Protein AF-0000000085036090 (afdb_homodimer)

Solvent-accessible surface area (backbone atoms only — not comparable to full-atom values): 19137 Å² total; per-residue (Å²): 114,69,67,58,53,54,49,51,52,50,51,50,52,47,52,27,26,51,50,18,30,46,55,10,50,41,32,26,48,48,29,14,41,51,51,11,50,49,30,36,43,50,30,52,22,63,70,66,69,37,71,62,48,53,53,52,48,57,61,48,45,58,61,48,55,53,49,46,51,52,52,47,60,49,39,41,54,90,60,89,68,89,74,62,88,62,45,69,57,47,56,49,50,22,46,49,52,37,50,50,51,43,56,71,68,58,52,44,82,78,33,79,40,41,63,49,41,36,49,14,52,16,26,42,40,35,21,67,68,46,48,46,56,34,39,75,70,62,49,28,75,52,62,36,42,46,52,32,12,53,53,35,51,68,48,38,69,65,40,71,77,43,56,85,64,40,16,37,38,32,43,51,9,51,48,14,35,37,24,32,50,20,14,48,50,13,21,30,46,26,24,46,59,75,74,102,114,70,68,59,51,55,50,51,53,48,50,49,51,48,51,27,26,50,49,18,30,46,56,11,49,40,30,26,47,48,31,14,42,51,50,10,51,49,30,36,43,52,28,53,23,63,70,66,69,38,69,62,46,54,53,52,48,58,60,47,46,58,64,47,54,54,49,47,54,53,52,48,59,49,39,40,54,89,61,89,69,89,75,62,87,62,46,70,57,47,56,49,50,22,47,48,52,37,49,51,51,43,56,69,67,56,54,41,81,78,33,79,39,42,63,49,43,36,48,14,52,18,26,42,40,35,22,67,66,47,48,46,57,36,38,76,70,62,49,28,75,52,62,36,42,47,52,32,13,53,53,35,53,69,48,38,69,65,40,70,76,42,56,84,66,42,17,36,38,32,43,51,10,50,47,15,36,36,24,33,50,20,13,48,50,12,21,30,46,28,23,45,60,75,76,101

pLDDT: mean 89.72, std 9.16, range [53.25, 98.69]

Secondary structure (DSSP, 8-state):
-HHHHHHHHHHHHHHHHHHHHHHHHHHHHHHHHHHHHHHHHHHHHHHHT-HHHHHHHHHHHHHHHHHHHHHHHHHS----PPPPTTHHHHHHHHHHHHHHHHHHH-TTTT-TTHHHHHHHHHHHHHIIIIIHHHHHTTS-S--HHHHHHHHHHHHHHHHTTSPTTHHHHHHHHHHHHHHHHHHHHHHHHHHGGGT-/-HHHHHHHHHHHHHHHHHHHHHHHHHHHHHHHHHHHHHHHHHHHHHHHT-HHHHHHHHHHHHHHHHHHHHHHHHHS----PPPPTTHHHHHHHHHHHHHHHHHHH-TTTT-TTHHHHHHHHHHHHHIIIIIHHHHHTTS-S--HHHHHHHHHHHHHHHHTTSPTTHHHHHHHHHHHHHHHHHHHHHHHHHHGGGT-

Organism: Korarchaeum cryptofilum (strain OPF8) (NCBI:txid374847)

Radius of gyration: 21.62 Å; Cα contacts (8 Å, |Δi|>4): 515; chains: 2; bounding box: 48×67×46 Å

Structure (mmCIF, N/CA/C/O backbone):
data_AF-0000000085036090-model_v1
#
loop_
_entity.id
_entity.type
_entity.pdbx_description
1 polymer 'Uncharacterized protein'
#
loop_
_atom_site.group_PDB
_atom_site.id
_atom_site.type_symbol
_atom_site.label_atom_id
_atom_site.label_alt_id
_atom_site.label_comp_id
_atom_site.label_asym_id
_atom_site.label_entity_id
_atom_site.label_seq_id
_atom_site.pdbx_PDB_ins_code
_atom_site.Cartn_x
_atom_site.Cartn_y
_atom_site.Cartn_z
_atom_site.occupancy
_atom_site.B_iso_or_equiv
_atom_site.auth_seq_id
_atom_site.auth_comp_id
_atom_site.auth_asym_id
_atom_site.auth_atom_id
_atom_site.pdbx_PDB_model_num
ATOM 1 N N . MET A 1 1 ? 3.727 38.594 18.5 1 60 1 MET A N 1
ATOM 2 C CA . MET A 1 1 ? 4.965 38.062 17.922 1 60 1 MET A CA 1
ATOM 3 C C . MET A 1 1 ? 5.145 36.594 18.234 1 60 1 MET A C 1
ATOM 5 O O . MET A 1 1 ? 5.465 35.812 17.359 1 60 1 MET A O 1
ATOM 9 N N . GLU A 1 2 ? 4.812 36 19.406 1 64.5 2 GLU A N 1
ATOM 10 C CA . GLU A 1 2 ? 4.918 34.625 19.859 1 64.5 2 GLU A CA 1
ATOM 11 C C . GLU A 1 2 ? 3.945 33.719 19.094 1 64.5 2 GLU A C 1
ATOM 13 O O . GLU A 1 2 ? 4.305 32.594 18.703 1 64.5 2 GLU A O 1
ATOM 18 N N . ASP A 1 3 ? 2.814 34.156 18.734 1 71.12 3 ASP A N 1
ATOM 19 C CA . ASP A 1 3 ? 1.789 33.406 18.031 1 71.12 3 ASP A CA 1
ATOM 20 C C . ASP A 1 3 ? 2.191 33.156 16.578 1 71.12 3 ASP A C 1
ATOM 22 O O . ASP A 1 3 ? 1.986 32.062 16.047 1 71.12 3 ASP A O 1
ATOM 26 N N . ALA A 1 4 ? 2.889 34.219 15.977 1 75 4 ALA A N 1
ATOM 27 C CA . ALA A 1 4 ? 3.332 34.062 14.594 1 75 4 ALA A CA 1
ATOM 28 C C . ALA A 1 4 ? 4.469 33.062 14.477 1 75 4 ALA A C 1
ATOM 30 O O . ALA A 1 4 ? 4.52 32.281 13.523 1 75 4 ALA A O 1
ATOM 31 N N . ALA A 1 5 ? 5.352 33.031 15.422 1 77.75 5 ALA A N 1
ATOM 32 C CA . ALA A 1 5 ? 6.465 32.094 15.438 1 77.75 5 ALA A CA 1
ATOM 33 C C . ALA A 1 5 ? 5.969 30.656 15.609 1 77.75 5 ALA A C 1
ATOM 35 O O . ALA A 1 5 ? 6.469 29.734 14.961 1 77.75 5 ALA A O 1
ATOM 36 N N . THR A 1 6 ? 5.07 30.438 16.469 1 81.06 6 THR A N 1
ATOM 37 C CA . THR A 1 6 ? 4.5 29.109 16.703 1 81.06 6 THR A CA 1
ATOM 38 C C . THR A 1 6 ? 3.76 28.625 15.461 1 81.06 6 THR A C 1
ATOM 40 O O . THR A 1 6 ? 3.857 27.438 15.102 1 81.06 6 THR A O 1
ATOM 43 N N . LEU A 1 7 ? 3.158 29.547 14.711 1 80.25 7 LEU A N 1
ATOM 44 C CA . LEU A 1 7 ? 2.455 29.172 13.484 1 80.25 7 LEU A CA 1
ATOM 45 C C . LEU A 1 7 ? 3.441 28.812 12.383 1 80.25 7 LEU A C 1
ATOM 47 O O . LEU A 1 7 ? 3.184 27.906 11.586 1 80.25 7 LEU A O 1
ATOM 51 N N . GLY A 1 8 ? 4.512 29.609 12.352 1 79.88 8 GLY A N 1
ATOM 52 C CA . GLY A 1 8 ? 5.547 29.297 11.383 1 79.88 8 GLY A CA 1
ATOM 53 C C . GLY A 1 8 ? 6.188 27.938 11.602 1 79.88 8 GLY A C 1
ATOM 54 O O . GLY A 1 8 ? 6.418 27.203 10.648 1 79.88 8 GLY A O 1
ATOM 55 N N . GLU A 1 9 ? 6.457 27.656 12.844 1 84.44 9 GLU A N 1
ATOM 56 C CA . GLU A 1 9 ? 7.035 26.359 13.18 1 84.44 9 GLU A CA 1
ATOM 57 C C . GLU A 1 9 ? 6.062 25.234 12.859 1 84.44 9 GLU A C 1
ATOM 59 O O . GLU A 1 9 ? 6.469 24.188 12.352 1 84.44 9 GLU A O 1
ATOM 64 N N . PHE A 1 10 ? 4.848 25.453 13.109 1 84.38 10 PHE A N 1
ATOM 65 C CA . PHE A 1 10 ? 3.83 24.453 12.812 1 84.38 10 PHE A CA 1
ATOM 66 C C . PHE A 1 10 ? 3.713 24.25 11.305 1 84.38 10 PHE A C 1
ATOM 68 O O . PHE A 1 10 ? 3.596 23.109 10.844 1 84.38 10 PHE A O 1
ATOM 75 N N . ALA A 1 11 ? 3.799 25.328 10.555 1 84.19 11 ALA A N 1
ATOM 76 C CA . ALA A 1 11 ? 3.746 25.234 9.102 1 84.19 11 ALA A CA 1
ATOM 77 C C . ALA A 1 11 ? 4.941 24.453 8.562 1 84.19 11 ALA A C 1
ATOM 79 O O . ALA A 1 11 ? 4.797 23.641 7.633 1 84.19 11 ALA A O 1
ATOM 80 N N . ARG A 1 12 ? 6.016 24.703 9.148 1 85.69 12 ARG A N 1
ATOM 81 C CA . ARG A 1 12 ? 7.215 23.984 8.734 1 85.69 12 ARG A CA 1
ATOM 82 C C . ARG A 1 12 ? 7.094 22.484 9.055 1 85.69 12 ARG A C 1
ATOM 84 O O . ARG A 1 12 ? 7.434 21.641 8.219 1 85.69 12 ARG A O 1
ATOM 91 N N . LYS A 1 13 ? 6.625 22.203 10.234 1 86.94 13 LYS A N 1
ATOM 92 C CA . LYS A 1 13 ? 6.434 20.797 10.633 1 86.94 13 LYS A CA 1
ATOM 93 C C . LYS A 1 13 ? 5.438 20.109 9.711 1 86.94 13 LYS A C 1
ATOM 95 O O . LYS A 1 13 ? 5.617 18.938 9.367 1 86.94 13 LYS A O 1
ATOM 100 N N . LEU A 1 14 ? 4.488 20.859 9.305 1 86.81 14 LEU A N 1
ATOM 101 C CA . LEU A 1 14 ? 3.479 20.281 8.422 1 86.81 14 LEU A CA 1
ATOM 102 C C . LEU A 1 14 ? 4.059 20 7.043 1 86.81 14 LEU A C 1
ATOM 104 O O . LEU A 1 14 ? 3.752 18.969 6.434 1 86.81 14 LEU A O 1
ATOM 108 N N . ARG A 1 15 ? 4.898 20.891 6.605 1 88 15 ARG A N 1
ATOM 109 C CA . ARG A 1 15 ? 5.539 20.688 5.309 1 88 15 ARG A CA 1
ATOM 110 C C . ARG A 1 15 ? 6.457 19.469 5.336 1 88 15 ARG A C 1
ATOM 112 O O . ARG A 1 15 ? 6.449 18.656 4.41 1 88 15 ARG A O 1
ATOM 119 N N . VAL A 1 16 ? 7.145 19.359 6.395 1 90.56 16 VAL A N 1
ATOM 120 C CA . VAL A 1 16 ? 8.055 18.234 6.543 1 90.56 16 VAL A CA 1
ATOM 121 C C . VAL A 1 16 ? 7.246 16.953 6.715 1 90.56 16 VAL A C 1
ATOM 123 O O . VAL A 1 16 ? 7.617 15.898 6.18 1 90.56 16 VAL A O 1
ATOM 126 N N . TYR A 1 17 ? 6.148 17.062 7.387 1 90.81 17 TYR A N 1
ATOM 127 C CA . TYR A 1 17 ? 5.266 15.914 7.547 1 90.81 17 TYR A CA 1
ATOM 128 C C . TYR A 1 17 ? 4.766 15.414 6.195 1 90.81 17 TYR A C 1
ATOM 130 O O . TYR A 1 17 ? 4.887 14.234 5.883 1 90.81 17 TYR A O 1
ATOM 138 N N . PHE A 1 18 ? 4.27 16.297 5.426 1 90.5 18 PHE A N 1
ATOM 139 C CA . PHE A 1 18 ? 3.66 15.906 4.164 1 90.5 18 PHE A CA 1
ATOM 140 C C . PHE A 1 18 ? 4.707 15.344 3.209 1 90.5 18 PHE A C 1
ATOM 142 O O . PHE A 1 18 ? 4.449 14.367 2.498 1 90.5 18 PHE A O 1
ATOM 149 N N . ARG A 1 19 ? 5.832 15.938 3.258 1 90.56 19 ARG A N 1
ATOM 150 C CA . ARG A 1 19 ? 6.875 15.445 2.365 1 90.56 19 ARG A CA 1
ATOM 151 C C . ARG A 1 19 ? 7.383 14.078 2.812 1 90.56 19 ARG A C 1
ATOM 153 O O . ARG A 1 19 ? 7.594 13.188 1.987 1 90.56 19 ARG A O 1
ATOM 160 N N . THR A 1 20 ? 7.531 13.898 4.047 1 93.75 20 THR A N 1
ATOM 161 C CA . THR A 1 20 ? 7.969 12.609 4.574 1 93.75 20 THR A CA 1
ATOM 162 C C . THR A 1 20 ? 6.887 11.547 4.383 1 93.75 20 THR A C 1
ATOM 164 O O . THR A 1 20 ? 7.176 10.43 3.953 1 93.75 20 THR A O 1
ATOM 167 N N . ALA A 1 21 ? 5.691 11.953 4.688 1 93.31 21 ALA A N 1
ATOM 168 C CA . ALA A 1 21 ? 4.566 11.039 4.535 1 93.31 21 ALA A CA 1
ATOM 169 C C . ALA A 1 21 ? 4.383 10.633 3.074 1 93.31 21 ALA A C 1
ATOM 171 O O . ALA A 1 21 ? 4.027 9.484 2.781 1 93.31 21 ALA A O 1
ATOM 172 N N . SER A 1 22 ? 4.621 11.562 2.191 1 92.88 22 SER A N 1
ATOM 173 C CA . SER A 1 22 ? 4.469 11.266 0.771 1 92.88 22 SER A CA 1
ATOM 174 C C . SER A 1 22 ? 5.441 10.18 0.325 1 92.88 22 SER A C 1
ATOM 176 O O . SER A 1 22 ? 5.102 9.344 -0.512 1 92.88 22 SER A O 1
ATOM 178 N N . MET A 1 23 ? 6.609 10.148 0.875 1 93.62 23 MET A N 1
ATOM 179 C CA . MET A 1 23 ? 7.578 9.109 0.544 1 93.62 23 MET A CA 1
ATOM 180 C C . MET A 1 23 ? 7.098 7.746 1.028 1 93.62 23 MET A C 1
ATOM 182 O O . MET A 1 23 ? 7.23 6.746 0.318 1 93.62 23 MET A O 1
ATOM 186 N N . GLY A 1 24 ? 6.547 7.762 2.195 1 95.88 24 GLY A N 1
ATOM 187 C CA . GLY A 1 24 ? 5.992 6.516 2.703 1 95.88 24 GLY A CA 1
ATOM 188 C C . GLY A 1 24 ? 4.805 6.02 1.902 1 95.88 24 GLY A C 1
ATOM 189 O O . GLY A 1 24 ? 4.727 4.836 1.566 1 95.88 24 GLY A O 1
ATOM 190 N N . ILE A 1 25 ? 3.955 6.898 1.569 1 95.5 25 ILE A N 1
ATOM 191 C CA . ILE A 1 25 ? 2.764 6.566 0.797 1 95.5 25 ILE A CA 1
ATOM 192 C C . ILE A 1 25 ? 3.168 6.051 -0.582 1 95.5 25 ILE A C 1
ATOM 194 O O . ILE A 1 25 ? 2.533 5.141 -1.122 1 95.5 25 ILE A O 1
ATOM 198 N N . SER A 1 26 ? 4.211 6.594 -1.114 1 96.62 26 SER A N 1
ATOM 199 C CA . SER A 1 26 ? 4.703 6.152 -2.416 1 96.62 26 SER A CA 1
ATOM 200 C C . SER A 1 26 ? 5.078 4.676 -2.393 1 96.62 26 SER A C 1
ATOM 202 O O . SER A 1 26 ? 4.703 3.918 -3.287 1 96.62 26 SER A O 1
ATOM 204 N N . PHE A 1 27 ? 5.742 4.234 -1.377 1 98 27 PHE A N 1
ATOM 205 C CA . PHE A 1 27 ? 6.137 2.834 -1.268 1 98 27 PHE A CA 1
ATOM 206 C C . PHE A 1 27 ? 4.91 1.93 -1.208 1 98 27 PHE A C 1
ATOM 208 O O . PHE A 1 27 ? 4.883 0.87 -1.838 1 98 27 PHE A O 1
ATOM 215 N N . LEU A 1 28 ? 3.949 2.41 -0.504 1 97.62 28 LEU A N 1
ATOM 216 C CA . LEU A 1 28 ? 2.758 1.592 -0.313 1 97.62 28 LEU A CA 1
ATOM 217 C C . LEU A 1 28 ? 1.932 1.525 -1.594 1 97.62 28 LEU A C 1
ATOM 219 O O . LEU A 1 28 ? 1.456 0.454 -1.977 1 97.62 28 LEU A O 1
ATOM 223 N N . ILE A 1 29 ? 1.819 2.621 -2.271 1 97.25 29 ILE A N 1
ATOM 224 C CA . ILE A 1 29 ? 1.033 2.668 -3.5 1 97.25 29 ILE A CA 1
ATOM 225 C C . ILE A 1 29 ? 1.738 1.873 -4.594 1 97.25 29 ILE A C 1
ATOM 227 O O . ILE A 1 29 ? 1.126 1.02 -5.242 1 97.25 29 ILE A O 1
ATOM 231 N N . TYR A 1 30 ? 2.994 2.09 -4.77 1 97.44 30 TYR A N 1
ATOM 232 C CA . TYR A 1 30 ? 3.742 1.344 -5.773 1 97.44 30 TYR A CA 1
ATOM 233 C C . TYR A 1 30 ? 3.721 -0.15 -5.473 1 97.44 30 TYR A C 1
ATOM 235 O O . TYR A 1 30 ? 3.498 -0.968 -6.367 1 97.44 30 TYR A O 1
ATOM 243 N N . GLY A 1 31 ? 3.906 -0.429 -4.238 1 96.62 31 GLY A N 1
ATOM 244 C CA . GLY A 1 31 ? 3.893 -1.834 -3.863 1 96.62 31 GLY A CA 1
ATOM 245 C C . GLY A 1 31 ? 2.566 -2.514 -4.152 1 96.62 31 GLY A C 1
ATOM 246 O O . GLY A 1 31 ? 2.531 -3.574 -4.781 1 96.62 31 GLY A O 1
ATOM 247 N N . ALA A 1 32 ? 1.559 -1.907 -3.764 1 96.69 32 ALA A N 1
ATOM 248 C CA . ALA A 1 32 ? 0.234 -2.506 -3.906 1 96.69 32 ALA A CA 1
ATOM 249 C C . ALA A 1 32 ? -0.168 -2.604 -5.375 1 96.69 32 ALA A C 1
ATOM 251 O O . ALA A 1 32 ? -0.657 -3.641 -5.824 1 96.69 32 ALA A O 1
ATOM 252 N N . ILE A 1 33 ? 0.074 -1.597 -6.105 1 96.81 33 ILE A N 1
ATOM 253 C CA . ILE A 1 33 ? -0.347 -1.569 -7.5 1 96.81 33 ILE A CA 1
ATOM 254 C C . ILE A 1 33 ? 0.507 -2.537 -8.32 1 96.81 33 ILE A C 1
ATOM 256 O O . ILE A 1 33 ? -0.02 -3.334 -9.094 1 96.81 33 ILE A O 1
ATOM 260 N N . PHE A 1 34 ? 1.765 -2.531 -8.086 1 96.12 34 PHE A N 1
ATOM 261 C CA . PHE A 1 34 ? 2.631 -3.441 -8.828 1 96.12 34 PHE A CA 1
ATOM 262 C C . PHE A 1 34 ? 2.412 -4.883 -8.383 1 96.12 34 PHE A C 1
ATOM 264 O O . PHE A 1 34 ? 2.445 -5.801 -9.203 1 96.12 34 PHE A O 1
ATOM 271 N N . GLY A 1 35 ? 2.254 -4.992 -7.07 1 95.06 35 GLY A N 1
ATOM 272 C CA . GLY A 1 35 ? 1.928 -6.328 -6.594 1 95.06 35 GLY A CA 1
ATOM 273 C C . GLY A 1 35 ? 0.667 -6.895 -7.219 1 95.06 35 GLY A C 1
ATOM 274 O O . GLY A 1 35 ? 0.665 -8.023 -7.711 1 95.06 35 GLY A O 1
ATOM 275 N N . GLY A 1 36 ? -0.354 -6.098 -7.207 1 96.06 36 GLY A N 1
ATOM 276 C CA . GLY A 1 36 ? -1.596 -6.535 -7.828 1 96.06 36 GLY A CA 1
ATOM 277 C C . GLY A 1 36 ? -1.468 -6.762 -9.32 1 96.06 36 GLY A C 1
ATOM 278 O O . GLY A 1 36 ? -1.981 -7.75 -9.852 1 96.06 36 GLY A O 1
ATOM 279 N N . TYR A 1 37 ? -0.787 -5.922 -9.984 1 96.38 37 TYR A N 1
ATOM 280 C CA . TYR A 1 37 ? -0.592 -5.988 -11.43 1 96.38 37 TYR A CA 1
ATOM 281 C C . TYR A 1 37 ? 0.105 -7.285 -11.82 1 96.38 37 TYR A C 1
ATOM 283 O O . TYR A 1 37 ? -0.384 -8.023 -12.68 1 96.38 37 TYR A O 1
ATOM 291 N N . TRP A 1 38 ? 1.141 -7.586 -11.172 1 93.56 38 TRP A N 1
ATOM 292 C CA . TRP A 1 38 ? 1.923 -8.758 -11.562 1 93.56 38 TRP A CA 1
ATOM 293 C C . TRP A 1 38 ? 1.208 -10.047 -11.164 1 93.56 38 TRP A C 1
ATOM 295 O O . TRP A 1 38 ? 1.309 -11.055 -11.867 1 93.56 38 TRP A O 1
ATOM 305 N N . LEU A 1 39 ? 0.524 -10 -10.094 1 93.19 39 LEU A N 1
ATOM 306 C CA . LEU A 1 39 ? -0.246 -11.18 -9.719 1 93.19 39 LEU A CA 1
ATOM 307 C C . LEU A 1 39 ? -1.316 -11.492 -10.758 1 93.19 39 LEU A C 1
ATOM 309 O O . LEU A 1 39 ? -1.545 -12.656 -11.094 1 93.19 39 LEU A O 1
ATOM 313 N N . LEU A 1 40 ? -1.888 -10.5 -11.281 1 93.62 40 LEU A N 1
ATOM 314 C CA . LEU A 1 40 ? -2.889 -10.711 -12.32 1 93.62 40 LEU A CA 1
ATOM 315 C C . LEU A 1 40 ? -2.238 -11.203 -13.609 1 93.62 40 LEU A C 1
ATOM 317 O O . LEU A 1 40 ? -2.754 -12.109 -14.266 1 93.62 40 LEU A O 1
ATOM 321 N N . ILE A 1 41 ? -1.128 -10.625 -13.938 1 91.38 41 ILE A N 1
ATOM 322 C CA . ILE A 1 41 ? -0.406 -11.047 -15.141 1 91.38 41 ILE A CA 1
ATOM 323 C C . ILE A 1 41 ? 0.024 -12.5 -15 1 91.38 41 ILE A C 1
ATOM 325 O O . ILE A 1 41 ? -0.104 -13.289 -15.945 1 91.38 41 ILE A O 1
ATOM 329 N N . PHE A 1 42 ? 0.495 -12.859 -13.805 1 86.62 42 PHE A N 1
ATOM 330 C CA . PHE A 1 42 ? 0.912 -14.242 -13.57 1 86.62 42 PHE A CA 1
ATOM 331 C C . PHE A 1 42 ? -0.275 -15.188 -13.672 1 86.62 42 PHE A C 1
ATOM 333 O O . PHE A 1 42 ? -0.166 -16.266 -14.258 1 86.62 42 PHE A O 1
ATOM 340 N N . SER A 1 43 ? -1.356 -14.797 -13.133 1 87.06 43 SER A N 1
ATOM 341 C CA . SER A 1 43 ? -2.545 -15.641 -13.164 1 87.06 43 SER A CA 1
ATOM 342 C C . SER A 1 43 ? -3.057 -15.828 -14.594 1 87.06 43 SER A C 1
ATOM 344 O O . SER A 1 43 ? -3.264 -16.953 -15.039 1 87.06 43 SER A O 1
ATOM 346 N N . ILE A 1 44 ? -3.148 -14.781 -15.336 1 88 44 ILE A N 1
ATOM 347 C CA . ILE A 1 44 ? -3.672 -14.828 -16.703 1 88 44 ILE A CA 1
ATOM 348 C C . ILE A 1 44 ? -2.645 -15.469 -17.625 1 88 44 ILE A C 1
ATOM 350 O O . ILE A 1 44 ? -3.004 -16.234 -18.516 1 88 44 ILE A O 1
ATOM 354 N N . GLY A 1 45 ? -1.403 -15.117 -17.422 1 85.81 45 GLY A N 1
ATOM 355 C CA . GLY A 1 45 ? -0.35 -15.727 -18.219 1 85.81 45 GLY A CA 1
ATOM 356 C C . GLY A 1 45 ? -0.266 -17.234 -18.047 1 85.81 45 GLY A C 1
ATOM 357 O O . GLY A 1 45 ? -0.05 -17.953 -19.031 1 85.81 45 GLY A O 1
ATOM 358 N N . SER A 1 46 ? -0.399 -17.672 -16.812 1 83.5 46 SER A N 1
ATOM 359 C CA . SER A 1 46 ? -0.37 -19.109 -16.547 1 83.5 46 SER A CA 1
ATOM 360 C C . SER A 1 46 ? -1.609 -19.797 -17.109 1 83.5 46 SER A C 1
ATOM 362 O O . SER A 1 46 ? -1.549 -20.953 -17.531 1 83.5 46 SER A O 1
ATOM 364 N N . LEU A 1 47 ? -2.666 -19.062 -17.125 1 85.62 47 LEU A N 1
ATOM 365 C CA . LEU A 1 47 ? -3.916 -19.609 -17.641 1 85.62 47 LEU A CA 1
ATOM 366 C C . LEU A 1 47 ? -3.814 -19.875 -19.141 1 85.62 47 LEU A C 1
ATOM 368 O O . LEU A 1 47 ? -4.215 -20.938 -19.609 1 85.62 47 LEU A O 1
ATOM 372 N N . TYR A 1 48 ? -3.201 -19.016 -19.828 1 89 48 TYR A N 1
ATOM 373 C CA . TYR A 1 48 ? -3.166 -19.125 -21.297 1 89 48 TYR A CA 1
ATOM 374 C C . TYR A 1 48 ? -1.823 -19.672 -21.766 1 89 48 TYR A C 1
ATOM 376 O O . TYR A 1 48 ? -1.657 -19.984 -22.938 1 89 48 TYR A O 1
ATOM 384 N N . ASN A 1 49 ? -0.958 -19.797 -20.891 1 85.38 49 ASN A N 1
ATOM 385 C CA . ASN A 1 49 ? 0.371 -20.312 -21.203 1 85.38 49 ASN A CA 1
ATOM 386 C C . ASN A 1 49 ? 1.007 -19.578 -22.375 1 85.38 49 ASN A C 1
ATOM 388 O O . ASN A 1 49 ? 1.513 -20.188 -23.312 1 85.38 49 ASN A O 1
ATOM 392 N N . SER A 1 50 ? 0.83 -18.328 -22.375 1 87.25 50 SER A N 1
ATOM 393 C CA . SER A 1 50 ? 1.335 -17.5 -23.469 1 87.25 50 SER A CA 1
ATOM 394 C C . SER A 1 50 ? 2.439 -16.562 -23 1 87.25 50 SER A C 1
ATOM 396 O O . SER A 1 50 ? 2.227 -15.758 -22.094 1 87.25 50 SER A O 1
ATOM 398 N N . PRO A 1 51 ? 3.57 -16.672 -23.672 1 84.31 51 PRO A N 1
ATOM 399 C CA . PRO A 1 51 ? 4.645 -15.75 -23.297 1 84.31 51 PRO A CA 1
ATOM 400 C C . PRO A 1 51 ? 4.324 -14.305 -23.656 1 84.31 51 PRO A C 1
ATOM 402 O O . PRO A 1 51 ? 4.898 -13.383 -23.062 1 84.31 51 PRO A O 1
ATOM 405 N N . TRP A 1 52 ? 3.381 -14.141 -24.5 1 87.94 52 TRP A N 1
ATOM 406 C CA . TRP A 1 52 ? 3.018 -12.797 -24.938 1 87.94 52 TRP A CA 1
ATOM 407 C C . TRP A 1 52 ? 2.373 -12.008 -23.812 1 87.94 52 TRP A C 1
ATOM 409 O O . TRP A 1 52 ? 2.502 -10.781 -23.75 1 87.94 52 TRP A O 1
ATOM 419 N N . ILE A 1 53 ? 1.766 -12.648 -22.938 1 87.94 53 ILE A N 1
ATOM 420 C CA . ILE A 1 53 ? 1.137 -11.984 -21.812 1 87.94 53 ILE A CA 1
ATOM 421 C C . ILE A 1 53 ? 2.211 -11.438 -20.875 1 87.94 53 ILE A C 1
ATOM 423 O O . ILE A 1 53 ? 2.092 -10.312 -20.375 1 87.94 53 ILE A O 1
ATOM 427 N N . PHE A 1 54 ? 3.281 -12.125 -20.781 1 83.81 54 PHE A N 1
ATOM 428 C CA . PHE A 1 54 ? 4.367 -11.695 -19.906 1 83.81 54 PHE A CA 1
ATOM 429 C C . PHE A 1 54 ? 5.141 -10.539 -20.531 1 83.81 54 PHE A C 1
ATOM 431 O O . PHE A 1 54 ? 5.543 -9.602 -19.844 1 83.81 54 PHE A O 1
ATOM 438 N N . ILE A 1 55 ? 5.254 -10.641 -21.844 1 86.75 55 ILE A N 1
ATOM 439 C CA . ILE A 1 55 ? 5.918 -9.555 -22.562 1 86.75 55 ILE A CA 1
ATOM 440 C C . ILE A 1 55 ? 5.07 -8.289 -22.484 1 86.75 55 ILE A C 1
ATOM 442 O O . ILE A 1 55 ? 5.578 -7.211 -22.172 1 86.75 55 ILE A O 1
ATOM 446 N N . GLY A 1 56 ? 3.816 -8.492 -22.75 1 88.62 56 GLY A N 1
ATOM 447 C CA . GLY A 1 56 ? 2.91 -7.363 -22.609 1 88.62 56 GLY A CA 1
ATOM 448 C C . GLY A 1 56 ? 2.879 -6.801 -21.203 1 88.62 56 GLY A C 1
ATOM 449 O O . GLY A 1 56 ? 2.83 -5.582 -21.016 1 88.62 56 GLY A O 1
ATOM 450 N N . GLY A 1 57 ? 2.926 -7.695 -20.234 1 89.88 57 GLY A N 1
ATOM 451 C CA . GLY A 1 57 ? 2.975 -7.27 -18.844 1 89.88 57 GLY A CA 1
ATOM 452 C C . GLY A 1 57 ? 4.219 -6.469 -18.516 1 89.88 57 GLY A C 1
ATOM 453 O O . GLY A 1 57 ? 4.148 -5.492 -17.766 1 89.88 57 GLY A O 1
ATOM 454 N N . THR A 1 58 ? 5.305 -6.848 -19.062 1 86.56 58 THR A N 1
ATOM 455 C CA . THR A 1 58 ? 6.559 -6.137 -18.828 1 86.56 58 THR A CA 1
ATOM 456 C C . THR A 1 58 ? 6.516 -4.742 -19.438 1 86.56 58 THR A C 1
ATOM 458 O O . THR A 1 58 ? 6.934 -3.768 -18.812 1 86.56 58 THR A O 1
ATOM 461 N N . LEU A 1 59 ? 5.953 -4.613 -20.578 1 90.56 59 LEU A N 1
ATOM 462 C CA . LEU A 1 59 ? 5.828 -3.318 -21.234 1 90.56 59 LEU A CA 1
ATOM 463 C C . LEU A 1 59 ? 4.836 -2.424 -20.484 1 90.56 59 LEU A C 1
ATOM 465 O O . LEU A 1 59 ? 4.992 -1.201 -20.469 1 90.56 59 LEU A O 1
ATOM 469 N N . GLY A 1 60 ? 3.883 -3.053 -19.906 1 92.5 60 GLY A N 1
ATOM 470 C CA . GLY A 1 60 ? 2.867 -2.312 -19.172 1 92.5 60 GLY A CA 1
ATOM 471 C C . GLY A 1 60 ? 3.393 -1.676 -17.906 1 92.5 60 GLY A C 1
ATOM 472 O O . GLY A 1 60 ? 2.764 -0.771 -17.344 1 92.5 60 GLY A O 1
ATOM 473 N N . VAL A 1 61 ? 4.539 -2.049 -17.516 1 91.75 61 VAL A N 1
ATOM 474 C CA . VAL A 1 61 ? 5.145 -1.521 -16.297 1 91.75 61 VAL A CA 1
ATOM 475 C C . VAL A 1 61 ? 5.473 -0.041 -16.469 1 91.75 61 VAL A C 1
ATOM 477 O O . VAL A 1 61 ? 5.312 0.755 -15.547 1 91.75 61 VAL A O 1
ATOM 480 N N . ILE A 1 62 ? 5.824 0.361 -17.656 1 90.94 62 ILE A N 1
ATOM 481 C CA . ILE A 1 62 ? 6.262 1.727 -17.922 1 90.94 62 ILE A CA 1
ATOM 482 C C . ILE A 1 62 ? 5.113 2.697 -17.672 1 90.94 62 ILE A C 1
ATOM 484 O O . ILE A 1 62 ? 5.215 3.578 -16.812 1 90.94 62 ILE A O 1
ATOM 488 N N . PRO A 1 63 ? 4.008 2.576 -18.312 1 94.31 63 PRO A N 1
ATOM 489 C CA . PRO A 1 63 ? 2.914 3.498 -18 1 94.31 63 PRO A CA 1
ATOM 490 C C . PRO A 1 63 ? 2.422 3.367 -16.562 1 94.31 63 PRO A C 1
ATOM 492 O O . PRO A 1 63 ? 1.967 4.348 -15.969 1 94.31 63 PRO A O 1
ATOM 495 N N . LEU A 1 64 ? 2.561 2.217 -16.031 1 95.75 64 LEU A N 1
ATOM 496 C CA . LEU A 1 64 ? 2.1 1.995 -14.672 1 95.75 64 LEU A CA 1
ATOM 497 C C . LEU A 1 64 ? 2.926 2.809 -13.68 1 95.75 64 LEU A C 1
ATOM 499 O O . LEU A 1 64 ? 2.391 3.328 -12.695 1 95.75 64 LEU A O 1
ATOM 503 N N . VAL A 1 65 ? 4.219 2.918 -13.914 1 93.25 65 VAL A N 1
ATOM 504 C CA . VAL A 1 65 ? 5.094 3.715 -13.062 1 93.25 65 VAL A CA 1
ATOM 505 C C . VAL A 1 65 ? 4.637 5.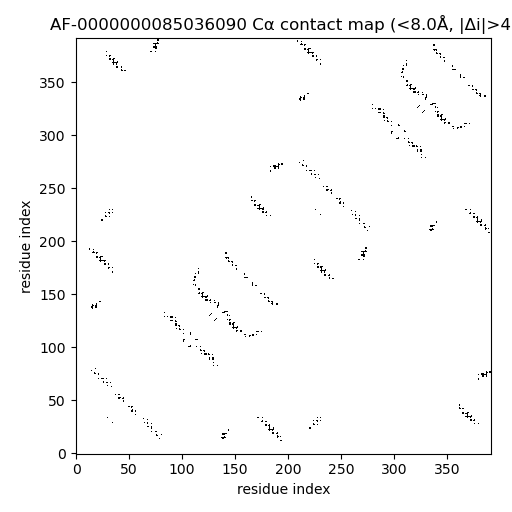172 -13.07 1 93.25 65 VAL A C 1
ATOM 507 O O . VAL A 1 65 ? 4.531 5.805 -12.016 1 93.25 65 VAL A O 1
ATOM 510 N N . PHE A 1 66 ? 4.273 5.652 -14.203 1 93.5 66 PHE A N 1
ATOM 511 C CA . PHE A 1 66 ? 3.826 7.035 -14.328 1 93.5 66 PHE A CA 1
ATOM 512 C C . PHE A 1 66 ? 2.469 7.23 -13.672 1 93.5 66 PHE A C 1
ATOM 514 O O . PHE A 1 66 ? 2.232 8.242 -13.008 1 93.5 66 PHE A O 1
ATOM 521 N N . LEU A 1 67 ? 1.662 6.297 -13.836 1 95.38 67 LEU A N 1
ATOM 522 C CA . LEU A 1 67 ? 0.352 6.367 -13.203 1 95.38 67 LEU A CA 1
ATOM 523 C C . LEU A 1 67 ? 0.488 6.426 -11.688 1 95.38 67 LEU A C 1
ATOM 525 O O . LEU A 1 67 ? -0.172 7.234 -11.023 1 95.38 67 LEU A O 1
ATOM 529 N N . CYS A 1 68 ? 1.343 5.613 -11.148 1 96 68 CYS A N 1
ATOM 530 C CA . CYS A 1 68 ? 1.565 5.602 -9.711 1 96 68 CYS A CA 1
ATOM 531 C C . CYS A 1 68 ? 2.119 6.941 -9.234 1 96 68 CYS A C 1
ATOM 533 O O . CYS A 1 68 ? 1.702 7.457 -8.195 1 96 68 CYS A O 1
ATOM 535 N N . ALA A 1 69 ? 3.033 7.484 -10.016 1 91.88 69 ALA A N 1
ATOM 536 C CA . ALA A 1 69 ? 3.594 8.789 -9.656 1 91.88 69 ALA A CA 1
ATOM 537 C C . ALA A 1 69 ? 2.508 9.859 -9.617 1 91.88 69 ALA A C 1
ATOM 539 O O . ALA A 1 69 ? 2.48 10.688 -8.703 1 91.88 69 ALA A O 1
ATOM 540 N N . LEU A 1 70 ? 1.641 9.789 -10.547 1 93.12 70 LEU A N 1
ATOM 541 C CA . LEU A 1 70 ? 0.54 10.742 -10.609 1 93.12 70 LEU A CA 1
ATOM 542 C C . LEU A 1 70 ? -0.403 10.562 -9.43 1 93.12 70 LEU A C 1
ATOM 544 O O . LEU A 1 70 ? -0.852 11.547 -8.828 1 93.12 70 LEU A O 1
ATOM 548 N N . LEU A 1 71 ? -0.699 9.352 -9.102 1 94.38 71 LEU A N 1
ATOM 549 C CA . LEU A 1 71 ? -1.573 9.07 -7.965 1 94.38 71 LEU A CA 1
ATOM 550 C C . LEU A 1 71 ? -0.956 9.57 -6.664 1 94.38 71 LEU A C 1
ATOM 552 O O . LEU A 1 71 ? -1.634 10.203 -5.855 1 94.38 71 LEU A O 1
ATOM 556 N N . VAL A 1 72 ? 0.322 9.336 -6.531 1 92.75 72 VAL A N 1
ATOM 557 C CA . VAL A 1 72 ? 1.011 9.789 -5.324 1 92.75 72 VAL A CA 1
ATOM 558 C C . VAL A 1 72 ? 0.949 11.312 -5.234 1 92.75 72 VAL A C 1
ATOM 560 O O . VAL A 1 72 ? 0.682 11.867 -4.164 1 92.75 72 VAL A O 1
ATOM 563 N N . ALA A 1 73 ? 1.158 11.984 -6.316 1 89.62 73 ALA A N 1
ATOM 564 C CA . ALA A 1 73 ? 1.146 13.445 -6.348 1 89.62 73 ALA A CA 1
ATOM 565 C C . ALA A 1 73 ? -0.213 13.992 -5.918 1 89.62 73 ALA A C 1
ATOM 567 O O . ALA A 1 73 ? -0.292 15.055 -5.301 1 89.62 73 ALA A O 1
ATOM 568 N N . LYS A 1 74 ? -1.222 13.258 -6.148 1 91.25 74 LYS A N 1
ATOM 569 C CA . LYS A 1 74 ? -2.574 13.719 -5.848 1 91.25 74 LYS A CA 1
ATOM 570 C C . LYS A 1 74 ? -2.918 13.484 -4.379 1 91.25 74 LYS A C 1
ATOM 572 O O . LYS A 1 74 ? -3.889 14.055 -3.867 1 91.25 74 LYS A O 1
ATOM 577 N N . THR A 1 75 ? -2.164 12.609 -3.715 1 91.25 75 THR A N 1
ATOM 578 C CA . THR A 1 75 ? -2.459 12.289 -2.324 1 91.25 75 THR A CA 1
ATOM 579 C C . THR A 1 75 ? -1.832 13.32 -1.387 1 91.25 75 THR A C 1
ATOM 581 O O . THR A 1 75 ? -2.096 13.312 -0.182 1 91.25 75 THR A O 1
ATOM 584 N N . VAL A 1 76 ? -1.01 14.172 -1.88 1 84.38 76 VAL A N 1
ATOM 585 C CA . VAL A 1 76 ? -0.317 15.156 -1.058 1 84.38 76 VAL A CA 1
ATOM 586 C C . VAL A 1 76 ? -0.962 16.531 -1.242 1 84.38 76 VAL A C 1
ATOM 588 O O . VAL A 1 76 ? -1.215 16.953 -2.371 1 84.38 76 VAL A O 1
ATOM 591 N N . PRO A 1 77 ? -1.21 17.047 -0.08 1 81.44 77 PRO A N 1
ATOM 592 C CA . PRO A 1 77 ? -1.755 18.406 -0.2 1 81.44 77 PRO A CA 1
ATOM 593 C C . PRO A 1 77 ? -0.829 19.344 -0.966 1 81.44 77 PRO A C 1
ATOM 595 O O . PRO A 1 77 ? 0.393 19.172 -0.928 1 81.44 77 PRO A O 1
ATOM 598 N N . GLY A 1 78 ? -1.37 20.047 -1.87 1 67.81 78 GLY A N 1
ATOM 599 C CA . GLY A 1 78 ? -0.698 20.938 -2.799 1 67.81 78 GLY A CA 1
ATOM 600 C C . GLY A 1 78 ? 0.272 21.891 -2.117 1 67.81 78 GLY A C 1
ATOM 601 O O . GLY A 1 78 ? 0.106 23.109 -2.184 1 67.81 78 GLY A O 1
ATOM 602 N N . ILE A 1 79 ? 1.037 21.422 -1.349 1 61.66 79 ILE A N 1
ATOM 603 C CA . ILE A 1 79 ? 2.012 22.328 -0.754 1 61.66 79 ILE A CA 1
ATOM 604 C C . ILE A 1 79 ? 3.26 22.391 -1.631 1 61.66 79 ILE A C 1
ATOM 606 O O . ILE A 1 79 ? 3.738 21.375 -2.117 1 61.66 79 ILE A O 1
ATOM 610 N N . ARG A 1 80 ? 3.545 23.688 -2.041 1 64.88 80 ARG A N 1
ATOM 611 C CA . ARG A 1 80 ? 4.746 23.922 -2.834 1 64.88 80 ARG A CA 1
ATOM 612 C C . ARG A 1 80 ? 5.957 23.234 -2.211 1 64.88 80 ARG A C 1
ATOM 614 O O . ARG A 1 80 ? 6.289 23.469 -1.05 1 64.88 80 ARG A O 1
ATOM 621 N N . ARG A 1 81 ? 6.469 22.234 -2.916 1 66.81 81 ARG A N 1
ATOM 622 C CA . ARG A 1 81 ? 7.605 21.484 -2.395 1 66.81 81 ARG A CA 1
ATOM 623 C C . ARG A 1 81 ? 8.922 22.062 -2.885 1 66.81 81 ARG A C 1
ATOM 625 O O . ARG A 1 81 ? 9.023 22.516 -4.031 1 66.81 81 ARG A O 1
ATOM 632 N N . GLU A 1 82 ? 9.711 22.266 -1.935 1 75.06 82 GLU A N 1
ATOM 633 C CA . GLU A 1 82 ? 11.07 22.609 -2.328 1 75.06 82 GLU A CA 1
ATOM 634 C C . GLU A 1 82 ? 11.742 21.453 -3.059 1 75.06 82 GLU A C 1
ATOM 636 O O . GLU A 1 82 ? 11.656 20.312 -2.627 1 75.06 82 GLU A O 1
ATOM 641 N N . ARG A 1 83 ? 12.211 21.844 -4.348 1 77.25 83 ARG A N 1
ATOM 642 C CA . ARG A 1 83 ? 12.828 20.812 -5.16 1 77.25 83 ARG A CA 1
ATOM 643 C C . ARG A 1 83 ? 14.344 20.938 -5.148 1 77.25 83 ARG A C 1
ATOM 645 O O . ARG A 1 83 ? 14.883 22.031 -5.016 1 77.25 83 ARG A O 1
ATOM 652 N N . LEU A 1 84 ? 14.992 19.719 -5.188 1 83.75 84 LEU A N 1
ATOM 653 C CA . LEU A 1 84 ? 16.438 19.688 -5.375 1 83.75 84 LEU A CA 1
ATOM 654 C C . LEU A 1 84 ? 16.812 20.094 -6.797 1 83.75 84 LEU A C 1
ATOM 656 O O . LEU A 1 84 ? 16.016 19.906 -7.727 1 83.75 84 LEU A O 1
ATOM 660 N N . PRO A 1 85 ? 18.016 20.75 -6.84 1 85.25 85 PRO A N 1
ATOM 661 C CA . PRO A 1 85 ? 18.484 20.984 -8.211 1 85.25 85 PRO A CA 1
ATOM 662 C C . PRO A 1 85 ? 18.562 19.688 -9.023 1 85.25 85 PRO A C 1
ATOM 664 O O . PRO A 1 85 ? 19.078 18.688 -8.531 1 85.25 85 PRO A O 1
ATOM 667 N N . TYR A 1 86 ? 18.016 19.672 -10.219 1 88.69 86 TYR A N 1
ATOM 668 C CA . TYR A 1 86 ? 18.062 18.547 -11.164 1 88.69 86 TYR A CA 1
ATOM 669 C C . TYR A 1 86 ? 17.406 17.312 -10.562 1 88.69 86 TYR A C 1
ATOM 671 O O . TYR A 1 86 ? 17.891 16.188 -10.75 1 88.69 86 TYR A O 1
ATOM 679 N N . GLU A 1 87 ? 16.406 17.422 -9.844 1 87.75 87 GLU A N 1
ATOM 680 C CA . GLU A 1 87 ? 15.766 16.312 -9.148 1 87.75 87 GLU A CA 1
ATOM 681 C C . GLU A 1 87 ? 15.273 15.258 -10.125 1 87.75 87 GLU A C 1
ATOM 683 O O . GLU A 1 87 ? 15.438 14.062 -9.891 1 87.75 87 GLU A O 1
ATOM 688 N N . GLY A 1 88 ? 14.703 15.727 -11.234 1 88.44 88 GLY A N 1
ATOM 689 C CA . GLY A 1 88 ? 14.234 14.789 -12.242 1 88.44 88 GLY A CA 1
ATOM 690 C C . GLY A 1 88 ? 15.344 13.922 -12.812 1 88.44 88 GLY A C 1
ATOM 691 O O . GLY A 1 88 ? 15.18 12.711 -12.953 1 88.44 88 GLY A O 1
ATOM 692 N N . ALA A 1 89 ? 16.406 14.547 -13.102 1 91.75 89 ALA A N 1
ATOM 693 C CA . ALA A 1 89 ? 17.562 13.82 -13.625 1 91.75 89 ALA A CA 1
ATOM 694 C C . ALA A 1 89 ? 18.109 12.828 -12.602 1 91.75 89 ALA A C 1
ATOM 696 O O . ALA A 1 89 ? 18.5 11.719 -12.953 1 91.75 89 ALA A O 1
ATOM 697 N N . ARG A 1 90 ? 18.172 13.242 -11.398 1 93.69 90 ARG A N 1
ATOM 698 C CA . ARG A 1 90 ? 18.656 12.367 -10.336 1 93.69 90 ARG A CA 1
ATOM 699 C C . ARG A 1 90 ? 17.797 11.117 -10.211 1 93.69 90 ARG A C 1
ATOM 701 O O . ARG A 1 90 ? 18.312 10.008 -10.039 1 93.69 90 ARG A O 1
ATOM 708 N N . TRP A 1 91 ? 16.484 11.289 -10.32 1 92.81 91 TRP A N 1
ATOM 709 C CA . TRP A 1 91 ? 15.57 10.156 -10.305 1 92.81 91 TRP A CA 1
ATOM 710 C C . TRP A 1 91 ? 15.836 9.227 -11.484 1 92.81 91 TRP A C 1
ATOM 712 O O . TRP A 1 91 ? 15.938 8.008 -11.312 1 92.81 91 TRP A O 1
ATOM 722 N N . MET A 1 92 ? 16.016 9.773 -12.625 1 92.69 92 MET A N 1
ATOM 723 C CA . MET A 1 92 ? 16.188 8.984 -13.844 1 92.69 92 MET A CA 1
ATOM 724 C C . MET A 1 92 ? 17.484 8.188 -13.789 1 92.69 92 MET A C 1
ATOM 726 O O . MET A 1 92 ? 17.5 6.984 -14.055 1 92.69 92 MET A O 1
ATOM 730 N N . VAL A 1 93 ? 18.484 8.828 -13.406 1 94.94 93 VAL A N 1
ATOM 731 C CA . VAL A 1 93 ? 19.797 8.188 -13.383 1 94.94 93 VAL A CA 1
ATOM 732 C C . VAL A 1 93 ? 19.812 7.059 -12.359 1 94.94 93 VAL A C 1
ATOM 734 O O . VAL A 1 93 ? 20.453 6.031 -12.562 1 94.94 93 VAL A O 1
ATOM 737 N N . SER A 1 94 ? 19.078 7.219 -11.258 1 95.81 94 SER A N 1
ATOM 738 C CA . SER A 1 94 ? 19.062 6.23 -10.188 1 95.81 94 SER A CA 1
ATOM 739 C C . SER A 1 94 ? 18.453 4.91 -10.664 1 95.81 94 SER A C 1
ATOM 741 O O . SER A 1 94 ? 18.781 3.848 -10.133 1 95.81 94 SER A O 1
ATOM 743 N N . PHE A 1 95 ? 17.641 4.926 -11.672 1 93.5 95 PHE A N 1
ATOM 744 C CA . PHE A 1 95 ? 17.016 3.701 -12.156 1 93.5 95 PHE A CA 1
ATOM 745 C C . PHE A 1 95 ? 17.672 3.232 -13.453 1 93.5 95 PHE A C 1
ATOM 747 O O . PHE A 1 95 ? 17.812 2.031 -13.688 1 93.5 95 PHE A O 1
ATOM 754 N N . ILE A 1 96 ? 18.141 4.148 -14.242 1 93 96 ILE A N 1
ATOM 755 C CA . ILE A 1 96 ? 18.703 3.809 -15.547 1 93 96 ILE A CA 1
ATOM 756 C C . ILE A 1 96 ? 20.031 3.076 -15.359 1 93 96 ILE A C 1
ATOM 758 O O . ILE A 1 96 ? 20.297 2.076 -16.031 1 93 96 ILE A O 1
ATOM 762 N N . ILE A 1 97 ? 20.828 3.459 -14.453 1 93.5 97 ILE A N 1
ATOM 763 C CA . ILE A 1 97 ? 22.156 2.908 -14.281 1 93.5 97 ILE A CA 1
ATOM 764 C C . ILE A 1 97 ? 22.062 1.448 -13.844 1 93.5 97 ILE A C 1
ATOM 766 O O . ILE A 1 97 ? 22.656 0.566 -14.477 1 93.5 97 ILE A O 1
ATOM 770 N N . PRO A 1 98 ? 21.328 1.121 -12.844 1 92.56 98 PRO A N 1
ATOM 771 C CA . PRO A 1 98 ? 21.25 -0.286 -12.445 1 92.56 98 PRO A CA 1
ATOM 772 C C . PRO A 1 98 ? 20.578 -1.162 -13.508 1 92.56 98 PRO A C 1
ATOM 774 O O . PRO A 1 98 ? 20.984 -2.311 -13.703 1 92.56 98 PRO A O 1
ATOM 777 N N . ILE A 1 99 ? 19.625 -0.647 -14.172 1 87.69 99 ILE A N 1
ATOM 778 C CA . ILE A 1 99 ? 18.953 -1.417 -15.211 1 87.69 99 ILE A CA 1
ATOM 779 C C . ILE A 1 99 ? 19.906 -1.693 -16.359 1 87.69 99 ILE A C 1
ATOM 781 O O . ILE A 1 99 ? 19.969 -2.814 -16.875 1 87.69 99 ILE A O 1
ATOM 785 N N . ALA A 1 100 ? 20.594 -0.704 -16.766 1 89.56 100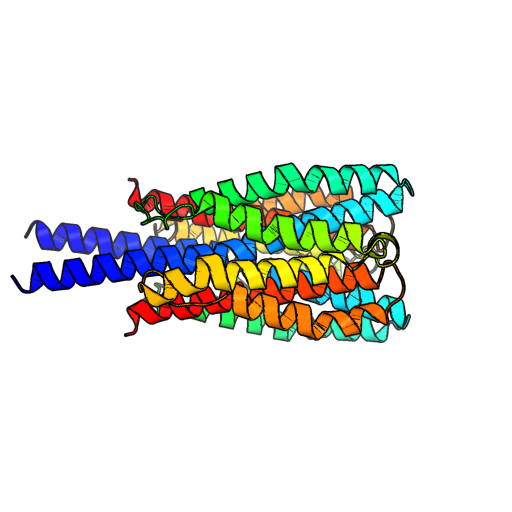 ALA A N 1
ATOM 786 C CA . ALA A 1 100 ? 21.594 -0.875 -17.812 1 89.56 100 ALA A CA 1
ATOM 787 C C . ALA A 1 100 ? 22.672 -1.876 -17.391 1 89.56 100 ALA A C 1
ATOM 789 O O . ALA A 1 100 ? 23.062 -2.736 -18.188 1 89.56 100 ALA A O 1
ATOM 790 N N . ALA A 1 101 ? 23.094 -1.777 -16.203 1 88.25 101 ALA A N 1
ATOM 791 C CA . ALA A 1 101 ? 24.094 -2.709 -15.688 1 88.25 101 ALA A CA 1
ATOM 792 C C . ALA A 1 101 ? 23.578 -4.145 -15.719 1 88.25 101 ALA A C 1
ATOM 794 O O . ALA A 1 101 ? 24.297 -5.066 -16.078 1 88.25 101 ALA A O 1
ATOM 795 N N . ALA A 1 102 ? 22.328 -4.328 -15.312 1 85.38 102 ALA A N 1
ATOM 796 C CA . ALA A 1 102 ? 21.734 -5.66 -15.305 1 85.38 102 ALA A CA 1
ATOM 797 C C . ALA A 1 102 ? 21.641 -6.223 -16.719 1 85.38 102 ALA A C 1
ATOM 799 O O . ALA A 1 102 ? 21.859 -7.418 -16.938 1 85.38 102 ALA A O 1
ATOM 800 N N . ILE A 1 103 ? 21.344 -5.41 -17.703 1 81.5 103 ILE A N 1
ATOM 801 C CA . ILE A 1 103 ? 21.219 -5.832 -19.094 1 81.5 103 ILE A CA 1
ATOM 802 C C . ILE A 1 103 ? 22.594 -6.23 -19.625 1 81.5 103 ILE A C 1
ATOM 804 O O . ILE A 1 103 ? 22.734 -7.242 -20.312 1 81.5 103 ILE A O 1
ATOM 808 N N . ILE A 1 104 ? 23.578 -5.492 -19.344 1 81.12 104 ILE A N 1
ATOM 809 C CA . ILE A 1 104 ? 24.938 -5.734 -19.812 1 81.12 104 ILE A CA 1
ATOM 810 C C . ILE A 1 104 ? 25.453 -7.043 -19.219 1 81.12 104 ILE A C 1
ATOM 812 O O . ILE A 1 104 ? 26.109 -7.828 -19.922 1 81.12 104 ILE A O 1
ATOM 816 N N . ILE A 1 105 ? 25.172 -7.238 -18.016 1 73.94 105 ILE A N 1
ATOM 817 C CA . ILE A 1 105 ? 25.656 -8.453 -17.375 1 73.94 105 ILE A CA 1
ATOM 818 C C . ILE A 1 105 ? 24.906 -9.664 -17.938 1 73.94 105 ILE A C 1
ATOM 820 O O . ILE A 1 105 ? 25.438 -10.773 -17.953 1 73.94 105 ILE A O 1
ATOM 824 N N . GLY A 1 106 ? 23.969 -9.531 -18.812 1 63.81 106 GLY A N 1
ATOM 825 C CA . GLY A 1 106 ? 23.297 -10.516 -19.641 1 63.81 106 GLY A CA 1
ATOM 826 C C . GLY A 1 106 ? 22.469 -11.508 -18.859 1 63.81 106 GLY A C 1
ATOM 827 O O . GLY A 1 106 ? 21.734 -12.312 -19.438 1 63.81 106 GLY A O 1
ATOM 828 N N . SER A 1 107 ? 22.625 -11.633 -17.531 1 59.03 107 SER A N 1
ATOM 829 C CA . SER A 1 107 ? 22.078 -12.734 -16.75 1 59.03 107 SER A CA 1
ATOM 830 C C . SER A 1 107 ? 20.656 -12.422 -16.281 1 59.03 107 SER A C 1
ATOM 832 O O . SER A 1 107 ? 20.062 -13.203 -15.539 1 59.03 107 SER A O 1
ATOM 834 N N . LEU A 1 108 ? 20.109 -11.359 -16.734 1 54.16 108 LEU A N 1
ATOM 835 C CA . LEU A 1 108 ? 18.797 -11 -16.234 1 54.16 108 LEU A CA 1
ATOM 836 C C . LEU A 1 108 ? 17.75 -12.031 -16.641 1 54.16 108 LEU A C 1
ATOM 838 O O . LEU A 1 108 ? 16.844 -12.336 -15.883 1 54.16 108 LEU A O 1
ATOM 842 N N . TYR A 1 109 ? 18.094 -12.531 -17.844 1 57.84 109 TYR A N 1
ATOM 843 C CA . TYR A 1 109 ? 17.078 -13.406 -18.406 1 57.84 109 TYR A CA 1
ATOM 844 C C . TYR A 1 109 ? 17.172 -14.805 -17.812 1 57.84 109 TYR A C 1
ATOM 846 O O . TYR A 1 109 ? 16.219 -15.578 -17.875 1 57.84 109 TYR A O 1
ATOM 854 N N . SER A 1 110 ? 18.297 -14.969 -17.219 1 70.19 110 SER A N 1
ATOM 855 C CA . SER A 1 110 ? 18.453 -16.312 -16.672 1 70.19 110 SER A CA 1
ATOM 856 C C . SER A 1 110 ? 17.984 -16.391 -15.227 1 70.19 110 SER A C 1
ATOM 858 O O . SER A 1 110 ? 17.719 -17.484 -14.719 1 70.19 110 SER A O 1
ATOM 860 N N . ILE A 1 111 ? 17.859 -15.18 -14.719 1 79.12 111 ILE A N 1
ATOM 861 C CA . ILE A 1 111 ? 17.406 -15.133 -13.336 1 79.12 111 ILE A CA 1
ATOM 862 C C . ILE A 1 111 ? 16.125 -14.297 -13.242 1 79.12 111 ILE A C 1
ATOM 864 O O . ILE A 1 111 ? 16.188 -13.07 -13.172 1 79.12 111 ILE A O 1
ATOM 868 N N . PRO A 1 112 ? 15 -14.836 -13.164 1 80.31 112 PRO A N 1
ATOM 869 C CA . PRO A 1 112 ? 13.734 -14.109 -13.203 1 80.31 112 PRO A CA 1
ATOM 870 C C . PRO A 1 112 ? 13.609 -13.086 -12.07 1 80.31 112 PRO A C 1
ATOM 872 O O . PRO A 1 112 ? 12.93 -12.07 -12.234 1 80.31 112 PRO A O 1
ATOM 875 N N . SER A 1 113 ? 14.328 -13.375 -11.023 1 88.19 113 SER A N 1
ATOM 876 C CA . SER A 1 113 ? 14.195 -12.484 -9.875 1 88.19 113 SER A CA 1
ATOM 877 C C . SER A 1 113 ? 15.25 -11.391 -9.898 1 88.19 113 SER A C 1
ATOM 879 O O . SER A 1 113 ? 15.359 -10.594 -8.961 1 88.19 113 SER A O 1
ATOM 881 N N . LEU A 1 114 ? 15.961 -11.203 -10.977 1 89.12 114 LEU A N 1
ATOM 882 C CA . LEU A 1 114 ? 17.031 -10.211 -11.07 1 89.12 114 LEU A CA 1
ATOM 883 C C . LEU A 1 114 ? 16.484 -8.797 -10.891 1 89.12 114 LEU A C 1
ATOM 885 O O . LEU A 1 114 ? 17.172 -7.918 -10.383 1 89.12 114 LEU A O 1
ATOM 889 N N . TRP A 1 115 ? 15.234 -8.594 -11.305 1 89.56 115 TRP A N 1
ATOM 890 C CA . TRP A 1 115 ? 14.617 -7.277 -11.172 1 89.56 115 TRP A CA 1
ATOM 891 C C . TRP A 1 115 ? 14.609 -6.828 -9.711 1 89.56 115 TRP A C 1
ATOM 893 O O . TRP A 1 115 ? 14.703 -5.633 -9.422 1 89.56 115 TRP A O 1
ATOM 903 N N . TYR A 1 116 ? 14.531 -7.746 -8.859 1 93.38 116 TYR A N 1
ATOM 904 C CA . TYR A 1 116 ? 14.5 -7.504 -7.422 1 93.38 116 TYR A CA 1
ATOM 905 C C . TYR A 1 116 ? 15.812 -6.898 -6.938 1 93.38 116 TYR A C 1
ATOM 907 O O . TYR A 1 116 ? 15.812 -5.883 -6.242 1 93.38 116 TYR A O 1
ATOM 915 N N . GLY A 1 117 ? 16.906 -7.5 -7.328 1 93 117 GLY A N 1
ATOM 916 C CA . GLY A 1 117 ? 18.203 -6.953 -7 1 93 117 GLY A CA 1
ATOM 917 C C . GLY A 1 117 ? 18.484 -5.613 -7.66 1 93 117 GLY A C 1
ATOM 918 O O . GLY A 1 117 ? 19.047 -4.711 -7.039 1 93 117 GLY A O 1
ATOM 919 N N . THR A 1 118 ? 18.078 -5.484 -8.844 1 93.88 118 THR A N 1
ATOM 920 C CA . THR A 1 118 ? 18.234 -4.242 -9.594 1 93.88 118 THR A CA 1
ATOM 921 C C . THR A 1 118 ? 17.453 -3.107 -8.938 1 93.88 118 THR A C 1
ATOM 923 O O . THR A 1 118 ? 17.953 -1.983 -8.836 1 93.88 118 THR A O 1
ATOM 926 N N . LEU A 1 119 ? 16.297 -3.445 -8.508 1 95.5 119 LEU A N 1
ATOM 927 C CA . LEU A 1 119 ? 15.484 -2.455 -7.812 1 95.5 119 LEU A CA 1
ATOM 928 C C . LEU A 1 119 ? 16.141 -2.025 -6.504 1 95.5 119 LEU A C 1
ATOM 930 O O . LEU A 1 119 ? 16.141 -0.84 -6.168 1 95.5 119 LEU A O 1
ATOM 934 N N . GLY A 1 120 ? 16.672 -2.973 -5.828 1 97.5 120 GLY A N 1
ATOM 935 C CA . GLY A 1 120 ? 17.422 -2.645 -4.621 1 97.5 120 GLY A CA 1
ATOM 936 C C . GLY A 1 120 ? 18.578 -1.703 -4.875 1 97.5 120 GLY A C 1
ATOM 937 O O . GLY A 1 120 ? 18.797 -0.746 -4.125 1 97.5 120 GLY A O 1
ATOM 938 N N . ALA A 1 121 ? 19.297 -2.002 -5.898 1 97.25 121 ALA A N 1
ATOM 939 C CA . ALA A 1 121 ? 20.422 -1.145 -6.277 1 97.25 121 ALA A CA 1
ATOM 940 C C . ALA A 1 121 ? 19.938 0.251 -6.66 1 97.25 121 ALA A C 1
ATOM 942 O O . ALA A 1 121 ? 20.578 1.25 -6.332 1 97.25 121 ALA A O 1
ATOM 943 N N . SER A 1 122 ? 18.844 0.299 -7.348 1 97.75 122 SER A N 1
ATOM 944 C CA . SER A 1 122 ? 18.266 1.585 -7.723 1 97.75 122 SER A CA 1
ATOM 945 C C . SER A 1 122 ? 17.891 2.404 -6.492 1 97.75 122 SER A C 1
ATOM 947 O O . SER A 1 122 ? 18.156 3.607 -6.438 1 97.75 122 SER A O 1
ATOM 949 N N . PHE A 1 123 ? 17.328 1.781 -5.516 1 98.38 123 PHE A N 1
ATOM 950 C CA . PHE A 1 123 ? 16.922 2.479 -4.301 1 98.38 123 PHE A CA 1
ATOM 951 C C . PHE A 1 123 ? 18.141 2.98 -3.535 1 98.38 123 PHE A C 1
ATOM 953 O O . PHE A 1 123 ? 18.094 4.035 -2.898 1 98.38 123 PHE A O 1
ATOM 960 N N . LEU A 1 124 ? 19.172 2.242 -3.639 1 98.25 124 LEU A N 1
ATOM 961 C CA . LEU A 1 124 ? 20.406 2.703 -3.016 1 98.25 124 LEU A CA 1
ATOM 962 C C . LEU A 1 124 ? 20.891 3.99 -3.672 1 98.25 124 LEU A C 1
ATOM 964 O O . LEU A 1 124 ? 21.297 4.93 -2.982 1 98.25 124 LEU A O 1
ATOM 968 N N . LEU A 1 125 ? 20.828 4.023 -4.922 1 98 125 LEU A N 1
ATOM 969 C CA . LEU A 1 125 ? 21.219 5.234 -5.637 1 98 125 LEU A CA 1
ATOM 970 C C . LEU A 1 125 ? 20.281 6.387 -5.324 1 98 125 LEU A C 1
ATOM 972 O O . LEU A 1 125 ? 20.719 7.531 -5.168 1 98 125 LEU A O 1
ATOM 976 N N . VAL A 1 126 ? 18.984 6.129 -5.254 1 97.44 126 VAL A N 1
ATOM 977 C CA . VAL A 1 126 ? 18.016 7.148 -4.875 1 97.44 126 VAL A CA 1
ATOM 978 C C . VAL A 1 126 ? 18.375 7.711 -3.498 1 97.44 126 VAL A C 1
ATOM 980 O O . VAL A 1 126 ? 18.25 8.914 -3.266 1 97.44 126 VAL A 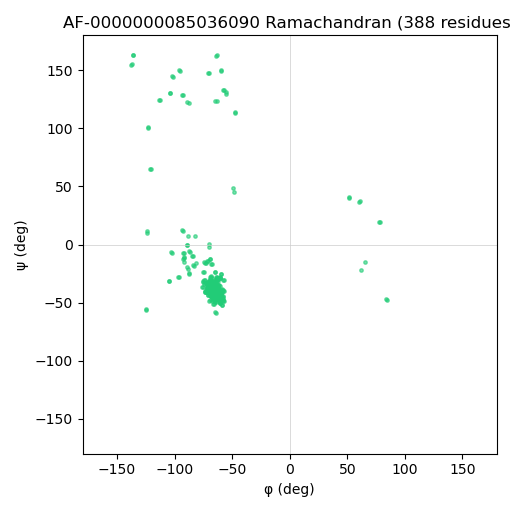O 1
ATOM 983 N N . HIS A 1 127 ? 18.797 6.805 -2.604 1 97.94 127 HIS A N 1
ATOM 984 C CA . HIS A 1 127 ? 19.172 7.254 -1.271 1 97.94 127 HIS A CA 1
ATOM 985 C C . HIS A 1 127 ? 20.328 8.258 -1.338 1 97.94 127 HIS A C 1
ATOM 987 O O . HIS A 1 127 ? 20.25 9.328 -0.737 1 97.94 127 HIS A O 1
ATOM 993 N N . PHE A 1 128 ? 21.328 7.996 -2.074 1 97.62 128 PHE A N 1
ATOM 994 C CA . PHE A 1 128 ? 22.5 8.844 -2.107 1 97.62 128 PHE A CA 1
ATOM 995 C C . PHE A 1 128 ? 22.234 10.117 -2.895 1 97.62 128 PHE A C 1
ATOM 997 O O . PHE A 1 128 ? 22.703 11.195 -2.523 1 97.62 128 PHE A O 1
ATOM 1004 N N . LEU A 1 129 ? 21.391 10.07 -3.887 1 96.5 129 LEU A N 1
ATOM 1005 C CA . LEU A 1 129 ? 21.266 11.195 -4.809 1 96.5 129 LEU A CA 1
ATOM 1006 C C . LEU A 1 129 ? 20.094 12.094 -4.414 1 96.5 129 LEU A C 1
ATOM 1008 O O . LEU A 1 129 ? 20.094 13.281 -4.734 1 96.5 129 LEU A O 1
ATOM 1012 N N . ILE A 1 130 ? 19.125 11.555 -3.789 1 96 130 ILE A N 1
ATOM 1013 C CA . ILE A 1 130 ? 17.922 12.336 -3.535 1 96 130 ILE A CA 1
ATOM 1014 C C . ILE A 1 130 ? 17.609 12.336 -2.041 1 96 130 ILE A C 1
ATOM 1016 O O . ILE A 1 130 ? 17.578 13.398 -1.408 1 96 130 ILE A O 1
ATOM 1020 N N . GLU A 1 131 ? 17.484 11.172 -1.473 1 96.75 131 GLU A N 1
ATOM 1021 C CA . GLU A 1 131 ? 17.016 11.039 -0.096 1 96.75 131 GLU A CA 1
ATOM 1022 C C . GLU A 1 131 ? 18 11.664 0.886 1 96.75 131 GLU A C 1
ATOM 1024 O O . GLU A 1 131 ? 17.609 12.445 1.753 1 96.75 131 GLU A O 1
ATOM 1029 N N . ARG A 1 132 ? 19.25 11.352 0.774 1 96.81 132 ARG A N 1
ATOM 1030 C CA . ARG A 1 132 ? 20.266 11.844 1.702 1 96.81 132 ARG A CA 1
ATOM 1031 C C . ARG A 1 132 ? 20.328 13.367 1.679 1 96.81 132 ARG A C 1
ATOM 1033 O O . ARG A 1 132 ? 20.25 14.016 2.727 1 96.81 132 ARG A O 1
ATOM 1040 N N . PRO A 1 133 ? 20.422 14.016 0.568 1 95.31 133 PRO A N 1
ATOM 1041 C CA . PRO A 1 133 ? 20.391 15.484 0.544 1 95.31 133 PRO A CA 1
ATOM 1042 C C . PRO A 1 133 ? 19.125 16.062 1.156 1 95.31 133 PRO A C 1
ATOM 1044 O O . PRO A 1 133 ? 19.172 17.109 1.816 1 95.31 133 PRO A O 1
ATOM 1047 N N . LEU A 1 134 ? 18 15.469 0.927 1 94.38 134 LEU A N 1
ATOM 1048 C CA . LEU A 1 134 ? 16.75 15.953 1.492 1 94.38 134 LEU A CA 1
ATOM 1049 C C . LEU A 1 134 ? 16.766 15.859 3.014 1 94.38 134 LEU A C 1
ATOM 1051 O O . LEU A 1 134 ? 16.266 16.75 3.701 1 94.38 134 LEU A O 1
ATOM 1055 N N . VAL A 1 135 ? 17.328 14.781 3.506 1 95.19 135 VAL A N 1
ATOM 1056 C CA . VAL A 1 135 ? 17.422 14.586 4.949 1 95.19 135 VAL A CA 1
ATOM 1057 C C . VAL A 1 135 ? 18.391 15.602 5.547 1 95.19 135 VAL A C 1
ATOM 1059 O O . VAL A 1 135 ? 18.094 16.219 6.574 1 95.19 135 VAL A O 1
ATOM 1062 N N . LEU A 1 136 ? 19.484 15.789 4.926 1 95.06 136 LEU A N 1
ATOM 1063 C CA . LEU A 1 136 ? 20.516 16.703 5.402 1 95.06 136 LEU A CA 1
ATOM 1064 C C . LEU A 1 136 ? 20 18.141 5.426 1 95.06 136 LEU A C 1
ATOM 1066 O O . LEU A 1 136 ? 20.359 18.922 6.301 1 95.06 136 LEU A O 1
ATOM 1070 N N . ASN A 1 137 ? 19.078 18.5 4.527 1 92.31 137 ASN A N 1
ATOM 1071 C CA . ASN A 1 137 ? 18.516 19.844 4.461 1 92.31 137 ASN A CA 1
ATOM 1072 C C . ASN A 1 137 ? 17.281 19.969 5.348 1 92.31 137 ASN A C 1
ATOM 1074 O O . ASN A 1 137 ? 16.609 21 5.34 1 92.31 137 ASN A O 1
ATOM 1078 N N . GLY A 1 138 ? 16.906 18.891 6.008 1 90.56 138 GLY A N 1
ATOM 1079 C CA . GLY A 1 138 ? 15.805 18.922 6.957 1 90.56 138 GLY A CA 1
ATOM 1080 C C . GLY A 1 138 ? 14.445 18.891 6.289 1 90.56 138 GLY A C 1
ATOM 1081 O O . GLY A 1 138 ? 13.438 19.25 6.906 1 90.56 138 GLY A O 1
ATOM 1082 N N . LEU A 1 139 ? 14.414 18.453 5.031 1 90.69 139 LEU A N 1
ATOM 1083 C CA . LEU A 1 139 ? 13.164 18.5 4.277 1 90.69 139 LEU A CA 1
ATOM 1084 C C . LEU A 1 139 ? 12.344 17.234 4.5 1 90.69 139 LEU A C 1
ATOM 1086 O O . LEU A 1 139 ? 11.133 17.234 4.289 1 90.69 139 LEU A O 1
ATOM 1090 N N . ILE A 1 140 ? 13.047 16.156 4.855 1 93.56 140 ILE A N 1
ATOM 1091 C CA . ILE A 1 140 ? 12.375 14.93 5.242 1 93.56 140 ILE A CA 1
ATOM 1092 C C . ILE A 1 140 ? 13.039 14.344 6.484 1 93.56 140 ILE A C 1
ATOM 1094 O O . ILE A 1 140 ? 14.188 14.672 6.793 1 93.56 140 ILE A O 1
ATOM 1098 N N . LYS A 1 141 ? 12.344 13.422 7.156 1 94.5 141 LYS A N 1
ATOM 1099 C CA . LYS A 1 141 ? 12.852 12.922 8.43 1 94.5 141 LYS A CA 1
ATOM 1100 C C . LYS A 1 141 ? 13 11.406 8.406 1 94.5 141 LYS A C 1
ATOM 1102 O O . LYS A 1 141 ? 13.234 10.781 9.445 1 94.5 141 LYS A O 1
ATOM 1107 N N . ALA A 1 142 ? 12.867 10.852 7.336 1 96.56 142 ALA A N 1
ATOM 1108 C CA . ALA A 1 142 ? 12.969 9.398 7.223 1 96.56 142 ALA A CA 1
ATOM 1109 C C . ALA A 1 142 ? 13.789 9.008 6 1 96.56 142 ALA A C 1
ATOM 1111 O O . ALA A 1 142 ? 13.969 9.805 5.078 1 96.56 142 ALA A O 1
ATOM 1112 N N . LYS A 1 143 ? 14.352 7.82 6.09 1 98.06 143 LYS A N 1
ATOM 1113 C CA . LYS A 1 143 ? 15.156 7.285 4.992 1 98.06 143 LYS A CA 1
ATOM 1114 C C . LYS A 1 143 ? 14.578 5.961 4.492 1 98.06 143 LYS A C 1
ATOM 1116 O O . LYS A 1 143 ? 15.25 4.926 4.551 1 98.06 143 LYS A O 1
ATOM 1121 N N . PRO A 1 144 ? 13.352 5.98 3.92 1 98.06 144 PRO A N 1
ATOM 1122 C CA . PRO A 1 144 ? 12.711 4.738 3.486 1 98.06 144 PRO A CA 1
ATOM 1123 C C . PRO A 1 144 ? 13.438 4.074 2.316 1 98.06 144 PRO A C 1
ATOM 1125 O O . PRO A 1 144 ? 13.461 2.846 2.221 1 98.06 144 PRO A O 1
ATOM 1128 N N . PHE A 1 145 ? 14.07 4.777 1.425 1 98.56 145 PHE A N 1
ATOM 1129 C CA . PHE A 1 145 ? 14.789 4.195 0.297 1 98.56 145 PHE A CA 1
ATOM 1130 C C . PHE A 1 145 ? 16.016 3.428 0.773 1 98.56 145 PHE A C 1
ATOM 1132 O O . PHE A 1 145 ? 16.312 2.352 0.255 1 98.56 145 PHE A O 1
ATOM 1139 N N . LEU A 1 146 ? 16.672 3.988 1.746 1 98.69 146 LEU A N 1
ATOM 1140 C CA . LEU A 1 146 ? 17.812 3.281 2.309 1 98.69 146 LEU A CA 1
ATOM 1141 C C . LEU A 1 146 ? 17.375 1.967 2.947 1 98.69 146 LEU A C 1
ATOM 1143 O O . LEU A 1 146 ? 18 0.925 2.717 1 98.69 146 LEU A O 1
ATOM 1147 N N . LEU A 1 147 ? 16.375 2.012 3.709 1 98.56 147 LEU A N 1
ATOM 1148 C CA . LEU A 1 147 ? 15.867 0.826 4.395 1 98.56 147 LEU A CA 1
ATOM 1149 C C . LEU A 1 147 ? 15.469 -0.253 3.393 1 98.56 147 LEU A C 1
ATOM 1151 O O . LEU A 1 147 ? 15.891 -1.405 3.514 1 98.56 147 LEU A O 1
ATOM 1155 N N . ALA A 1 148 ? 14.664 0.09 2.438 1 98.5 148 ALA A N 1
ATOM 1156 C CA . ALA A 1 148 ? 14.211 -0.866 1.432 1 98.5 148 ALA A CA 1
ATOM 1157 C C . ALA A 1 148 ? 15.383 -1.437 0.646 1 98.5 148 ALA A C 1
ATOM 1159 O O . ALA A 1 148 ? 15.43 -2.637 0.362 1 98.5 148 ALA A O 1
ATOM 1160 N N . SER A 1 149 ? 16.312 -0.539 0.334 1 98.44 149 SER A N 1
ATOM 1161 C CA . SER A 1 149 ? 17.469 -0.966 -0.453 1 98.44 149 SER A CA 1
ATOM 1162 C C . SER A 1 149 ? 18.297 -2.002 0.3 1 98.44 149 SER A C 1
ATOM 1164 O O . SER A 1 149 ? 18.641 -3.055 -0.249 1 98.44 149 SER A O 1
ATOM 1166 N N . ILE A 1 150 ? 18.578 -1.8 1.518 1 98.5 150 ILE A N 1
ATOM 1167 C CA . ILE A 1 150 ? 19.406 -2.703 2.318 1 98.5 150 ILE A CA 1
ATOM 1168 C C . ILE A 1 150 ? 18.688 -4.051 2.461 1 98.5 150 ILE A C 1
ATOM 1170 O O . ILE A 1 150 ? 19.312 -5.102 2.268 1 98.5 150 ILE A O 1
ATOM 1174 N N . LEU A 1 151 ? 17.438 -4.066 2.688 1 98.5 151 LEU A N 1
ATOM 1175 C CA . LEU A 1 151 ? 16.688 -5.301 2.885 1 98.5 151 LEU A CA 1
ATOM 1176 C C . LEU A 1 151 ? 16.609 -6.102 1.589 1 98.5 151 LEU A C 1
ATOM 1178 O O . LEU A 1 151 ? 16.766 -7.324 1.6 1 98.5 151 LEU A O 1
ATOM 1182 N N . MET A 1 152 ? 16.406 -5.391 0.513 1 98 152 MET A N 1
ATOM 1183 C CA . MET A 1 152 ? 16.281 -6.062 -0.777 1 98 152 MET A CA 1
ATOM 1184 C C . MET A 1 152 ? 17.625 -6.648 -1.214 1 98 152 MET A C 1
ATOM 1186 O O . MET A 1 152 ? 17.688 -7.797 -1.649 1 98 152 MET A O 1
ATOM 1190 N N . LEU A 1 153 ? 18.672 -5.914 -1.047 1 97.56 153 LEU A N 1
ATOM 1191 C CA . LEU A 1 153 ? 19.984 -6.379 -1.478 1 97.56 153 LEU A CA 1
ATOM 1192 C C . LEU A 1 153 ? 20.484 -7.504 -0.576 1 97.56 153 LEU A C 1
ATOM 1194 O O . LEU A 1 153 ? 21.094 -8.461 -1.052 1 97.56 153 LEU A O 1
ATOM 1198 N N . LEU A 1 154 ? 20.125 -7.449 0.689 1 97.81 154 LEU A N 1
ATOM 1199 C CA . LEU A 1 154 ? 20.562 -8.477 1.626 1 97.81 154 LEU A CA 1
ATOM 1200 C C . LEU A 1 154 ? 19.797 -9.781 1.403 1 97.81 154 LEU A C 1
ATOM 1202 O O . LEU A 1 154 ? 20.328 -10.867 1.626 1 97.81 154 LEU A O 1
ATOM 1206 N N . SER A 1 155 ? 18.578 -9.672 0.953 1 97 155 SER A N 1
ATOM 1207 C CA . SER A 1 155 ? 17.75 -10.859 0.798 1 97 155 SER A CA 1
ATOM 1208 C C . SER A 1 155 ? 17.859 -11.438 -0.609 1 97 155 SER A C 1
ATOM 1210 O O . SER A 1 155 ? 17.406 -12.547 -0.871 1 97 155 SER A O 1
ATOM 1212 N N . PHE A 1 156 ? 18.516 -10.758 -1.455 1 95 156 PHE A N 1
ATOM 1213 C CA . PHE A 1 156 ? 18.547 -11.141 -2.861 1 95 156 PHE A CA 1
ATOM 1214 C C . PHE A 1 156 ? 19.219 -12.492 -3.043 1 95 156 PHE A C 1
ATOM 1216 O O . PHE A 1 156 ? 18.719 -13.352 -3.771 1 95 156 PHE A O 1
ATOM 1223 N N . PRO A 1 157 ? 20.328 -12.812 -2.365 1 93.56 157 PRO A N 1
ATOM 1224 C CA . PRO A 1 157 ? 20.984 -14.109 -2.549 1 93.56 157 PRO A CA 1
ATOM 1225 C C . PRO A 1 157 ? 20.094 -15.281 -2.184 1 93.56 157 PRO A C 1
ATOM 1227 O O . PRO A 1 157 ? 20.188 -16.359 -2.785 1 93.56 157 PRO A O 1
ATOM 1230 N N . ALA A 1 158 ? 19.172 -15.117 -1.291 1 93.12 158 ALA A N 1
ATOM 1231 C CA . ALA A 1 158 ? 18.266 -16.188 -0.886 1 93.12 158 ALA A CA 1
ATOM 1232 C C . ALA A 1 158 ? 17.312 -16.562 -2.021 1 93.12 158 ALA A C 1
ATOM 1234 O O . ALA A 1 158 ? 16.891 -17.719 -2.127 1 93.12 158 ALA A O 1
ATOM 1235 N N . LEU A 1 159 ? 17.047 -15.609 -2.879 1 92.75 159 LEU A N 1
ATOM 1236 C CA . LEU A 1 159 ? 16.125 -15.844 -3.98 1 92.75 159 LEU A CA 1
ATOM 1237 C C . LEU A 1 159 ? 16.781 -16.688 -5.07 1 92.75 159 LEU A C 1
ATOM 1239 O O . LEU A 1 159 ? 16.094 -17.406 -5.797 1 92.75 159 LEU A O 1
ATOM 1243 N N . LEU A 1 160 ? 18.078 -16.688 -5.164 1 88.5 160 LEU A N 1
ATOM 1244 C CA . LEU A 1 160 ? 18.812 -17.406 -6.203 1 88.5 160 LEU A CA 1
ATOM 1245 C C . LEU A 1 160 ? 18.781 -18.906 -5.957 1 88.5 160 LEU A C 1
ATOM 1247 O O . LEU A 1 160 ? 19.047 -19.703 -6.867 1 88.5 160 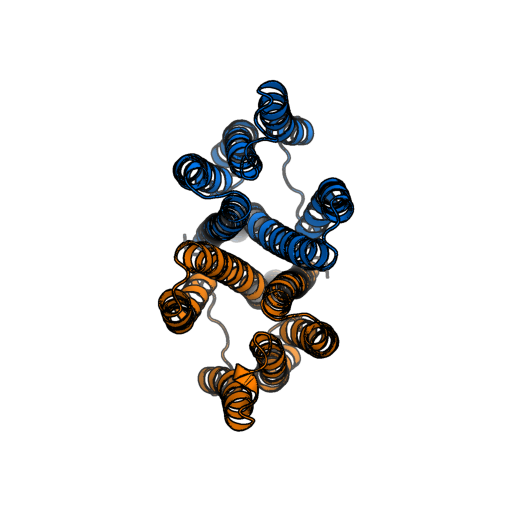LEU A O 1
ATOM 1251 N N . SER A 1 161 ? 18.422 -19.297 -4.762 1 88.56 161 SER A N 1
ATOM 1252 C CA . SER A 1 161 ? 18.359 -20.703 -4.418 1 88.56 161 SER A CA 1
ATOM 1253 C C . SER A 1 161 ? 17.016 -21.312 -4.781 1 88.56 161 SER A C 1
ATOM 1255 O O . SER A 1 161 ? 16.844 -22.531 -4.727 1 88.56 161 SER A O 1
ATOM 1257 N N . LEU A 1 162 ? 16.094 -20.484 -5.207 1 88.88 162 LEU A N 1
ATOM 1258 C CA . LEU A 1 162 ? 14.758 -20.953 -5.527 1 88.88 162 LEU A CA 1
ATOM 1259 C C . LEU A 1 162 ? 14.625 -21.234 -7.023 1 88.88 162 LEU A C 1
ATOM 1261 O O . LEU A 1 162 ? 15.312 -20.609 -7.836 1 88.88 162 LEU A O 1
ATOM 1265 N N . PRO A 1 163 ? 13.727 -22.234 -7.289 1 88.12 163 PRO A N 1
ATOM 1266 C CA . PRO A 1 163 ? 13.461 -22.469 -8.711 1 88.12 163 PRO A CA 1
ATOM 1267 C C . PRO A 1 163 ? 12.82 -21.281 -9.406 1 88.12 163 PRO A C 1
ATOM 1269 O O . PRO A 1 163 ? 12.195 -20.438 -8.75 1 88.12 163 PRO A O 1
ATOM 1272 N N . PRO A 1 164 ? 12.938 -21.391 -10.695 1 80.5 164 PRO A N 1
ATOM 1273 C CA . PRO A 1 164 ? 12.32 -20.297 -11.453 1 80.5 164 PRO A CA 1
ATOM 1274 C C . PRO A 1 164 ? 10.82 -20.172 -11.195 1 80.5 164 PRO A C 1
ATOM 1276 O O . PRO A 1 164 ? 10.156 -21.172 -10.914 1 80.5 164 PRO A O 1
ATOM 1279 N N . TYR A 1 165 ? 10.312 -19.078 -11.273 1 77.5 165 TYR A N 1
ATOM 1280 C CA . TYR A 1 165 ? 8.914 -18.75 -11.039 1 77.5 165 TYR A CA 1
ATOM 1281 C C . TYR A 1 165 ? 8.648 -18.531 -9.547 1 77.5 165 TYR A C 1
ATOM 1283 O O . TYR A 1 165 ? 8.055 -17.531 -9.156 1 77.5 165 TYR A O 1
ATOM 1291 N N . LEU A 1 166 ? 9.219 -19.578 -8.797 1 86.25 166 LEU A N 1
ATOM 1292 C CA . LEU A 1 166 ? 9.047 -19.406 -7.355 1 86.25 166 LEU A CA 1
ATOM 1293 C C . LEU A 1 166 ? 9.914 -18.266 -6.832 1 86.25 166 LEU A C 1
ATOM 1295 O O . LEU A 1 166 ? 9.539 -17.594 -5.875 1 86.25 166 LEU A O 1
ATOM 1299 N N . ASP A 1 167 ? 11.023 -18.125 -7.484 1 89.62 167 ASP A N 1
ATOM 1300 C CA . ASP A 1 167 ? 11.898 -17.031 -7.082 1 89.62 167 ASP A CA 1
ATOM 1301 C C . ASP A 1 167 ? 11.242 -15.68 -7.355 1 89.62 167 ASP A C 1
ATOM 1303 O O . ASP A 1 167 ? 11.336 -14.766 -6.543 1 89.62 167 ASP A O 1
ATOM 1307 N N . SER A 1 168 ? 10.492 -15.547 -8.438 1 87.88 168 SER A N 1
ATOM 1308 C CA . SER A 1 168 ? 9.82 -14.297 -8.766 1 87.88 168 SER A CA 1
ATOM 1309 C C . SER A 1 168 ? 8.656 -14.031 -7.82 1 87.88 168 SER A C 1
ATOM 1311 O O . SER A 1 168 ? 8.414 -12.883 -7.434 1 87.88 168 SER A O 1
ATOM 1313 N N . MET A 1 169 ? 8.016 -15.086 -7.504 1 89.5 169 MET A N 1
ATOM 1314 C CA . MET A 1 169 ? 6.91 -14.938 -6.562 1 89.5 169 MET A CA 1
ATOM 1315 C C . MET A 1 169 ? 7.418 -14.531 -5.184 1 89.5 169 MET A C 1
ATOM 1317 O O . MET A 1 169 ? 6.863 -13.625 -4.555 1 89.5 169 MET A O 1
ATOM 1321 N N . ALA A 1 170 ? 8.469 -15.164 -4.836 1 94.06 170 ALA A N 1
ATOM 1322 C CA . ALA A 1 170 ? 9.078 -14.812 -3.557 1 94.06 170 ALA A CA 1
ATOM 1323 C C . ALA A 1 170 ? 9.625 -13.391 -3.576 1 94.06 170 ALA A C 1
ATOM 1325 O O . ALA A 1 170 ? 9.492 -12.656 -2.594 1 94.06 170 ALA A O 1
ATOM 1326 N N . ALA A 1 171 ? 10.227 -13.07 -4.648 1 95.81 171 ALA A N 1
ATOM 1327 C CA . ALA A 1 171 ? 10.758 -11.719 -4.801 1 95.81 171 ALA A CA 1
ATOM 1328 C C . ALA A 1 171 ? 9.641 -10.68 -4.688 1 95.81 171 ALA A C 1
ATOM 1330 O O . ALA A 1 171 ? 9.797 -9.664 -4.004 1 95.81 171 ALA A O 1
ATOM 1331 N N . LEU A 1 172 ? 8.57 -10.945 -5.324 1 95.12 172 LEU A N 1
ATOM 1332 C CA . LEU A 1 172 ? 7.43 -10.039 -5.254 1 95.12 172 LEU A CA 1
ATOM 1333 C C . LEU A 1 172 ? 6.902 -9.938 -3.824 1 95.12 172 LEU A C 1
ATOM 1335 O O . LEU A 1 172 ? 6.57 -8.852 -3.354 1 95.12 172 LEU A O 1
ATOM 1339 N N . GLY A 1 173 ? 6.832 -11.055 -3.211 1 96.69 173 GLY A N 1
ATOM 1340 C CA . GLY A 1 173 ? 6.406 -11.062 -1.82 1 96.69 173 GLY A CA 1
ATOM 1341 C C . GLY A 1 173 ? 7.316 -10.266 -0.911 1 96.69 173 GLY A C 1
ATOM 1342 O O . GLY A 1 173 ? 6.848 -9.445 -0.117 1 96.69 173 GLY A O 1
ATOM 1343 N N . LEU A 1 174 ? 8.562 -10.438 -1.048 1 97.56 174 LEU A N 1
ATOM 1344 C CA . LEU A 1 174 ? 9.523 -9.695 -0.246 1 97.56 174 LEU A CA 1
ATOM 1345 C C . LEU A 1 174 ? 9.469 -8.203 -0.571 1 97.56 174 LEU A C 1
ATOM 1347 O O . LEU A 1 174 ? 9.555 -7.363 0.328 1 97.56 174 LEU A O 1
ATOM 1351 N N . CYS A 1 175 ? 9.32 -7.945 -1.794 1 97.62 175 CYS A N 1
ATOM 1352 C CA . CYS A 1 175 ? 9.227 -6.551 -2.213 1 97.62 175 CYS A CA 1
ATOM 1353 C C . CYS A 1 175 ? 8.055 -5.855 -1.53 1 97.62 175 CYS A C 1
ATOM 1355 O O . CYS A 1 175 ? 8.211 -4.766 -0.98 1 97.62 175 CYS A O 1
ATOM 1357 N N . LEU A 1 176 ? 6.957 -6.512 -1.514 1 97.81 176 LEU A N 1
ATOM 1358 C CA . LEU A 1 176 ? 5.77 -5.938 -0.886 1 97.81 176 LEU A CA 1
ATOM 1359 C C . LEU A 1 176 ? 5.996 -5.727 0.607 1 97.81 176 LEU A C 1
ATOM 1361 O O . LEU A 1 176 ? 5.648 -4.672 1.147 1 97.81 176 LEU A O 1
ATOM 1365 N N . LEU A 1 177 ? 6.59 -6.629 1.179 1 98.06 177 LEU A N 1
ATOM 1366 C CA . LEU A 1 177 ? 6.832 -6.535 2.615 1 98.06 177 LEU A CA 1
ATOM 1367 C C . LEU A 1 177 ? 7.82 -5.418 2.928 1 98.06 177 LEU A C 1
ATOM 1369 O O . LEU A 1 177 ? 7.602 -4.625 3.848 1 98.06 177 LEU A O 1
ATOM 1373 N N . PHE A 1 178 ? 8.844 -5.344 2.182 1 98.5 178 PHE A N 1
ATOM 1374 C CA . PHE A 1 178 ? 9.867 -4.332 2.449 1 98.5 178 PHE A CA 1
ATOM 1375 C C . PHE A 1 178 ? 9.359 -2.943 2.076 1 98.5 178 PHE A C 1
ATOM 1377 O O . PHE A 1 178 ? 9.719 -1.956 2.723 1 98.5 178 PHE A O 1
ATOM 1384 N N . TYR A 1 179 ? 8.555 -2.883 1.025 1 98.25 179 TYR A N 1
ATOM 1385 C CA . TYR A 1 179 ? 7.883 -1.621 0.728 1 98.25 179 TYR A CA 1
ATOM 1386 C C . TYR A 1 179 ? 6.992 -1.191 1.886 1 98.25 179 TYR A C 1
ATOM 1388 O O . TYR A 1 179 ? 6.973 -0.017 2.262 1 98.25 179 TYR A O 1
ATOM 1396 N N . SER A 1 180 ? 6.312 -2.16 2.428 1 97.81 180 SER A N 1
ATOM 1397 C CA . SER A 1 180 ? 5.434 -1.863 3.555 1 97.81 180 SER A CA 1
ATOM 1398 C C . SER A 1 180 ? 6.234 -1.387 4.766 1 97.81 180 SER A C 1
ATOM 1400 O O . SER A 1 180 ? 5.863 -0.407 5.414 1 97.81 180 SER A O 1
ATOM 1402 N N . LEU A 1 181 ? 7.289 -2.043 5.004 1 97.81 181 LEU A N 1
ATOM 1403 C CA . LEU A 1 181 ? 8.133 -1.659 6.137 1 97.81 181 LEU A CA 1
ATOM 1404 C C . LEU A 1 181 ? 8.703 -0.262 5.934 1 97.81 181 LEU A C 1
ATOM 1406 O O . LEU A 1 181 ? 8.695 0.556 6.855 1 97.81 181 LEU A O 1
ATOM 1410 N N . ALA A 1 182 ? 9.164 -0.044 4.777 1 98.5 182 ALA A N 1
ATOM 1411 C CA . ALA A 1 182 ? 9.727 1.27 4.461 1 98.5 182 ALA A CA 1
ATOM 1412 C C . ALA A 1 182 ? 8.656 2.354 4.547 1 98.5 182 ALA A C 1
ATOM 1414 O O . ALA A 1 182 ? 8.898 3.434 5.09 1 98.5 182 ALA A O 1
ATOM 1415 N N . GLY A 1 183 ? 7.492 2.027 3.963 1 97.88 183 GLY A N 1
ATOM 1416 C CA . GLY A 1 183 ? 6.395 2.975 4.023 1 97.88 183 GLY A CA 1
ATOM 1417 C C . GLY A 1 183 ? 5.945 3.281 5.441 1 97.88 183 GLY A C 1
ATOM 1418 O O . GLY A 1 183 ? 5.801 4.449 5.812 1 97.88 183 GLY A O 1
ATOM 1419 N N . VAL A 1 184 ? 5.805 2.285 6.254 1 97.31 184 VAL A N 1
ATOM 1420 C CA . VAL A 1 184 ? 5.375 2.445 7.637 1 97.31 184 VAL A CA 1
ATOM 1421 C C . VAL A 1 184 ? 6.43 3.219 8.422 1 97.31 184 VAL A C 1
ATOM 1423 O O . VAL A 1 184 ? 6.102 4.113 9.203 1 97.31 184 VAL A O 1
ATOM 1426 N N . TYR A 1 185 ? 7.66 2.885 8.164 1 97.62 185 TYR A N 1
ATOM 1427 C CA . TYR A 1 185 ? 8.766 3.58 8.82 1 97.62 185 TYR A CA 1
ATOM 1428 C C . TYR A 1 185 ? 8.703 5.078 8.539 1 97.62 185 TYR A C 1
ATOM 1430 O O . TYR A 1 185 ? 8.797 5.891 9.461 1 97.62 185 TYR A O 1
ATOM 1438 N N . ALA A 1 186 ? 8.516 5.422 7.336 1 97.44 186 ALA A N 1
ATOM 1439 C CA . ALA A 1 186 ? 8.445 6.832 6.957 1 97.44 186 ALA A CA 1
ATOM 1440 C C . ALA A 1 186 ? 7.234 7.516 7.582 1 97.44 186 ALA A C 1
ATOM 1442 O O . ALA A 1 186 ? 7.332 8.648 8.055 1 97.44 186 ALA A O 1
ATOM 1443 N N . LEU A 1 187 ? 6.137 6.82 7.613 1 96.25 187 LEU A N 1
ATOM 1444 C CA . LEU A 1 187 ? 4.91 7.398 8.148 1 96.25 187 LEU A CA 1
ATOM 1445 C C . LEU A 1 187 ? 5.004 7.57 9.664 1 96.25 187 LEU A C 1
ATOM 1447 O O . LEU A 1 187 ? 4.539 8.57 10.211 1 96.25 187 LEU A O 1
ATOM 1451 N N . VAL A 1 188 ? 5.633 6.621 10.305 1 95.69 188 VAL A N 1
ATOM 1452 C CA . VAL A 1 188 ? 5.797 6.703 11.758 1 95.69 188 VAL A CA 1
ATOM 1453 C C . VAL A 1 188 ? 6.734 7.855 12.102 1 95.69 188 VAL A C 1
ATOM 1455 O O . VAL A 1 188 ? 6.469 8.625 13.031 1 95.69 188 VAL A O 1
ATOM 1458 N N . ARG A 1 189 ? 7.805 7.949 11.352 1 95.5 189 ARG A N 1
ATOM 1459 C CA . ARG A 1 189 ? 8.75 9.039 11.578 1 95.5 189 ARG A CA 1
ATOM 1460 C C . ARG A 1 189 ? 8.094 10.391 11.312 1 95.5 189 ARG A C 1
ATOM 1462 O O . ARG A 1 189 ? 8.383 11.375 12 1 95.5 189 ARG A O 1
ATOM 1469 N N . ALA A 1 190 ? 7.223 10.445 10.312 1 93.88 190 ALA A N 1
ATOM 1470 C CA . ALA A 1 190 ? 6.492 11.672 10.031 1 93.88 190 ALA A CA 1
ATOM 1471 C C . ALA A 1 190 ? 5.555 12.031 11.18 1 93.88 190 ALA A C 1
ATOM 1473 O O . ALA A 1 190 ? 5.488 13.188 11.609 1 93.88 190 ALA A O 1
ATOM 1474 N N . ALA A 1 191 ? 4.859 11.055 11.688 1 91.75 191 ALA A N 1
ATOM 1475 C CA . ALA A 1 191 ? 3.895 11.273 12.766 1 91.75 191 ALA A CA 1
ATOM 1476 C C . ALA A 1 191 ? 4.586 11.75 14.039 1 91.75 191 ALA A C 1
ATOM 1478 O O . ALA A 1 191 ? 4.004 12.508 14.82 1 91.75 191 ALA A O 1
ATOM 1479 N N . LYS A 1 192 ? 5.762 11.398 14.258 1 91.19 192 LYS A N 1
ATOM 1480 C CA . LYS A 1 192 ? 6.508 11.75 15.461 1 91.19 192 LYS A CA 1
ATOM 1481 C C . LYS A 1 192 ? 6.867 13.234 15.477 1 91.19 192 LYS A C 1
ATOM 1483 O O . LYS A 1 192 ? 7.234 13.773 16.516 1 91.19 192 LYS A O 1
ATOM 1488 N N . LEU A 1 193 ? 6.723 13.859 14.344 1 87.06 193 LEU A N 1
ATOM 1489 C CA . LEU A 1 193 ? 7.004 15.289 14.258 1 87.06 193 LEU A CA 1
ATOM 1490 C C . LEU A 1 193 ? 6.043 16.078 15.133 1 87.06 193 LEU A C 1
ATOM 1492 O O . LEU A 1 193 ? 6.371 17.188 15.57 1 87.06 193 LEU A O 1
ATOM 1496 N N . PHE A 1 194 ? 4.867 15.539 15.328 1 81.12 194 PHE A N 1
ATOM 1497 C CA . PHE A 1 194 ?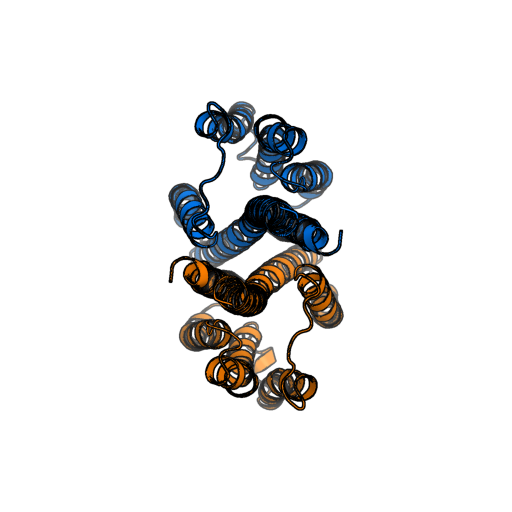 3.873 16.25 16.109 1 81.12 194 PHE A CA 1
ATOM 1498 C C . PHE A 1 194 ? 3.955 15.852 17.578 1 81.12 194 PHE A C 1
ATOM 1500 O O . PHE A 1 194 ? 3.281 16.438 18.438 1 81.12 194 PHE A O 1
ATOM 1507 N N . SER A 1 195 ? 4.645 14.875 17.906 1 74.81 195 SER A N 1
ATOM 1508 C CA . SER A 1 195 ? 4.859 14.484 19.297 1 74.81 195 SER A CA 1
ATOM 1509 C C . SER A 1 195 ? 6.066 15.211 19.891 1 74.81 195 SER A C 1
ATOM 1511 O O . SER A 1 195 ? 6.215 15.281 21.109 1 74.81 195 SER A O 1
ATOM 1513 N N . GLU A 1 196 ? 6.977 15.719 19.109 1 61.09 196 GLU A N 1
ATOM 1514 C CA . GLU A 1 196 ? 8.148 16.469 19.547 1 61.09 196 GLU A CA 1
ATOM 1515 C C . GLU A 1 196 ? 7.832 17.953 19.656 1 61.09 196 GLU A C 1
ATOM 1517 O O . GLU A 1 196 ? 6.996 18.484 18.922 1 61.09 196 GLU A O 1
ATOM 1522 N N . MET B 1 1 ? -9.914 37.719 17.812 1 60.94 1 MET B N 1
ATOM 1523 C CA . MET B 1 1 ? -11.031 36.75 17.734 1 60.94 1 MET B CA 1
ATOM 1524 C C . MET B 1 1 ? -11.031 36.031 16.391 1 60.94 1 MET B C 1
ATOM 1526 O O . MET B 1 1 ? -11.172 34.812 16.344 1 60.94 1 MET B O 1
ATOM 1530 N N . GLU B 1 2 ? -10.734 36.562 15.195 1 65 2 GLU B N 1
ATOM 1531 C CA . GLU B 1 2 ? -10.68 36 13.852 1 65 2 GLU B CA 1
ATOM 1532 C C . GLU B 1 2 ? -9.539 35 13.711 1 65 2 GLU B C 1
ATOM 1534 O O . GLU B 1 2 ? -9.711 33.938 13.109 1 65 2 GLU B O 1
ATOM 1539 N N . ASP B 1 3 ? -8.469 35.219 14.344 1 71.06 3 ASP B N 1
ATOM 1540 C CA . ASP B 1 3 ? -7.293 34.344 14.281 1 71.06 3 ASP B CA 1
ATOM 1541 C C . ASP B 1 3 ? -7.551 33 15 1 71.06 3 ASP B C 1
ATOM 1543 O O . ASP B 1 3 ? -7.16 31.953 14.508 1 71.06 3 ASP B O 1
ATOM 1547 N N . ALA B 1 4 ? -8.328 33.125 16.141 1 75.62 4 ALA B N 1
ATOM 1548 C CA . ALA B 1 4 ? -8.641 31.906 16.906 1 75.62 4 ALA B CA 1
ATOM 1549 C C . ALA B 1 4 ? -9.617 31.016 16.141 1 75.62 4 ALA B C 1
ATOM 1551 O O . ALA B 1 4 ? -9.484 29.797 16.141 1 75.62 4 ALA B O 1
ATOM 1552 N N . ALA B 1 5 ? -10.555 31.578 15.453 1 78.19 5 ALA B N 1
ATOM 1553 C CA . ALA B 1 5 ? -11.523 30.828 14.656 1 78.19 5 ALA B CA 1
ATOM 1554 C C . ALA B 1 5 ? -10.844 30.125 13.484 1 78.19 5 ALA B C 1
ATOM 1556 O O . ALA B 1 5 ? -11.156 28.969 13.172 1 78.19 5 ALA B O 1
ATOM 1557 N N . THR B 1 6 ? -10 30.766 12.812 1 81 6 THR B N 1
ATOM 1558 C CA . THR B 1 6 ? -9.258 30.203 11.695 1 81 6 THR B CA 1
ATOM 1559 C C . THR B 1 6 ? -8.375 29.047 12.156 1 81 6 THR B C 1
ATOM 1561 O O . THR B 1 6 ? -8.273 28.016 11.484 1 81 6 THR B O 1
ATOM 1564 N N . LEU B 1 7 ? -7.855 29.172 13.383 1 81 7 LEU B N 1
ATOM 1565 C CA . LEU B 1 7 ? -7.016 28.109 13.938 1 81 7 LEU B CA 1
ATOM 1566 C C . LEU B 1 7 ? -7.859 26.906 14.312 1 81 7 LEU B C 1
ATOM 1568 O O . LEU B 1 7 ? -7.418 25.766 14.141 1 81 7 LEU B O 1
ATOM 1572 N N . GLY B 1 8 ? -9.039 27.219 14.867 1 80.25 8 GLY B N 1
ATOM 1573 C CA . GLY B 1 8 ? -9.945 26.125 15.203 1 80.25 8 GLY B CA 1
ATOM 1574 C C . GLY B 1 8 ? -10.406 25.344 13.992 1 80.25 8 GLY B C 1
ATOM 1575 O O . GLY B 1 8 ? -10.461 24.109 14.023 1 80.25 8 GLY B O 1
ATOM 1576 N N . GLU B 1 9 ? -10.734 26.062 12.953 1 84.69 9 GLU B N 1
ATOM 1577 C CA . GLU B 1 9 ? -11.148 25.422 11.711 1 84.69 9 GLU B CA 1
ATOM 1578 C C . GLU B 1 9 ? -10.008 24.609 11.109 1 84.69 9 GLU B C 1
ATOM 1580 O O . GLU B 1 9 ? -10.219 23.5 10.617 1 84.69 9 GLU B O 1
ATOM 1585 N N . PHE B 1 10 ? -8.844 25.109 11.195 1 84.56 10 PHE B N 1
ATOM 1586 C CA . PHE B 1 10 ? -7.68 24.391 10.688 1 84.56 10 PHE B CA 1
ATOM 1587 C C . PHE B 1 10 ? -7.422 23.125 11.5 1 84.56 10 PHE B C 1
ATOM 1589 O O . PHE B 1 10 ? -7.113 22.078 10.938 1 84.56 10 PHE B O 1
ATOM 1596 N N . ALA B 1 11 ? -7.602 23.234 12.797 1 84.19 11 ALA B N 1
ATOM 1597 C CA . ALA B 1 11 ? -7.43 22.078 13.664 1 84.19 11 ALA B CA 1
ATOM 1598 C C . ALA B 1 11 ? -8.461 20.984 13.344 1 84.19 11 ALA B C 1
ATOM 1600 O O . ALA B 1 11 ? -8.141 19.797 13.336 1 84.19 11 ALA B O 1
ATOM 1601 N N . ARG B 1 12 ? -9.594 21.469 13.102 1 85.88 12 ARG B N 1
ATOM 1602 C CA . ARG B 1 12 ? -10.648 20.516 12.742 1 85.88 12 ARG B CA 1
ATOM 1603 C C . ARG B 1 12 ? -10.344 19.844 11.414 1 85.88 12 ARG B C 1
ATOM 1605 O O . ARG B 1 12 ? -10.5 18.625 11.281 1 85.88 12 ARG B O 1
ATOM 1612 N N . LYS B 1 13 ? -9.93 20.609 10.445 1 87.06 13 LYS B N 1
ATOM 1613 C CA . LYS B 1 13 ? -9.57 20.062 9.141 1 87.06 13 LYS B CA 1
ATOM 1614 C C . LYS B 1 13 ? -8.422 19.062 9.258 1 87.06 13 LYS B C 1
ATOM 1616 O O . LYS B 1 13 ? -8.406 18.047 8.57 1 87.06 13 LYS B O 1
ATOM 1621 N N . LEU B 1 14 ? -7.566 19.375 10.148 1 86.75 14 LEU B N 1
ATOM 1622 C CA . LEU B 1 14 ? -6.422 18.5 10.336 1 86.75 14 LEU B CA 1
ATOM 1623 C C . LEU B 1 14 ? -6.852 17.172 10.969 1 86.75 14 LEU B C 1
ATOM 1625 O O . LEU B 1 14 ? -6.359 16.109 10.586 1 86.75 14 LEU B O 1
ATOM 1629 N N . ARG B 1 15 ? -7.766 17.281 11.891 1 88.06 15 ARG B N 1
ATOM 1630 C CA . ARG B 1 15 ? -8.273 16.062 12.523 1 88.06 15 ARG B CA 1
ATOM 1631 C C . ARG B 1 15 ? -9.008 15.188 11.516 1 88.06 15 ARG B C 1
ATOM 1633 O O . ARG B 1 15 ? -8.812 13.977 11.484 1 88.06 15 ARG B O 1
ATOM 1640 N N . VAL B 1 16 ? -9.766 15.828 10.711 1 90.75 16 VAL B N 1
ATOM 1641 C CA . VAL B 1 16 ? -10.516 15.102 9.695 1 90.75 16 VAL B CA 1
ATOM 1642 C C . VAL B 1 16 ? -9.547 14.539 8.656 1 90.75 16 VAL B C 1
ATOM 1644 O O . VAL B 1 16 ? -9.727 13.414 8.172 1 90.75 16 VAL B O 1
ATOM 1647 N N . TYR B 1 17 ? -8.523 15.289 8.375 1 90.94 17 TYR B N 1
ATOM 1648 C CA . TYR B 1 17 ? -7.5 14.82 7.445 1 90.94 17 TYR B CA 1
ATOM 1649 C C . TYR B 1 17 ? -6.84 13.547 7.965 1 90.94 17 TYR B C 1
ATOM 1651 O O . TYR B 1 17 ? -6.766 12.539 7.254 1 90.94 17 TYR B O 1
ATOM 1659 N N . PHE B 1 18 ? -6.418 13.586 9.172 1 90.62 18 PHE B N 1
ATOM 1660 C CA . PHE B 1 18 ? -5.668 12.461 9.719 1 90.62 18 PHE B CA 1
ATOM 1661 C C . PHE B 1 18 ? -6.551 11.227 9.836 1 90.62 18 PHE B C 1
ATOM 1663 O O . PHE B 1 18 ? -6.102 10.109 9.562 1 90.62 18 PHE B O 1
ATOM 1670 N N . ARG B 1 19 ? -7.734 11.469 10.18 1 90.62 19 ARG B N 1
ATOM 1671 C CA . ARG B 1 19 ? -8.625 10.32 10.32 1 90.62 19 ARG B CA 1
ATOM 1672 C C . ARG B 1 19 ? -8.969 9.727 8.953 1 90.62 19 ARG B C 1
ATOM 1674 O O . ARG B 1 19 ? -8.984 8.508 8.789 1 90.62 19 ARG B O 1
ATOM 1681 N N . THR B 1 20 ? -9.188 10.547 8.023 1 93.94 20 THR B N 1
ATOM 1682 C CA . THR B 1 20 ? -9.477 10.078 6.672 1 93.94 20 THR B CA 1
ATOM 1683 C C . THR B 1 20 ? -8.242 9.422 6.051 1 93.94 20 THR B C 1
ATOM 1685 O O . THR B 1 20 ? -8.336 8.352 5.449 1 93.94 20 THR B O 1
ATOM 1688 N N . ALA B 1 21 ? -7.145 10.086 6.242 1 93.38 21 ALA B N 1
ATOM 1689 C CA . ALA B 1 21 ? -5.887 9.555 5.715 1 93.38 21 ALA B CA 1
ATOM 1690 C C . ALA B 1 21 ? -5.551 8.219 6.352 1 93.38 21 ALA B C 1
ATOM 1692 O O . ALA B 1 21 ? -5.02 7.32 5.691 1 93.38 21 ALA B O 1
ATOM 1693 N N . SER B 1 22 ? -5.852 8.086 7.605 1 92.94 22 SER B N 1
ATOM 1694 C CA . SER B 1 22 ? -5.562 6.836 8.305 1 92.94 22 SER B CA 1
ATOM 1695 C C . SER B 1 22 ? -6.344 5.672 7.699 1 92.94 22 SER B C 1
ATOM 1697 O O . SER B 1 22 ? -5.832 4.555 7.613 1 92.94 22 SER B O 1
ATOM 1699 N N . MET B 1 23 ? -7.523 5.906 7.254 1 93.81 23 MET B N 1
ATOM 1700 C CA . MET B 1 23 ? -8.312 4.863 6.605 1 93.81 23 MET B CA 1
ATOM 1701 C C . MET B 1 23 ? -7.684 4.445 5.281 1 93.81 23 MET B C 1
ATOM 1703 O O . MET B 1 23 ? -7.625 3.256 4.965 1 93.81 23 MET B O 1
ATOM 1707 N N . GLY B 1 24 ? -7.234 5.43 4.582 1 95.94 24 GLY B N 1
ATOM 1708 C CA . GLY B 1 24 ? -6.555 5.117 3.338 1 95.94 24 GLY B CA 1
ATOM 1709 C C . GLY B 1 24 ? -5.254 4.363 3.543 1 95.94 24 GLY B C 1
ATOM 1710 O O . GLY B 1 24 ? -4.988 3.375 2.855 1 95.94 24 GLY B O 1
ATOM 1711 N N . ILE B 1 25 ? -4.504 4.789 4.488 1 95.62 25 ILE B N 1
ATOM 1712 C CA . ILE B 1 25 ? -3.225 4.16 4.805 1 95.62 25 ILE B CA 1
ATOM 1713 C C . ILE B 1 25 ? -3.457 2.725 5.27 1 95.62 25 ILE B C 1
ATOM 1715 O O . ILE B 1 25 ? -2.662 1.831 4.961 1 95.62 25 ILE B O 1
ATOM 1719 N N . SER B 1 26 ? -4.52 2.514 5.957 1 96.62 26 SER B N 1
ATOM 1720 C CA . SER B 1 26 ? -4.852 1.171 6.422 1 96.62 26 SER B CA 1
ATOM 1721 C C . SER B 1 26 ? -5.016 0.206 5.254 1 96.62 26 SER B C 1
ATOM 1723 O O . SER B 1 26 ? -4.477 -0.902 5.273 1 96.62 26 SER B O 1
ATOM 1725 N N . PHE B 1 27 ? -5.676 0.604 4.219 1 98.06 27 PHE B N 1
ATOM 1726 C CA . PHE B 1 27 ? -5.871 -0.249 3.053 1 98.06 27 PHE B CA 1
ATOM 1727 C C . PHE B 1 27 ? -4.535 -0.595 2.406 1 98.06 27 PHE B C 1
ATOM 1729 O O . PHE B 1 27 ? -4.316 -1.737 2 1 98.06 27 PHE B O 1
ATOM 1736 N N . LEU B 1 28 ? -3.703 0.382 2.381 1 97.62 28 LEU B N 1
ATOM 1737 C CA . LEU B 1 28 ? -2.418 0.186 1.716 1 97.62 28 LEU B CA 1
ATOM 1738 C C . LEU B 1 28 ? -1.511 -0.719 2.543 1 97.62 28 LEU B C 1
ATOM 1740 O O . LEU B 1 28 ? -0.859 -1.614 1.999 1 97.62 28 LEU B O 1
ATOM 1744 N N . ILE B 1 29 ? -1.516 -0.538 3.82 1 97.31 29 ILE B N 1
ATOM 1745 C CA . ILE B 1 29 ? -0.665 -1.335 4.699 1 97.31 29 ILE B CA 1
ATOM 1746 C C . ILE B 1 29 ? -1.173 -2.773 4.742 1 97.31 29 ILE B C 1
ATOM 1748 O O . ILE B 1 29 ? -0.403 -3.717 4.539 1 97.31 29 ILE B O 1
ATOM 1752 N N . TYR B 1 30 ? -2.432 -2.939 4.941 1 97.44 30 TYR B N 1
ATOM 1753 C CA . TYR B 1 30 ? -2.994 -4.285 4.961 1 97.44 30 TYR B CA 1
ATOM 1754 C C . TYR B 1 30 ? -2.781 -4.988 3.627 1 97.44 30 TYR B C 1
ATOM 1756 O O . TYR B 1 30 ? -2.389 -6.156 3.59 1 97.44 30 TYR B O 1
ATOM 1764 N N . GLY B 1 31 ? -3.01 -4.262 2.609 1 96.56 31 GLY B N 1
ATOM 1765 C CA . GLY B 1 31 ? -2.818 -4.855 1.296 1 96.56 31 GLY B CA 1
ATOM 1766 C C . GLY B 1 31 ? -1.394 -5.312 1.048 1 96.56 31 GLY B C 1
ATOM 1767 O O . GLY B 1 31 ? -1.162 -6.449 0.637 1 96.56 31 GLY B O 1
ATOM 1768 N N . ALA B 1 32 ? -0.502 -4.477 1.331 1 96.69 32 ALA B N 1
ATOM 1769 C CA . ALA B 1 32 ? 0.901 -4.773 1.052 1 96.69 32 ALA B CA 1
ATOM 1770 C C . ALA B 1 32 ? 1.416 -5.895 1.948 1 96.69 32 ALA B C 1
ATOM 1772 O O . ALA B 1 32 ? 2.078 -6.82 1.476 1 96.69 32 ALA B O 1
ATOM 1773 N N . ILE B 1 33 ? 1.083 -5.852 3.166 1 96.88 33 ILE B N 1
ATOM 1774 C CA . ILE B 1 33 ? 1.592 -6.84 4.109 1 96.88 33 ILE B CA 1
ATOM 1775 C C . ILE B 1 33 ? 0.945 -8.195 3.838 1 96.88 33 ILE B C 1
ATOM 1777 O O . ILE B 1 33 ? 1.634 -9.219 3.766 1 96.88 33 ILE B O 1
ATOM 1781 N N . PHE B 1 34 ? -0.311 -8.195 3.611 1 96.12 34 PHE B N 1
ATOM 1782 C CA . PHE B 1 34 ? -0.983 -9.461 3.334 1 96.12 34 PHE B CA 1
ATOM 1783 C C . PHE B 1 34 ? -0.59 -9.992 1.96 1 96.12 34 PHE B C 1
ATOM 1785 O O . PHE B 1 34 ? -0.441 -11.203 1.777 1 96.12 34 PHE B O 1
ATOM 1792 N N . GLY B 1 35 ? -0.521 -9.023 1.049 1 95 35 GLY B N 1
ATOM 1793 C CA . GLY B 1 35 ? -0.036 -9.453 -0.254 1 95 35 GLY B CA 1
ATOM 1794 C C . GLY B 1 35 ? 1.33 -10.109 -0.197 1 95 35 GLY B C 1
ATOM 1795 O O . GLY B 1 35 ? 1.526 -11.195 -0.748 1 95 35 GLY B O 1
ATOM 1796 N N . GLY B 1 36 ? 2.227 -9.477 0.461 1 96.06 36 GLY B N 1
ATOM 1797 C CA . GLY B 1 36 ? 3.555 -10.047 0.611 1 96.06 36 GLY B CA 1
ATOM 1798 C C . GLY B 1 36 ? 3.561 -11.352 1.389 1 96.06 36 GLY B C 1
ATOM 1799 O O . GLY B 1 36 ? 4.242 -12.305 1.009 1 96.06 36 GLY B O 1
ATOM 1800 N N . TYR B 1 37 ? 2.814 -11.422 2.426 1 96.44 37 TYR B N 1
ATOM 1801 C CA . TYR B 1 37 ? 2.727 -12.594 3.289 1 96.44 37 TYR B CA 1
ATOM 1802 C C . TYR B 1 37 ? 2.252 -13.812 2.506 1 96.44 37 TYR B C 1
ATOM 1804 O O . TYR B 1 37 ? 2.896 -14.859 2.527 1 96.44 37 TYR B O 1
ATOM 1812 N N . TRP B 1 38 ? 1.235 -13.648 1.771 1 93.62 38 TRP B N 1
ATOM 1813 C CA . TRP B 1 38 ? 0.658 -14.789 1.072 1 93.62 38 TRP B CA 1
ATOM 1814 C C . TRP B 1 38 ? 1.524 -15.195 -0.114 1 93.62 38 TRP B C 1
ATOM 1816 O O . TRP B 1 38 ? 1.617 -16.375 -0.444 1 93.62 38 TRP B O 1
ATOM 1826 N N . LEU B 1 39 ? 2.113 -14.273 -0.725 1 93.19 39 LEU B N 1
ATOM 1827 C CA . LEU B 1 39 ? 3.02 -14.617 -1.816 1 93.19 39 LEU B CA 1
ATOM 1828 C C . LEU B 1 39 ? 4.191 -15.453 -1.311 1 93.19 39 LEU B C 1
ATOM 1830 O O . LEU B 1 39 ? 4.605 -16.406 -1.971 1 93.19 39 LEU B O 1
ATOM 1834 N N . LEU B 1 40 ? 4.645 -15.133 -0.175 1 93.62 40 LEU B N 1
ATOM 1835 C CA . LEU B 1 40 ? 5.73 -15.914 0.405 1 93.62 40 LEU B CA 1
ATOM 1836 C C . LEU B 1 40 ? 5.246 -17.297 0.815 1 93.62 40 LEU B C 1
ATOM 1838 O O . LEU B 1 40 ? 5.934 -18.297 0.582 1 93.62 40 LEU B O 1
ATOM 1842 N N . ILE B 1 41 ? 4.082 -17.359 1.38 1 91.44 41 ILE B N 1
ATOM 1843 C CA . ILE B 1 41 ? 3.51 -18.625 1.781 1 91.44 41 ILE B CA 1
ATOM 1844 C C . ILE B 1 41 ? 3.291 -19.516 0.549 1 91.44 41 ILE B C 1
ATOM 1846 O O . ILE B 1 41 ? 3.598 -20.703 0.567 1 91.44 41 ILE B O 1
ATOM 1850 N N . PHE B 1 42 ? 2.799 -18.891 -0.543 1 86.69 42 PHE B N 1
ATOM 1851 C CA . PHE B 1 42 ? 2.58 -19.641 -1.773 1 86.69 42 PHE B CA 1
ATOM 1852 C C . PHE B 1 42 ? 3.9 -20.141 -2.346 1 86.69 42 PHE B C 1
ATOM 1854 O O . PHE B 1 42 ? 3.992 -21.281 -2.803 1 86.69 42 PHE B O 1
ATOM 1861 N N . SER B 1 43 ? 4.883 -19.328 -2.299 1 87.12 43 SER B N 1
ATOM 1862 C CA . SER B 1 43 ? 6.184 -19.703 -2.836 1 87.12 43 SER B CA 1
ATOM 1863 C C . SER B 1 43 ? 6.805 -20.844 -2.027 1 87.12 43 SER B C 1
ATOM 1865 O O . SER B 1 43 ? 7.207 -21.859 -2.588 1 87.12 43 SER B O 1
ATOM 1867 N N . ILE B 1 44 ? 6.793 -20.75 -0.739 1 88.12 44 ILE B N 1
ATOM 1868 C CA . ILE B 1 44 ? 7.406 -21.75 0.136 1 88.12 44 ILE B CA 1
ATOM 1869 C C . ILE B 1 44 ? 6.547 -23.016 0.162 1 88.12 44 ILE B C 1
ATOM 1871 O O . ILE B 1 44 ? 7.07 -24.125 0.176 1 88.12 44 ILE B O 1
ATOM 1875 N N . GLY B 1 45 ? 5.262 -22.797 0.208 1 85.88 45 GLY B N 1
ATOM 1876 C CA . GLY B 1 45 ? 4.363 -23.938 0.18 1 85.88 45 GLY B CA 1
ATOM 1877 C C . GLY B 1 45 ? 4.492 -24.766 -1.084 1 85.88 45 GLY B C 1
ATOM 1878 O O . GLY B 1 45 ? 4.449 -26 -1.031 1 85.88 45 GLY B O 1
ATOM 1879 N N . SER B 1 46 ? 4.609 -24.078 -2.207 1 83.62 46 SER B N 1
ATOM 1880 C CA . SER B 1 46 ? 4.773 -24.797 -3.471 1 83.62 46 SER B CA 1
ATOM 1881 C C . SER B 1 46 ? 6.137 -25.469 -3.553 1 83.62 46 SER B C 1
ATOM 1883 O O . SER B 1 46 ? 6.277 -26.516 -4.188 1 83.62 46 SER B O 1
ATOM 1885 N N . LEU B 1 47 ? 7.066 -24.875 -2.918 1 85.62 47 LEU B N 1
ATOM 1886 C CA . LEU B 1 47 ? 8.414 -25.438 -2.916 1 85.62 47 LEU B CA 1
ATOM 1887 C C . LEU B 1 47 ? 8.453 -26.766 -2.168 1 85.62 47 LEU B C 1
ATOM 1889 O O . LEU B 1 47 ? 9.031 -27.734 -2.652 1 85.62 47 LEU B O 1
ATOM 1893 N N . TYR B 1 48 ? 7.762 -26.859 -1.091 1 88.38 48 TYR B N 1
ATOM 1894 C CA . TYR B 1 48 ? 7.84 -28.047 -0.244 1 88.38 48 TYR B CA 1
ATOM 1895 C C . TYR B 1 48 ? 6.621 -28.938 -0.449 1 88.38 48 TYR B C 1
ATOM 1897 O O . TYR B 1 48 ? 6.578 -30.062 0.052 1 88.38 48 TYR B O 1
ATOM 1905 N N . ASN B 1 49 ? 5.73 -28.484 -1.179 1 85.19 49 ASN B N 1
ATOM 1906 C CA . ASN B 1 49 ? 4.512 -29.234 -1.465 1 85.19 49 ASN B CA 1
ATOM 1907 C C . ASN B 1 49 ? 3.854 -29.734 -0.186 1 85.19 49 ASN B C 1
ATOM 1909 O O . ASN B 1 49 ? 3.492 -30.906 -0.092 1 85.19 49 ASN B O 1
ATOM 1913 N N . SER B 1 50 ? 3.85 -28.938 0.794 1 87.06 50 SER B N 1
ATOM 1914 C CA . SER B 1 50 ? 3.303 -29.328 2.09 1 87.06 50 SER B CA 1
ATOM 1915 C C . SER B 1 50 ? 2.045 -28.531 2.42 1 87.06 50 SER B C 1
ATOM 1917 O O . SER B 1 50 ? 2.076 -27.297 2.459 1 87.06 50 SER B O 1
ATOM 1919 N N . PRO B 1 51 ? 0.988 -29.281 2.688 1 84.31 51 PRO B N 1
ATOM 1920 C CA . PRO B 1 51 ? -0.231 -28.562 3.08 1 84.31 51 PRO B CA 1
ATOM 1921 C C . PRO B 1 51 ? -0.101 -27.875 4.434 1 84.31 51 PRO B C 1
ATOM 1923 O O . PRO B 1 51 ? -0.849 -26.938 4.727 1 84.31 51 PRO B O 1
ATOM 1926 N N . TRP B 1 52 ? 0.862 -28.281 5.168 1 87.69 52 TRP B N 1
ATOM 1927 C CA . TRP B 1 52 ? 1.056 -27.719 6.504 1 87.69 52 TRP B CA 1
ATOM 1928 C C . TRP B 1 52 ? 1.499 -26.266 6.426 1 87.69 52 TRP B C 1
ATOM 1930 O O . TRP B 1 52 ? 1.189 -25.469 7.316 1 87.69 52 TRP B O 1
ATOM 1940 N N . ILE B 1 53 ? 2.137 -25.922 5.406 1 88 53 ILE B N 1
ATOM 1941 C CA . ILE B 1 53 ? 2.586 -24.547 5.227 1 88 53 ILE B CA 1
ATOM 1942 C C . ILE B 1 53 ? 1.382 -23.641 4.973 1 88 53 ILE B C 1
ATOM 1944 O O . ILE B 1 53 ? 1.304 -22.531 5.516 1 88 53 ILE B O 1
ATOM 1948 N N . PHE B 1 54 ? 0.419 -24.156 4.312 1 83.75 54 PHE B N 1
ATOM 1949 C CA . PHE B 1 54 ? -0.778 -23.375 4.016 1 83.75 54 PHE B CA 1
ATOM 1950 C C . PHE B 1 54 ? -1.656 -23.234 5.254 1 83.75 54 PHE B C 1
ATOM 1952 O O . PHE B 1 54 ? -2.227 -22.172 5.504 1 83.75 54 PHE B O 1
ATOM 1959 N N . ILE B 1 55 ? -1.663 -24.312 6.004 1 86.44 55 ILE B N 1
ATOM 1960 C CA . ILE B 1 55 ? -2.426 -24.281 7.246 1 86.44 55 ILE B CA 1
ATOM 1961 C C . ILE B 1 55 ? -1.772 -23.297 8.219 1 86.44 55 ILE B C 1
ATOM 1963 O O . ILE B 1 55 ? -2.449 -22.453 8.812 1 86.44 55 ILE B O 1
ATOM 1967 N N . GLY B 1 56 ? -0.485 -23.469 8.328 1 88.06 56 GLY B N 1
ATOM 1968 C CA . GLY B 1 56 ? 0.24 -22.516 9.164 1 88.06 56 GLY B CA 1
ATOM 1969 C C . GLY B 1 56 ? 0.093 -21.078 8.695 1 88.06 56 GLY B C 1
ATOM 1970 O O . GLY B 1 56 ? -0.04 -20.156 9.508 1 88.06 56 GLY B O 1
ATOM 1971 N N . GLY B 1 57 ? 0.105 -20.906 7.398 1 89.62 57 GLY B N 1
ATOM 1972 C CA . GLY B 1 57 ? -0.096 -19.578 6.824 1 89.62 57 GLY B CA 1
ATOM 1973 C C . GLY B 1 57 ? -1.46 -19 7.141 1 89.62 57 GLY B C 1
ATOM 1974 O O . GLY B 1 57 ? -1.58 -17.797 7.414 1 89.62 57 GLY B O 1
ATOM 1975 N N . THR B 1 58 ? -2.449 -19.812 7.133 1 86.44 58 THR B N 1
ATOM 1976 C CA . THR B 1 58 ? -3.803 -19.359 7.441 1 86.44 58 THR B CA 1
ATOM 1977 C C . THR B 1 58 ? -3.916 -18.938 8.906 1 86.44 58 THR B C 1
ATOM 1979 O O . THR B 1 58 ? -4.512 -17.906 9.219 1 86.44 58 THR B O 1
ATOM 1982 N N . LEU B 1 59 ? -3.293 -19.672 9.773 1 90.62 59 LEU B N 1
ATOM 1983 C CA . LEU B 1 59 ? -3.307 -19.328 11.188 1 90.62 59 LEU B CA 1
ATOM 1984 C C . LEU B 1 59 ? -2.506 -18.062 11.461 1 90.62 59 LEU B C 1
ATOM 1986 O O . LEU B 1 59 ? -2.834 -17.297 12.367 1 90.62 59 LEU B O 1
ATOM 1990 N N . GLY B 1 60 ? -1.51 -17.859 10.664 1 92.44 60 GLY B N 1
ATOM 1991 C CA . GLY B 1 60 ? -0.662 -16.688 10.82 1 92.44 60 GLY B CA 1
ATOM 1992 C C . GLY B 1 60 ? -1.36 -15.398 10.461 1 92.44 60 GLY B C 1
ATOM 1993 O O . GLY B 1 60 ? -0.905 -14.312 10.844 1 92.44 60 GLY B O 1
ATOM 1994 N N . VAL B 1 61 ? -2.484 -15.5 9.852 1 91.5 61 VAL B N 1
ATOM 1995 C CA . VAL B 1 61 ? -3.24 -14.328 9.43 1 91.5 61 VAL B CA 1
ATOM 1996 C C . VAL B 1 61 ? -3.756 -13.578 10.664 1 91.5 61 VAL B C 1
ATOM 1998 O O . VAL B 1 61 ? -3.773 -12.344 10.68 1 91.5 61 VAL B O 1
ATOM 2001 N N . ILE B 1 62 ? -4.07 -14.281 11.711 1 90.88 62 ILE B N 1
ATOM 2002 C CA . ILE B 1 62 ? -4.676 -13.695 12.898 1 90.88 62 ILE B CA 1
ATOM 2003 C C . ILE B 1 62 ? -3.695 -12.711 13.547 1 90.88 62 ILE B C 1
ATOM 2005 O O . ILE B 1 62 ? -3.986 -11.523 13.656 1 90.88 62 ILE B O 1
ATOM 2009 N N . PRO B 1 63 ? -2.551 -13.133 13.938 1 94.38 63 PRO B N 1
ATOM 2010 C CA . PRO B 1 63 ? -1.624 -12.156 14.516 1 94.38 63 PRO B CA 1
ATOM 2011 C C . PRO B 1 63 ? -1.219 -11.062 13.523 1 94.38 63 PRO B C 1
ATOM 2013 O O . PRO B 1 63 ? -0.948 -9.93 13.922 1 94.38 63 PRO B O 1
ATOM 2016 N N . LEU B 1 64 ? -1.22 -11.391 12.289 1 95.69 64 LEU B N 1
ATOM 2017 C CA . LEU B 1 64 ? -0.83 -10.422 11.273 1 95.69 64 LEU B CA 1
ATOM 2018 C C . LEU B 1 64 ? -1.831 -9.273 11.203 1 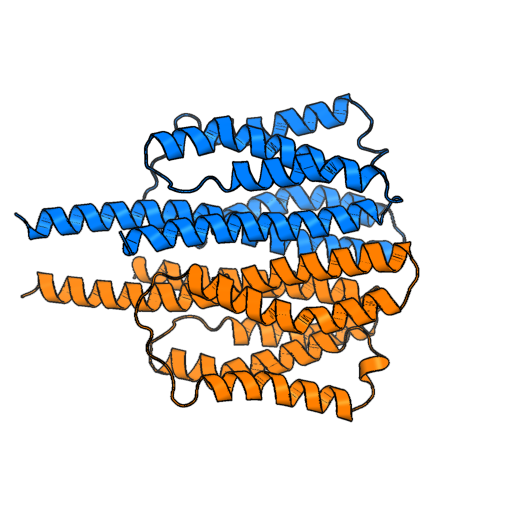95.69 64 LEU B C 1
ATOM 2020 O O . LEU B 1 64 ? -1.445 -8.117 11 1 95.69 64 LEU B O 1
ATOM 2024 N N . VAL B 1 65 ? -3.115 -9.578 11.352 1 93.31 65 VAL B N 1
ATOM 2025 C CA . VAL B 1 65 ? -4.152 -8.547 11.359 1 93.31 65 VAL B CA 1
ATOM 2026 C C . VAL B 1 65 ? -3.908 -7.574 12.508 1 93.31 65 VAL B C 1
ATOM 2028 O O . VAL B 1 65 ? -3.967 -6.359 12.32 1 93.31 65 VAL B O 1
ATOM 2031 N N . PHE B 1 66 ? -3.543 -8.086 13.633 1 93.56 66 PHE B N 1
ATOM 2032 C CA . PHE B 1 66 ? -3.289 -7.25 14.797 1 93.56 66 PHE B CA 1
ATOM 2033 C C . PHE B 1 66 ? -2.021 -6.43 14.609 1 93.56 66 PHE B C 1
ATOM 2035 O O . PHE B 1 66 ? -1.976 -5.254 14.984 1 93.56 66 PHE B O 1
ATOM 2042 N N . LEU B 1 67 ? -1.079 -7.023 14.055 1 95.38 67 LEU B N 1
ATOM 2043 C CA . LEU B 1 67 ? 0.159 -6.301 13.781 1 95.38 67 LEU B CA 1
ATOM 2044 C C . LEU B 1 67 ? -0.092 -5.125 12.844 1 95.38 67 LEU B C 1
ATOM 2046 O O . LEU B 1 67 ? 0.398 -4.02 13.086 1 95.38 67 LEU B O 1
ATOM 2050 N N . CYS B 1 68 ? -0.857 -5.359 11.828 1 96 68 CYS B N 1
ATOM 2051 C CA . CYS B 1 68 ? -1.182 -4.293 10.883 1 96 68 CYS B CA 1
ATOM 2052 C C . CYS B 1 68 ? -1.95 -3.172 11.57 1 96 68 CYS B C 1
ATOM 2054 O O . CYS B 1 68 ? -1.688 -1.994 11.328 1 96 68 CYS B O 1
ATOM 2056 N N . ALA B 1 69 ? -2.881 -3.566 12.414 1 92.06 69 ALA B N 1
ATOM 2057 C CA . ALA B 1 69 ? -3.645 -2.562 13.148 1 92.06 69 ALA B CA 1
ATOM 2058 C C . ALA B 1 69 ? -2.727 -1.7 14.016 1 92.06 69 ALA B C 1
ATOM 2060 O O . ALA B 1 69 ? -2.885 -0.479 14.07 1 92.06 69 ALA B O 1
ATOM 2061 N N . LEU B 1 70 ? -1.791 -2.334 14.609 1 93.25 70 LEU B N 1
ATOM 2062 C CA . LEU B 1 70 ? -0.835 -1.623 15.453 1 93.25 70 LEU B CA 1
ATOM 2063 C C . LEU B 1 70 ? 0.038 -0.692 14.617 1 93.25 70 LEU B C 1
ATOM 2065 O O . LEU B 1 70 ? 0.302 0.444 15.016 1 93.25 70 LEU B O 1
ATOM 2069 N N . LEU B 1 71 ? 0.481 -1.174 13.508 1 94.31 71 LEU B N 1
ATOM 2070 C CA . LEU B 1 71 ? 1.306 -0.358 12.625 1 94.31 71 LEU B CA 1
ATOM 2071 C C . LEU B 1 71 ? 0.535 0.863 12.133 1 94.31 71 LEU B C 1
ATOM 2073 O O . LEU B 1 71 ? 1.06 1.979 12.141 1 94.31 71 LEU B O 1
ATOM 2077 N N . VAL B 1 72 ? -0.707 0.645 11.789 1 92.81 72 VAL B N 1
ATOM 2078 C CA . VAL B 1 72 ? -1.533 1.752 11.32 1 92.81 72 VAL B CA 1
ATOM 2079 C C . VAL B 1 72 ? -1.694 2.785 12.43 1 92.81 72 VAL B C 1
ATOM 2081 O O . VAL B 1 72 ? -1.584 3.99 12.188 1 92.81 72 VAL B O 1
ATOM 2084 N N . ALA B 1 73 ? -1.918 2.355 13.609 1 89.81 73 ALA B N 1
ATOM 2085 C CA . ALA B 1 73 ? -2.113 3.248 14.75 1 89.81 73 ALA B CA 1
ATOM 2086 C C . ALA B 1 73 ? -0.881 4.117 14.984 1 89.81 73 ALA B C 1
ATOM 2088 O O . ALA B 1 73 ? -0.999 5.27 15.414 1 89.81 73 ALA B O 1
ATOM 2089 N N . LYS B 1 74 ? 0.232 3.635 14.633 1 91.12 74 LYS B N 1
ATOM 2090 C CA . LYS B 1 74 ? 1.48 4.348 14.883 1 91.12 74 LYS B CA 1
ATOM 2091 C C . LYS B 1 74 ? 1.753 5.375 13.789 1 91.12 74 LYS B C 1
ATOM 2093 O O . LYS B 1 74 ? 2.598 6.258 13.953 1 91.12 74 LYS B O 1
ATOM 2098 N N . THR B 1 75 ? 1.069 5.227 12.648 1 91.06 75 THR B N 1
ATOM 2099 C CA . THR B 1 75 ? 1.313 6.133 11.531 1 91.06 75 THR B CA 1
ATOM 2100 C C . THR B 1 75 ? 0.488 7.406 11.68 1 91.06 75 THR B C 1
ATOM 2102 O O . THR B 1 75 ? 0.667 8.359 10.914 1 91.06 75 THR B O 1
ATOM 2105 N N . VAL B 1 76 ? -0.408 7.453 12.594 1 84.25 76 VAL B N 1
ATOM 2106 C CA . VAL B 1 76 ? -1.284 8.609 12.781 1 84.25 76 VAL B CA 1
ATOM 2107 C C . VAL B 1 76 ? -0.827 9.414 13.992 1 84.25 76 VAL B C 1
ATOM 2109 O O . VAL B 1 76 ? -0.552 8.852 15.055 1 84.25 76 VAL B O 1
ATOM 2112 N N . PRO B 1 77 ? -0.742 10.664 13.656 1 81.5 77 PRO B N 1
ATOM 2113 C CA . PRO B 1 77 ? -0.383 11.492 14.805 1 81.5 77 PRO B CA 1
ATOM 2114 C C . PRO B 1 77 ? -1.371 11.359 15.961 1 81.5 77 PRO B C 1
ATOM 2116 O O . PRO B 1 77 ? -2.557 11.102 15.734 1 81.5 77 PRO B O 1
ATOM 2119 N N . GLY B 1 78 ? -0.883 11.188 17.125 1 67.5 78 GLY B N 1
ATOM 2120 C CA . GLY B 1 78 ? -1.597 10.945 18.359 1 67.5 78 GLY B CA 1
ATOM 2121 C C . GLY B 1 78 ? -2.744 11.906 18.594 1 67.5 78 GLY B C 1
ATOM 2122 O O . GLY B 1 78 ? -2.82 12.547 19.656 1 67.5 78 GLY B O 1
ATOM 2123 N N . ILE B 1 79 ? -3.467 12.125 17.688 1 61.94 79 ILE B N 1
ATOM 2124 C CA . ILE B 1 79 ? -4.605 13 17.938 1 61.94 79 ILE B CA 1
ATOM 2125 C C . ILE B 1 79 ? -5.785 12.172 18.453 1 61.94 79 ILE B C 1
ATOM 2127 O O . ILE B 1 79 ? -6.086 11.109 17.906 1 61.94 79 ILE B O 1
ATOM 2131 N N . ARG B 1 80 ? -6.23 12.594 19.688 1 65.25 80 ARG B N 1
ATOM 2132 C CA . ARG B 1 80 ? -7.395 11.945 20.297 1 65.25 80 ARG B CA 1
ATOM 2133 C C . ARG B 1 80 ? -8.531 11.828 19.281 1 65.25 80 ARG B C 1
ATOM 2135 O O . ARG B 1 80 ? -8.984 12.828 18.719 1 65.25 80 ARG B O 1
ATOM 2142 N N . ARG B 1 81 ? -8.844 10.594 18.938 1 67.31 81 ARG B N 1
ATOM 2143 C CA . ARG B 1 81 ? -9.898 10.367 17.953 1 67.31 81 ARG B CA 1
ATOM 2144 C C . ARG B 1 81 ? -11.242 10.156 18.625 1 67.31 81 ARG B C 1
ATOM 2146 O O . ARG B 1 81 ? -11.328 9.5 19.672 1 67.31 81 ARG B O 1
ATOM 2153 N N . GLU B 1 82 ? -12.117 10.906 18.141 1 75.81 82 GLU B N 1
ATOM 2154 C CA . GLU B 1 82 ? -13.484 10.625 18.562 1 75.81 82 GLU B CA 1
ATOM 2155 C C . GLU B 1 82 ? -13.93 9.242 18.109 1 75.81 82 GLU B C 1
ATOM 2157 O O . GLU B 1 82 ? -13.695 8.859 16.953 1 75.81 82 GLU B O 1
ATOM 2162 N N . ARG B 1 83 ? -14.352 8.43 19.203 1 77.44 83 ARG B N 1
ATOM 2163 C CA . ARG B 1 83 ? -14.766 7.066 18.891 1 77.44 83 ARG B CA 1
ATOM 2164 C C . ARG B 1 83 ? -16.281 6.938 18.875 1 77.44 83 ARG B C 1
ATOM 2166 O O . ARG B 1 83 ? -16.984 7.645 19.609 1 77.44 83 ARG B O 1
ATOM 2173 N N . LEU B 1 84 ? -16.75 6.062 17.922 1 84.5 84 LEU B N 1
ATOM 2174 C CA . LEU B 1 84 ? -18.156 5.695 17.922 1 84.5 84 LEU B CA 1
ATOM 2175 C C . LEU B 1 84 ? -18.5 4.809 19.109 1 84.5 84 LEU B C 1
ATOM 2177 O O . LEU B 1 84 ? -17.625 4.09 19.625 1 84.5 84 LEU B O 1
ATOM 2181 N N . PRO B 1 85 ? -19.781 5.004 19.562 1 85.25 85 PRO B N 1
ATOM 2182 C CA . PRO B 1 85 ? -20.188 4.031 20.578 1 85.25 85 PRO B CA 1
ATOM 2183 C C . PRO B 1 85 ? -20.031 2.586 20.109 1 85.25 85 PRO B C 1
ATOM 2185 O O . PRO B 1 85 ? -20.422 2.25 18.984 1 85.25 85 PRO B O 1
ATOM 2188 N N . TYR B 1 86 ? -19.391 1.729 20.891 1 89.12 86 TYR B N 1
ATOM 2189 C CA . TYR B 1 86 ? -19.203 0.306 20.641 1 89.12 86 TYR B CA 1
ATOM 2190 C C . TYR B 1 86 ? -18.422 0.079 19.344 1 89.12 86 TYR B C 1
ATOM 2192 O O . TYR B 1 86 ? -18.734 -0.841 18.594 1 89.12 86 TYR B O 1
ATOM 2200 N N . GLU B 1 87 ? -17.5 0.853 19.047 1 88.12 87 GLU B N 1
ATOM 2201 C CA . GLU B 1 87 ? -16.766 0.783 17.797 1 88.12 87 GLU B CA 1
ATOM 2202 C C . GLU B 1 87 ? -16.047 -0.559 17.656 1 88.12 87 GLU B C 1
ATOM 2204 O O . GLU B 1 87 ? -16.062 -1.158 16.578 1 88.12 87 GLU B O 1
ATOM 2209 N N . GLY B 1 88 ? -15.453 -1.022 18.766 1 88.88 88 GLY B N 1
ATOM 2210 C CA . GLY B 1 88 ? -14.789 -2.314 18.719 1 88.88 88 GLY B CA 1
ATOM 2211 C C . GLY B 1 88 ? -15.719 -3.455 18.344 1 88.88 88 GLY B C 1
ATOM 2212 O O . GLY B 1 88 ? -15.367 -4.297 17.516 1 88.88 88 GLY B O 1
ATOM 2213 N N . ALA B 1 89 ? -16.844 -3.422 18.938 1 92.19 89 ALA B N 1
ATOM 2214 C CA . ALA B 1 89 ? -17.828 -4.453 18.641 1 92.19 89 ALA B CA 1
ATOM 2215 C C . ALA B 1 89 ? -18.297 -4.371 17.188 1 92.19 89 ALA B C 1
ATOM 2217 O O . ALA B 1 89 ? -18.516 -5.398 16.547 1 92.19 89 ALA B O 1
ATOM 2218 N N . ARG B 1 90 ? -18.516 -3.209 16.734 1 93.94 90 ARG B N 1
ATOM 2219 C CA . ARG B 1 90 ? -18.938 -3.02 15.352 1 93.94 90 ARG B CA 1
ATOM 2220 C C . ARG B 1 90 ? -17.906 -3.584 14.375 1 93.94 90 ARG B C 1
ATOM 2222 O O . ARG B 1 90 ? -18.266 -4.227 13.391 1 93.94 90 ARG B O 1
ATOM 2229 N N . TRP B 1 91 ? -16.641 -3.365 14.664 1 93 91 TRP B N 1
ATOM 2230 C CA . TRP B 1 91 ? -15.578 -3.928 13.852 1 93 91 TRP B CA 1
ATOM 2231 C C . TRP B 1 91 ? -15.617 -5.453 13.875 1 93 91 TRP B C 1
ATOM 2233 O O . TRP B 1 91 ? -15.555 -6.098 12.828 1 93 91 TRP B O 1
ATOM 2243 N N . MET B 1 92 ? -15.805 -6.004 15.016 1 93 92 MET B N 1
ATOM 2244 C CA . MET B 1 92 ? -15.773 -7.453 15.18 1 93 92 MET B CA 1
ATOM 2245 C C . MET B 1 92 ? -16.953 -8.102 14.453 1 93 92 MET B C 1
ATOM 2247 O O . MET B 1 92 ? -16.766 -9.055 13.695 1 93 92 MET B O 1
ATOM 2251 N N . VAL B 1 93 ? -18.047 -7.555 14.625 1 95 93 VAL B N 1
ATOM 2252 C CA . VAL B 1 93 ? -19.25 -8.117 14.039 1 95 93 VAL B CA 1
ATOM 2253 C C . VAL B 1 93 ? -19.172 -8.055 12.516 1 95 93 VAL B C 1
ATOM 2255 O O . VAL B 1 93 ? -19.641 -8.953 11.82 1 95 93 VAL B O 1
ATOM 2258 N N . SER B 1 94 ? -18.562 -7.012 11.984 1 96.06 94 SER B N 1
ATOM 2259 C CA . SER B 1 94 ? -18.484 -6.809 10.539 1 96.06 94 SER B CA 1
ATOM 2260 C C . SER B 1 94 ? -17.656 -7.91 9.875 1 96.06 94 SER B C 1
ATOM 2262 O O . SER B 1 94 ? -17.859 -8.211 8.695 1 96.06 94 SER B O 1
ATOM 2264 N N . PHE B 1 95 ? -16.781 -8.562 10.594 1 93.69 95 PHE B N 1
ATOM 2265 C CA . PHE B 1 95 ? -15.953 -9.609 10.008 1 93.69 95 PHE B CA 1
ATOM 2266 C C . PHE B 1 95 ? -16.438 -10.992 10.43 1 93.69 95 PHE B C 1
ATOM 2268 O O . PHE B 1 95 ? -16.391 -11.945 9.648 1 93.69 95 PHE B O 1
ATOM 2275 N N . ILE B 1 96 ? -16.984 -11.078 11.594 1 93.12 96 ILE B N 1
ATOM 2276 C CA . ILE B 1 96 ? -17.391 -12.367 12.133 1 93.12 96 ILE B CA 1
ATOM 2277 C C . ILE B 1 96 ? -18.609 -12.883 11.367 1 93.12 96 ILE B C 1
ATOM 2279 O O . ILE B 1 96 ? -18.688 -14.062 11.016 1 93.12 96 ILE B O 1
ATOM 2283 N N . ILE B 1 97 ? -19.531 -12.07 11.039 1 93.62 97 ILE B N 1
ATOM 2284 C CA . ILE B 1 97 ? -20.781 -12.477 10.422 1 93.62 97 ILE B CA 1
ATOM 2285 C C . ILE B 1 97 ? -20.516 -13.055 9.031 1 93.62 97 ILE B C 1
ATOM 2287 O O . ILE B 1 97 ? -20.906 -14.18 8.727 1 93.62 97 ILE B O 1
ATOM 2291 N N . PRO B 1 98 ? -19.812 -12.391 8.18 1 92.56 98 PRO B N 1
ATOM 2292 C CA . PRO B 1 98 ? -19.562 -12.953 6.852 1 92.56 98 PRO B CA 1
ATOM 2293 C C . PRO B 1 98 ? -18.703 -14.219 6.902 1 92.56 98 PRO B C 1
ATOM 2295 O O . PRO B 1 98 ? -18.922 -15.148 6.121 1 92.56 98 PRO B O 1
ATOM 2298 N N . ILE B 1 99 ? -17.781 -14.25 7.785 1 87.56 99 ILE B N 1
ATOM 2299 C CA . ILE B 1 99 ? -16.922 -15.422 7.902 1 87.56 99 ILE B CA 1
ATOM 2300 C C . ILE B 1 99 ? -17.75 -16.625 8.367 1 87.56 99 ILE B C 1
ATOM 2302 O O . ILE B 1 99 ? -17.609 -17.719 7.836 1 87.56 99 ILE B O 1
ATOM 2306 N N . ALA B 1 100 ? -18.531 -16.422 9.336 1 89.38 100 ALA B N 1
ATOM 2307 C CA . ALA B 1 100 ? -19.422 -17.484 9.812 1 89.38 100 ALA B CA 1
ATOM 2308 C C . ALA B 1 100 ? -20.359 -17.938 8.711 1 89.38 100 ALA B C 1
ATOM 2310 O O . ALA B 1 100 ? -20.562 -19.141 8.523 1 89.38 100 ALA B O 1
ATOM 2311 N N . ALA B 1 101 ? -20.891 -17.016 8 1 87.88 101 ALA B N 1
ATOM 2312 C CA . ALA B 1 101 ? -21.781 -17.359 6.891 1 87.88 101 ALA B CA 1
ATOM 2313 C C . ALA B 1 101 ? -21.047 -18.203 5.844 1 87.88 101 ALA B C 1
ATOM 2315 O O . ALA B 1 101 ? -21.609 -19.156 5.316 1 87.88 101 ALA B O 1
ATOM 2316 N N . ALA B 1 102 ? -19.828 -17.828 5.527 1 85.06 102 ALA B N 1
ATOM 2317 C CA . ALA B 1 102 ? -19.031 -18.562 4.551 1 85.06 102 ALA B CA 1
ATOM 2318 C C . ALA B 1 102 ? -18.766 -19.984 5.027 1 85.06 102 ALA B C 1
ATOM 2320 O O . ALA B 1 102 ? -18.781 -20.922 4.23 1 85.06 102 ALA B O 1
ATOM 2321 N N . ILE B 1 103 ? -18.531 -20.172 6.297 1 81.25 103 ILE B N 1
ATOM 2322 C CA . ILE B 1 103 ? -18.25 -21.484 6.871 1 81.25 103 ILE B CA 1
ATOM 2323 C C . ILE B 1 103 ? -19.516 -22.344 6.82 1 81.25 103 ILE B C 1
ATOM 2325 O O . ILE B 1 103 ? -19.453 -23.531 6.484 1 81.25 103 ILE B O 1
ATOM 2329 N N . ILE B 1 104 ? -20.594 -21.812 7.133 1 80.44 104 ILE B N 1
ATOM 2330 C CA . ILE B 1 104 ? -21.859 -22.531 7.16 1 80.44 104 ILE B CA 1
ATOM 2331 C C . ILE B 1 104 ? -22.234 -22.969 5.75 1 80.44 104 ILE B C 1
ATOM 2333 O O . ILE B 1 104 ? -22.703 -24.094 5.547 1 80.44 104 ILE B O 1
ATOM 2337 N N . ILE B 1 105 ? -22.031 -22.125 4.855 1 73.12 105 ILE B N 1
ATOM 2338 C CA . ILE B 1 105 ? -22.391 -22.469 3.482 1 73.12 105 ILE B CA 1
ATOM 2339 C C . ILE B 1 105 ? -21.422 -23.531 2.961 1 73.12 105 ILE B C 1
ATOM 2341 O O . ILE B 1 105 ? -21.781 -24.344 2.1 1 73.12 105 ILE B O 1
ATOM 2345 N N . GLY B 1 106 ? -20.469 -24 3.717 1 63.44 106 GLY B N 1
ATOM 2346 C CA . GLY B 1 106 ? -19.625 -25.172 3.566 1 63.44 106 GLY B CA 1
ATOM 2347 C C . GLY B 1 106 ? -18.766 -25.125 2.307 1 63.44 106 GLY B C 1
ATOM 2348 O O . GLY B 1 106 ? -17.859 -25.938 2.139 1 63.44 106 GLY B O 1
ATOM 2349 N N . SER B 1 107 ? -19.109 -24.359 1.287 1 57.94 107 SER B N 1
ATOM 2350 C CA . SER B 1 107 ? -18.5 -24.406 -0.032 1 57.94 107 SER B CA 1
ATOM 2351 C C . SER B 1 107 ? -17.203 -23.594 -0.066 1 57.94 107 SER B C 1
ATOM 2353 O O . SER B 1 107 ? -16.594 -23.422 -1.128 1 57.94 107 SER B O 1
ATOM 2355 N N . LEU B 1 108 ? -16.797 -23.156 1.015 1 53.25 108 LEU B N 1
ATOM 2356 C CA . LEU B 1 108 ? -15.617 -22.312 1.045 1 53.25 108 LEU B CA 1
ATOM 2357 C C . LEU B 1 108 ? -14.375 -23.078 0.623 1 53.25 108 LEU B C 1
ATOM 2359 O O . LEU B 1 108 ? -13.5 -22.547 -0.06 1 53.25 108 LEU B O 1
ATOM 2363 N N . TYR B 1 109 ? -14.461 -24.359 1.101 1 56.5 109 TYR B N 1
ATOM 2364 C CA . TYR B 1 109 ? -13.273 -25.156 0.878 1 56.5 109 TYR B CA 1
ATOM 2365 C C . TYR B 1 109 ? -13.156 -25.578 -0.584 1 56.5 109 TYR B C 1
ATOM 2367 O O . TYR B 1 109 ? -12.07 -25.906 -1.059 1 56.5 109 TYR B O 1
ATOM 2375 N N . SER B 1 110 ? -14.289 -25.391 -1.175 1 67.94 110 SER B N 1
ATOM 2376 C CA . SER B 1 110 ? -14.25 -25.844 -2.562 1 67.94 110 SER B CA 1
ATOM 2377 C C . SER B 1 110 ? -13.875 -24.703 -3.502 1 67.94 110 SER B C 1
ATOM 2379 O O . SER B 1 110 ? -13.469 -24.938 -4.641 1 67.94 110 SER B O 1
ATOM 2381 N N . ILE B 1 111 ? -13.945 -23.547 -2.879 1 78.44 111 ILE B N 1
ATOM 2382 C CA . ILE B 1 111 ? -13.602 -22.375 -3.691 1 78.44 111 ILE B CA 1
ATOM 2383 C C . ILE B 1 111 ? -12.461 -21.609 -3.027 1 78.44 111 ILE B C 1
ATOM 2385 O O . ILE B 1 111 ? -12.703 -20.781 -2.133 1 78.44 111 ILE B O 1
ATOM 2389 N N . PRO B 1 112 ? -11.273 -21.719 -3.41 1 79.5 112 PRO B N 1
ATOM 2390 C CA . PRO B 1 112 ? -10.117 -21.109 -2.75 1 79.5 112 PRO B CA 1
ATOM 2391 C C . PRO B 1 112 ? -10.219 -19.594 -2.678 1 79.5 112 PRO B C 1
ATOM 2393 O O . PRO B 1 112 ? -9.688 -18.969 -1.75 1 79.5 112 PRO B O 1
ATOM 2396 N N . SER B 1 113 ? -10.961 -19.062 -3.611 1 87.94 113 SER B N 1
ATOM 2397 C CA . SER B 1 113 ? -11.039 -17.609 -3.648 1 87.94 113 SER B CA 1
ATOM 2398 C C . SER B 1 113 ? -12.234 -17.094 -2.857 1 87.94 113 SER B C 1
ATOM 2400 O O . SER B 1 113 ? -12.516 -15.898 -2.861 1 87.94 113 SER B O 1
ATOM 2402 N N . LEU B 1 114 ? -12.891 -17.906 -2.07 1 88.81 114 LEU B N 1
ATOM 2403 C CA . LEU B 1 114 ? -14.078 -17.516 -1.324 1 88.81 114 LEU B CA 1
ATOM 2404 C C . LEU B 1 114 ? -13.75 -16.406 -0.326 1 88.81 114 LEU B C 1
ATOM 2406 O O . LEU B 1 114 ? -14.602 -15.562 -0.027 1 88.81 114 LEU B O 1
ATOM 2410 N N . TRP B 1 115 ? -12.531 -16.422 0.183 1 89.25 115 TRP B N 1
ATOM 2411 C CA . TRP B 1 115 ? -12.117 -15.398 1.14 1 89.25 115 TRP B CA 1
ATOM 2412 C C . TRP B 1 115 ? -12.273 -14 0.548 1 89.25 115 TRP B C 1
ATOM 2414 O O . TRP B 1 115 ? -12.555 -13.039 1.271 1 89.25 115 TRP B O 1
ATOM 2424 N N . TYR B 1 116 ? -12.125 -13.922 -0.705 1 93.31 116 TYR B N 1
ATOM 2425 C CA . TYR B 1 116 ? -12.227 -12.664 -1.44 1 93.31 116 TYR B CA 1
ATOM 2426 C C . TYR B 1 116 ? -13.641 -12.109 -1.377 1 93.31 116 TYR B C 1
ATOM 2428 O O . TYR B 1 116 ? -13.836 -10.938 -1.051 1 93.31 116 TYR B O 1
ATOM 2436 N N . GLY B 1 117 ? -14.602 -12.945 -1.657 1 92.81 117 GLY B N 1
ATOM 2437 C CA . GLY B 1 117 ? -15.992 -12.531 -1.537 1 92.81 117 GLY B CA 1
ATOM 2438 C C . GLY B 1 117 ? -16.406 -12.234 -0.108 1 92.81 117 GLY B C 1
ATOM 2439 O O . GLY B 1 117 ? -17.141 -11.281 0.143 1 92.81 117 GLY B O 1
ATOM 2440 N N . THR B 1 118 ? -15.945 -13.008 0.778 1 93.69 118 THR B N 1
ATOM 2441 C CA . THR B 1 118 ? -16.234 -12.82 2.195 1 93.69 118 THR B CA 1
ATOM 2442 C C . THR B 1 118 ? -15.672 -11.492 2.693 1 93.69 118 THR B C 1
ATOM 2444 O O . THR B 1 118 ? -16.328 -10.773 3.455 1 93.69 118 THR B O 1
ATOM 2447 N N . LEU B 1 119 ? -14.508 -11.195 2.234 1 95.38 119 LEU B N 1
ATOM 2448 C CA . LEU B 1 119 ? -13.898 -9.93 2.602 1 95.38 119 LEU B CA 1
ATOM 2449 C C . LEU B 1 119 ? -14.695 -8.758 2.049 1 95.38 119 LEU B C 1
ATOM 2451 O O . LEU B 1 119 ? -14.898 -7.754 2.74 1 95.38 119 LEU B O 1
ATOM 2455 N N . GLY B 1 120 ? -15.133 -8.906 0.84 1 97.44 120 GLY B N 1
ATOM 2456 C CA . GLY B 1 120 ? -16 -7.887 0.274 1 97.44 120 GLY B CA 1
ATOM 2457 C C . GLY B 1 120 ? -17.266 -7.656 1.084 1 97.44 120 GLY B C 1
ATOM 2458 O O . GLY B 1 120 ? -17.656 -6.512 1.326 1 97.44 120 GLY B O 1
ATOM 2459 N N . ALA B 1 121 ? -17.844 -8.727 1.473 1 97.19 121 ALA B N 1
ATOM 2460 C CA . ALA B 1 121 ? -19.047 -8.641 2.299 1 97.19 121 ALA B CA 1
ATOM 2461 C C . ALA B 1 121 ? -18.75 -7.988 3.646 1 97.19 121 ALA B C 1
ATOM 2463 O O . ALA B 1 121 ? -19.547 -7.203 4.16 1 97.19 121 ALA B O 1
ATOM 2464 N N . SER B 1 122 ? -17.625 -8.336 4.195 1 97.69 122 SER B N 1
ATOM 2465 C CA . SER B 1 122 ? -17.203 -7.73 5.461 1 97.69 122 SER B CA 1
ATOM 2466 C C . SER B 1 122 ? -17.047 -6.219 5.324 1 97.69 122 SER B C 1
ATOM 2468 O O . SER B 1 122 ? -17.484 -5.465 6.191 1 97.69 122 SER B O 1
ATOM 2470 N N . PHE B 1 123 ? -16.469 -5.785 4.25 1 98.44 123 PHE B N 1
ATOM 2471 C CA . PHE B 1 123 ? -16.25 -4.355 4.035 1 98.44 123 PHE B CA 1
ATOM 2472 C C . PHE B 1 123 ? -17.578 -3.635 3.85 1 98.44 123 PHE B C 1
ATOM 2474 O O . PHE B 1 123 ? -17.719 -2.479 4.254 1 98.44 123 PHE B O 1
ATOM 2481 N N . LEU B 1 124 ? -18.484 -4.332 3.281 1 98.25 124 LEU B N 1
ATOM 2482 C CA . LEU B 1 124 ? -19.812 -3.746 3.154 1 98.25 124 LEU B CA 1
ATOM 2483 C C . LEU B 1 124 ? -20.438 -3.512 4.523 1 98.25 124 LEU B C 1
ATOM 2485 O O . LEU B 1 124 ? -21.016 -2.451 4.777 1 98.25 124 LEU B O 1
ATOM 2489 N N . LEU B 1 125 ? -20.281 -4.426 5.363 1 98.06 125 LEU B N 1
ATOM 2490 C CA . LEU B 1 125 ? -20.797 -4.273 6.719 1 98.06 125 LEU B CA 1
ATOM 2491 C C . LEU B 1 125 ? -20.047 -3.168 7.461 1 98.06 125 LEU B C 1
ATOM 2493 O O . LEU B 1 125 ? -20.656 -2.395 8.203 1 98.06 125 LEU B O 1
ATOM 2497 N N . VAL B 1 126 ? -18.75 -3.096 7.301 1 97.5 126 VAL B N 1
ATOM 2498 C CA . VAL B 1 126 ? -17.969 -2.023 7.902 1 97.5 126 VAL B CA 1
ATOM 2499 C C . VAL B 1 126 ? -18.484 -0.669 7.426 1 97.5 126 VAL B C 1
ATOM 2501 O O . VAL B 1 126 ? -18.578 0.28 8.211 1 97.5 126 VAL B O 1
ATOM 2504 N N . HIS B 1 127 ? -18.828 -0.616 6.129 1 98 127 HIS B N 1
ATOM 2505 C CA . HIS B 1 127 ? -19.359 0.627 5.59 1 98 127 HIS B CA 1
ATOM 2506 C C . HIS B 1 127 ? -20.641 1.042 6.32 1 98 127 HIS B C 1
ATOM 2508 O O . HIS B 1 127 ? -20.766 2.188 6.762 1 98 127 HIS B O 1
ATOM 2514 N N . PHE B 1 128 ? -21.531 0.164 6.531 1 97.69 128 PHE B N 1
ATOM 2515 C CA . PHE B 1 128 ? -22.828 0.497 7.121 1 97.69 128 PHE B CA 1
ATOM 2516 C C . PHE B 1 128 ? -22.688 0.737 8.617 1 97.69 128 PHE B C 1
ATOM 2518 O O . PHE B 1 128 ? -23.344 1.629 9.172 1 97.69 128 PHE B O 1
ATOM 2525 N N . LEU B 1 129 ? -21.781 0.067 9.273 1 96.56 129 LEU B N 1
ATOM 2526 C CA . LEU B 1 129 ? -21.75 0.087 10.734 1 96.56 129 LEU B CA 1
ATOM 2527 C C . LEU B 1 129 ? -20.766 1.126 11.242 1 96.56 129 LEU B C 1
ATOM 2529 O O . LEU B 1 129 ? -20.906 1.629 12.359 1 96.56 129 LEU B O 1
ATOM 2533 N N . ILE B 1 130 ? -19.766 1.415 10.508 1 96.12 130 ILE B N 1
ATOM 2534 C CA . ILE B 1 130 ? -18.703 2.27 11.023 1 96.12 130 ILE B CA 1
ATOM 2535 C C . ILE B 1 130 ? -18.5 3.457 10.086 1 96.12 130 ILE B C 1
ATOM 2537 O O . ILE B 1 130 ? -18.656 4.613 10.492 1 96.12 130 ILE B O 1
ATOM 2541 N N . GLU B 1 131 ? -18.234 3.178 8.836 1 96.94 131 GLU B N 1
ATOM 2542 C CA . GLU B 1 131 ? -17.859 4.211 7.879 1 96.94 131 GLU B CA 1
ATOM 2543 C C . GLU B 1 131 ? -18.984 5.215 7.66 1 96.94 131 GLU B C 1
ATOM 2545 O O . GLU B 1 131 ? -18.766 6.426 7.73 1 96.94 131 GLU B O 1
ATOM 2550 N N . ARG B 1 132 ? -20.172 4.754 7.402 1 96.81 132 ARG B N 1
ATOM 2551 C CA . ARG B 1 132 ? -21.297 5.633 7.121 1 96.81 132 ARG B CA 1
ATOM 2552 C C . ARG B 1 132 ? -21.578 6.559 8.305 1 96.81 132 ARG B C 1
ATOM 2554 O O . ARG B 1 132 ? -21.672 7.777 8.133 1 96.81 132 ARG B O 1
ATOM 2561 N N . PRO B 1 133 ? -21.688 6.105 9.508 1 95.44 133 PRO B N 1
ATOM 2562 C CA . PRO B 1 133 ? -21.875 7.008 10.641 1 95.44 133 PRO B CA 1
ATOM 2563 C C . PRO B 1 133 ? -20.734 8.023 10.781 1 95.44 133 PRO B C 1
ATOM 2565 O O . PRO B 1 133 ? -20.969 9.172 11.156 1 95.44 133 PRO B O 1
ATOM 2568 N N . LEU B 1 134 ? -19.531 7.629 10.539 1 94.44 134 LEU B N 1
ATOM 2569 C CA . LEU B 1 134 ? -18.406 8.547 10.633 1 94.44 134 LEU B CA 1
ATOM 2570 C C . LEU B 1 134 ? -18.516 9.656 9.586 1 94.44 134 LEU B C 1
ATOM 2572 O O . LEU B 1 134 ? -18.203 10.812 9.867 1 94.44 134 LEU B O 1
ATOM 2576 N N . VAL B 1 135 ? -18.953 9.289 8.414 1 95.25 135 VAL B N 1
ATOM 2577 C CA . VAL B 1 135 ? -19.109 10.258 7.336 1 95.25 135 VAL B CA 1
ATOM 2578 C C . VAL B 1 135 ? -20.25 11.211 7.672 1 95.25 135 VAL B C 1
ATOM 2580 O O . VAL B 1 135 ? -20.125 12.43 7.508 1 95.25 135 VAL B O 1
ATOM 2583 N N . LEU B 1 136 ? -21.328 10.695 8.141 1 95.19 136 LEU B N 1
ATOM 2584 C CA . LEU B 1 136 ? -22.5 11.492 8.477 1 95.19 136 LEU B CA 1
ATOM 2585 C C . LEU B 1 136 ? -22.188 12.477 9.594 1 95.19 136 LEU B C 1
ATOM 2587 O O . LEU B 1 136 ? -22.734 13.586 9.617 1 95.19 136 LEU B O 1
ATOM 2591 N N . ASN B 1 137 ? -21.266 12.133 10.5 1 92.44 137 ASN B N 1
ATOM 2592 C CA . ASN B 1 137 ? -20.891 13 11.602 1 92.44 137 ASN B CA 1
ATOM 2593 C C . ASN B 1 137 ? -19.75 13.938 11.211 1 92.44 137 ASN B C 1
ATOM 2595 O O . ASN B 1 137 ? -19.219 14.672 12.055 1 92.44 137 ASN B O 1
ATOM 2599 N N . GLY B 1 138 ? -19.281 13.828 9.984 1 90.75 138 GLY B N 1
ATOM 2600 C CA . GLY B 1 138 ? -18.266 14.734 9.469 1 90.75 138 GLY B CA 1
ATOM 2601 C C . GLY B 1 138 ? -16.875 14.406 9.969 1 90.75 138 GLY B C 1
ATOM 2602 O O . GLY B 1 138 ? -15.977 15.258 9.914 1 90.75 138 GLY B O 1
ATOM 2603 N N . LEU B 1 139 ? -16.703 13.172 10.445 1 90.88 139 LEU B N 1
ATOM 2604 C CA . LEU B 1 139 ? -15.414 12.797 11.039 1 90.88 139 LEU B CA 1
ATOM 2605 C C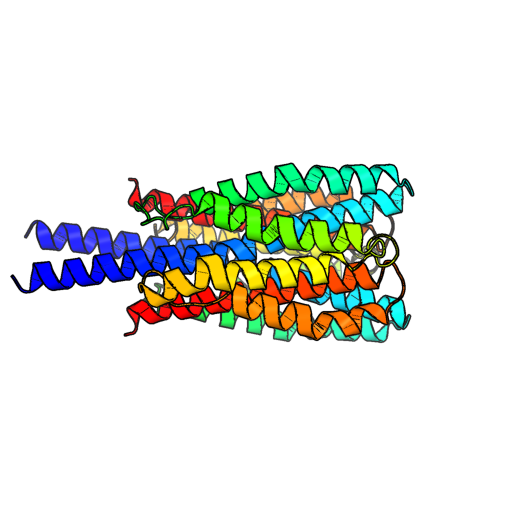 . LEU B 1 139 ? -14.445 12.297 9.977 1 90.88 139 LEU B C 1
ATOM 2607 O O . LEU B 1 139 ? -13.227 12.312 10.188 1 90.88 139 LEU B O 1
ATOM 2611 N N . ILE B 1 140 ? -15.008 11.797 8.898 1 93.69 140 ILE B N 1
ATOM 2612 C CA . ILE B 1 140 ? -14.203 11.414 7.746 1 93.69 140 ILE B CA 1
ATOM 2613 C C . ILE B 1 140 ? -14.875 11.898 6.465 1 93.69 140 ILE B C 1
ATOM 2615 O O . ILE B 1 140 ? -16.078 12.188 6.453 1 93.69 140 ILE B O 1
ATOM 2619 N N . LYS B 1 141 ? -14.094 11.938 5.355 1 94.62 141 LYS B N 1
ATOM 2620 C CA . LYS B 1 141 ? -14.617 12.523 4.129 1 94.62 141 LYS B CA 1
ATOM 2621 C C . LYS B 1 141 ? -14.531 11.539 2.967 1 94.62 141 LYS B C 1
ATOM 2623 O O . LYS B 1 141 ? -14.727 11.914 1.81 1 94.62 141 LYS B O 1
ATOM 2628 N N . ALA B 1 142 ? -14.266 10.383 3.236 1 96.69 142 ALA B N 1
ATOM 2629 C CA . ALA B 1 142 ? -14.148 9.367 2.193 1 96.69 142 ALA B CA 1
ATOM 2630 C C . ALA B 1 142 ? -14.812 8.062 2.623 1 96.69 142 ALA B C 1
ATOM 2632 O O . ALA B 1 142 ? -15.031 7.836 3.814 1 96.69 142 ALA B O 1
ATOM 2633 N N . LYS B 1 143 ? -15.211 7.309 1.634 1 98.12 143 LYS B N 1
ATOM 2634 C CA . LYS B 1 143 ? -15.844 6.016 1.88 1 98.12 143 LYS B CA 1
ATOM 2635 C C . LYS B 1 143 ? -15.055 4.887 1.22 1 98.12 143 LYS B C 1
ATOM 2637 O O . LYS B 1 143 ? -15.578 4.184 0.349 1 98.12 143 LYS B O 1
ATOM 2642 N N . PRO B 1 144 ? -13.797 4.637 1.679 1 98.12 144 PRO B N 1
ATOM 2643 C CA . PRO B 1 144 ? -12.961 3.617 1.042 1 98.12 144 PRO B CA 1
ATOM 2644 C C . PRO B 1 144 ? -13.5 2.203 1.237 1 98.12 144 PRO B C 1
ATOM 2646 O O . PRO B 1 144 ? -13.352 1.354 0.355 1 98.12 144 PRO B O 1
ATOM 2649 N N . PHE B 1 145 ? -14.164 1.866 2.303 1 98.56 145 PHE B N 1
ATOM 2650 C CA . PHE B 1 145 ? -14.711 0.535 2.533 1 98.56 145 PHE B CA 1
ATOM 2651 C C . PHE B 1 145 ? -15.852 0.238 1.561 1 98.56 145 PHE B C 1
ATOM 2653 O O . PHE B 1 145 ? -15.961 -0.878 1.048 1 98.56 145 PHE B O 1
ATOM 2660 N N . LEU B 1 146 ? -16.625 1.254 1.324 1 98.69 146 LEU B N 1
ATOM 2661 C CA . LEU B 1 146 ? -17.703 1.073 0.347 1 98.69 146 LEU B CA 1
ATOM 2662 C C . LEU B 1 146 ? -17.125 0.801 -1.04 1 98.69 146 LEU B C 1
ATOM 2664 O O . LEU B 1 146 ? -17.578 -0.119 -1.73 1 98.69 146 LEU B O 1
ATOM 2668 N N . LEU B 1 147 ? -16.188 1.561 -1.437 1 98.56 147 LEU B N 1
ATOM 2669 C CA . LEU B 1 147 ? -15.57 1.413 -2.748 1 98.56 147 LEU B CA 1
ATOM 2670 C C . LEU B 1 147 ? -14.961 0.025 -2.906 1 98.56 147 LEU B C 1
ATOM 2672 O O . LEU B 1 147 ? -15.227 -0.667 -3.893 1 98.56 147 LEU B O 1
ATOM 2676 N N . ALA B 1 148 ? -14.148 -0.383 -1.972 1 98.5 148 ALA B N 1
ATOM 2677 C CA . ALA B 1 148 ? -13.492 -1.688 -2.029 1 98.5 148 ALA B CA 1
ATOM 2678 C C . ALA B 1 148 ? -14.523 -2.816 -2.035 1 98.5 148 ALA B C 1
ATOM 2680 O O . ALA B 1 148 ? -14.375 -3.793 -2.773 1 98.5 148 ALA B O 1
ATOM 2681 N N . SER B 1 149 ? -15.547 -2.633 -1.207 1 98.44 149 SER B N 1
ATOM 2682 C CA . SER B 1 149 ? -16.562 -3.668 -1.104 1 98.44 149 SER B CA 1
ATOM 2683 C C . SER B 1 149 ? -17.297 -3.867 -2.432 1 98.44 149 SER B C 1
ATOM 2685 O O . SER B 1 149 ? -17.438 -4.996 -2.904 1 98.44 149 SER B O 1
ATOM 2687 N N . ILE B 1 150 ? -17.672 -2.846 -3.076 1 98.5 150 ILE B N 1
ATOM 2688 C CA . ILE B 1 150 ? -18.406 -2.922 -4.336 1 98.5 150 ILE B CA 1
ATOM 2689 C C . ILE B 1 150 ? -17.531 -3.555 -5.41 1 98.5 150 ILE B C 1
ATOM 2691 O O . ILE B 1 150 ? -17.969 -4.453 -6.133 1 98.5 150 ILE B O 1
ATOM 2695 N N . LEU B 1 151 ? -16.312 -3.211 -5.488 1 98.44 151 LEU B N 1
ATOM 2696 C CA . LEU B 1 151 ? -15.406 -3.729 -6.508 1 98.44 151 LEU B CA 1
ATOM 2697 C C . LEU B 1 151 ? -15.125 -5.211 -6.289 1 98.44 151 LEU B C 1
ATOM 2699 O O . LEU B 1 151 ? -15.102 -5.992 -7.238 1 98.44 151 LEU B O 1
ATOM 2703 N N . MET B 1 152 ? -14.938 -5.562 -5.035 1 98 152 MET B N 1
ATOM 2704 C CA . MET B 1 152 ? -14.633 -6.953 -4.719 1 98 152 MET B CA 1
ATOM 2705 C C . MET B 1 152 ? -15.844 -7.848 -4.973 1 98 152 MET B C 1
ATOM 2707 O O . MET B 1 152 ? -15.719 -8.914 -5.582 1 98 152 MET B O 1
ATOM 2711 N N . LEU B 1 153 ? -17 -7.398 -4.582 1 97.5 153 LEU B N 1
ATOM 2712 C CA . LEU B 1 153 ? -18.188 -8.211 -4.75 1 97.5 153 LEU B CA 1
ATOM 2713 C C . LEU B 1 153 ? -18.594 -8.297 -6.219 1 97.5 153 LEU B C 1
ATOM 2715 O O . LEU B 1 153 ? -19.047 -9.344 -6.688 1 97.5 153 LEU B O 1
ATOM 2719 N N . LEU B 1 154 ? -18.344 -7.25 -6.965 1 97.75 154 LEU B N 1
ATOM 2720 C CA . LEU B 1 154 ? -18.688 -7.246 -8.383 1 97.75 154 LEU B CA 1
ATOM 2721 C C . LEU B 1 154 ? -17.734 -8.125 -9.18 1 97.75 154 LEU B C 1
ATOM 2723 O O . LEU B 1 154 ? -18.109 -8.719 -10.188 1 97.75 154 LEU B O 1
ATOM 2727 N N . SER B 1 155 ? -16.5 -8.219 -8.727 1 96.94 155 SER B N 1
ATOM 2728 C CA . SER B 1 155 ? -15.5 -8.969 -9.484 1 96.94 155 SER B CA 1
ATOM 2729 C C . SER B 1 155 ? -15.445 -10.422 -9.031 1 96.94 155 SER B C 1
ATOM 2731 O O . SER B 1 155 ? -14.805 -11.25 -9.672 1 96.94 155 SER B O 1
ATOM 2733 N N . PHE B 1 156 ? -16.125 -10.742 -8.016 1 94.88 156 PHE B N 1
ATOM 2734 C CA . PHE B 1 156 ? -16.016 -12.062 -7.406 1 94.88 156 PHE B CA 1
ATOM 2735 C C . PHE B 1 156 ? -16.484 -13.148 -8.367 1 94.88 156 PHE B C 1
ATOM 2737 O O . PHE B 1 156 ? -15.82 -14.172 -8.523 1 94.88 156 PHE B O 1
ATOM 2744 N N . PRO B 1 157 ? -17.578 -12.984 -9.117 1 93.44 157 PRO B N 1
ATOM 2745 C CA . PRO B 1 157 ? -18.031 -14.023 -10.039 1 93.44 157 PRO B CA 1
ATOM 2746 C C . PRO B 1 157 ? -17 -14.352 -11.109 1 93.44 157 PRO B C 1
ATOM 2748 O O . PRO B 1 157 ? -16.906 -15.5 -11.555 1 93.44 157 PRO B O 1
ATOM 2751 N N . ALA B 1 158 ? -16.172 -13.438 -11.492 1 92.88 158 ALA B N 1
ATOM 2752 C CA . ALA B 1 158 ? -15.148 -13.672 -12.508 1 92.88 158 ALA B CA 1
ATOM 2753 C C . ALA B 1 158 ? -14.086 -14.641 -12 1 92.88 158 ALA B C 1
ATOM 2755 O O . ALA B 1 158 ? -13.492 -15.383 -12.781 1 92.88 158 ALA B O 1
ATOM 2756 N N . LEU B 1 159 ? -13.898 -14.641 -10.711 1 92.56 159 LEU B N 1
ATOM 2757 C CA . LEU B 1 159 ? -12.875 -15.5 -10.117 1 92.56 159 LEU B CA 1
ATOM 2758 C C . LEU B 1 159 ? -13.328 -16.953 -10.102 1 92.56 159 LEU B C 1
ATOM 2760 O O . LEU B 1 159 ? -12.508 -17.875 -10.164 1 92.56 159 LEU B O 1
ATOM 2764 N N . LEU B 1 160 ? -14.609 -17.203 -10.141 1 88.44 160 LEU B N 1
ATOM 2765 C CA . LEU B 1 160 ? -15.164 -18.562 -10.07 1 88.44 160 LEU B CA 1
ATOM 2766 C C . LEU B 1 160 ? -14.938 -19.312 -11.383 1 88.44 160 LEU B C 1
ATOM 2768 O O . LEU B 1 160 ? -15.031 -20.531 -11.422 1 88.44 160 LEU B O 1
ATOM 2772 N N . SER B 1 161 ? -14.609 -18.578 -12.406 1 88.56 161 SER B N 1
ATOM 2773 C CA . SER B 1 161 ? -14.383 -19.203 -13.711 1 88.56 161 SER B CA 1
ATOM 2774 C C . SER B 1 161 ? -12.938 -19.656 -13.852 1 88.56 161 SER B C 1
ATOM 2776 O O . SER B 1 161 ? -12.602 -20.359 -14.812 1 88.56 161 SER B O 1
ATOM 2778 N N . LEU B 1 162 ? -12.109 -19.344 -12.883 1 89 162 LEU B N 1
ATOM 2779 C CA . LEU B 1 162 ? -10.695 -19.688 -12.953 1 89 162 LEU B CA 1
ATOM 2780 C C . LEU B 1 162 ? -10.414 -20.984 -12.203 1 89 162 LEU B C 1
ATOM 2782 O O . LEU B 1 162 ? -11.133 -21.328 -11.258 1 89 162 LEU B O 1
ATOM 2786 N N . PRO B 1 163 ? -9.367 -21.688 -12.727 1 88.06 163 PRO B N 1
ATOM 2787 C CA . PRO B 1 163 ? -8.969 -22.891 -11.992 1 88.06 163 PRO B CA 1
ATOM 2788 C C . PRO B 1 163 ? -8.453 -22.578 -10.594 1 88.06 163 PRO B C 1
ATOM 2790 O O . PRO B 1 163 ? -8 -21.469 -10.328 1 88.06 163 PRO B O 1
ATOM 2793 N N . PRO B 1 164 ? -8.461 -23.641 -9.859 1 80.56 164 PRO B N 1
ATOM 2794 C CA . PRO B 1 164 ? -7.953 -23.453 -8.492 1 80.56 164 PRO B CA 1
ATOM 2795 C C . PRO B 1 164 ? -6.508 -22.953 -8.469 1 80.56 164 PRO B C 1
ATOM 2797 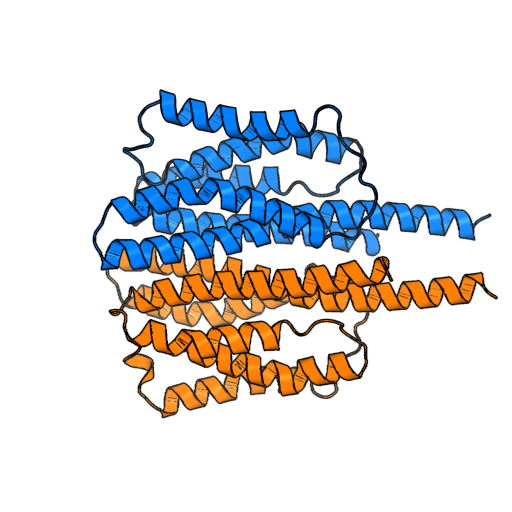O O . PRO B 1 164 ? -5.723 -23.281 -9.359 1 80.56 164 PRO B O 1
ATOM 2800 N N . TYR B 1 165 ? -6.16 -22.266 -7.562 1 77.62 165 TYR B N 1
ATOM 2801 C CA . TYR B 1 165 ? -4.844 -21.672 -7.363 1 77.62 165 TYR B CA 1
ATOM 2802 C C . TYR B 1 165 ? -4.711 -20.375 -8.133 1 77.62 165 TYR B C 1
ATOM 2804 O O . TYR B 1 165 ? -4.305 -19.344 -7.578 1 77.62 165 TYR B O 1
ATOM 2812 N N . LEU B 1 166 ? -5.172 -20.531 -9.445 1 85.94 166 LEU B N 1
ATOM 2813 C CA . LEU B 1 166 ? -5.125 -19.297 -10.234 1 85.94 166 LEU B CA 1
ATOM 2814 C C . LEU B 1 166 ? -6.18 -18.312 -9.758 1 85.94 166 LEU B C 1
ATOM 2816 O O . LEU B 1 166 ? -5.977 -17.094 -9.828 1 85.94 166 LEU B O 1
ATOM 2820 N N . ASP B 1 167 ? -7.266 -18.891 -9.305 1 89.44 167 ASP B N 1
ATOM 2821 C CA . ASP B 1 167 ? -8.312 -18.016 -8.789 1 89.44 167 ASP B CA 1
ATOM 2822 C C . ASP B 1 167 ? -7.84 -17.281 -7.531 1 89.44 167 ASP B C 1
ATOM 2824 O O . ASP B 1 167 ? -8.125 -16.094 -7.359 1 89.44 167 ASP B O 1
ATOM 2828 N N . SER B 1 168 ? -7.039 -17.906 -6.691 1 87.81 168 SER B N 1
ATOM 2829 C CA . SER B 1 168 ? -6.535 -17.281 -5.473 1 87.81 168 SER B CA 1
ATOM 2830 C C . SER B 1 168 ? -5.484 -16.219 -5.793 1 87.81 168 SER B C 1
ATOM 2832 O O . SER B 1 168 ? -5.434 -15.164 -5.145 1 87.81 168 SER B O 1
ATOM 2834 N N . MET B 1 169 ? -4.727 -16.547 -6.766 1 89.38 169 MET B N 1
ATOM 2835 C CA . MET B 1 169 ? -3.717 -15.57 -7.18 1 89.38 169 MET B CA 1
ATOM 2836 C C . MET B 1 169 ? -4.371 -14.328 -7.781 1 89.38 169 MET B C 1
ATOM 2838 O O . MET B 1 169 ? -3.99 -13.203 -7.461 1 89.38 169 MET B O 1
ATOM 2842 N N . ALA B 1 170 ? -5.348 -14.625 -8.555 1 93.94 170 ALA B N 1
ATOM 2843 C CA . ALA B 1 170 ? -6.09 -13.508 -9.148 1 93.94 170 ALA B CA 1
ATOM 2844 C C . ALA B 1 170 ? -6.828 -12.711 -8.078 1 93.94 170 ALA B C 1
ATOM 2846 O O . ALA B 1 170 ? -6.871 -11.477 -8.141 1 93.94 170 ALA B O 1
ATOM 2847 N N . ALA B 1 171 ? -7.387 -13.422 -7.18 1 95.69 171 ALA B N 1
ATOM 2848 C CA . ALA B 1 171 ? -8.094 -12.766 -6.082 1 95.69 171 ALA B CA 1
ATOM 2849 C C . ALA B 1 171 ? -7.152 -11.859 -5.285 1 95.69 171 ALA B C 1
ATOM 2851 O O . ALA B 1 171 ? -7.504 -10.727 -4.953 1 95.69 171 ALA B O 1
ATOM 2852 N N . LEU B 1 172 ? -6.008 -12.359 -5.016 1 95.12 172 LEU B N 1
ATOM 2853 C CA . LEU B 1 172 ? -5.016 -11.57 -4.293 1 95.12 172 LEU B CA 1
ATOM 2854 C C . LEU B 1 172 ? -4.605 -10.336 -5.098 1 95.12 172 LEU B C 1
ATOM 2856 O O . LEU B 1 172 ? -4.473 -9.25 -4.539 1 95.12 172 LEU B O 1
ATOM 2860 N N . GLY B 1 173 ? -4.418 -10.562 -6.336 1 96.62 173 GLY B N 1
ATOM 2861 C CA . GLY B 1 173 ? -4.09 -9.445 -7.207 1 96.62 173 GLY B CA 1
ATOM 2862 C C . GLY B 1 173 ? -5.168 -8.375 -7.238 1 96.62 173 GLY B C 1
ATOM 2863 O O . GLY B 1 173 ? -4.879 -7.191 -7.086 1 96.62 173 GLY B O 1
ATOM 2864 N N . LEU B 1 174 ? -6.371 -8.773 -7.371 1 97.5 174 LEU B N 1
ATOM 2865 C CA . LEU B 1 174 ? -7.484 -7.832 -7.379 1 97.5 174 LEU B CA 1
ATOM 2866 C C . LEU B 1 174 ? -7.621 -7.137 -6.027 1 97.5 174 LEU B C 1
ATOM 2868 O O . LEU B 1 174 ? -7.891 -5.938 -5.969 1 97.5 174 LEU B O 1
ATOM 2872 N N . CYS B 1 175 ? -7.418 -7.891 -5.031 1 97.56 175 CYS B N 1
ATOM 2873 C CA . CYS B 1 175 ? -7.496 -7.32 -3.691 1 97.56 175 CYS B CA 1
ATOM 2874 C C . CYS B 1 175 ? -6.484 -6.195 -3.518 1 97.56 175 CYS B C 1
ATOM 2876 O O . CYS B 1 175 ? -6.832 -5.113 -3.045 1 97.56 175 CYS B O 1
ATOM 2878 N N . LEU B 1 176 ? -5.309 -6.438 -3.965 1 97.75 176 LEU B N 1
ATOM 2879 C CA . LEU B 1 176 ? -4.262 -5.43 -3.854 1 97.75 176 LEU B CA 1
ATOM 2880 C C . LEU B 1 176 ? -4.617 -4.184 -4.664 1 97.75 176 LEU B C 1
ATOM 2882 O O . LEU B 1 176 ? -4.465 -3.061 -4.18 1 97.75 176 LEU B O 1
ATOM 2886 N N . LEU B 1 177 ? -5.121 -4.406 -5.762 1 98 177 LEU B N 1
ATOM 2887 C CA . LEU B 1 177 ? -5.473 -3.283 -6.625 1 98 177 LEU B CA 1
ATOM 2888 C C . LEU B 1 177 ? -6.633 -2.488 -6.035 1 98 177 LEU B C 1
ATOM 2890 O O . LEU B 1 177 ? -6.594 -1.256 -6.008 1 98 177 LEU B O 1
ATOM 2894 N N . PHE B 1 178 ? -7.605 -3.154 -5.574 1 98.5 178 PHE B N 1
ATOM 2895 C CA . PHE B 1 178 ? -8.773 -2.467 -5.043 1 98.5 178 PHE B CA 1
ATOM 2896 C C . PHE B 1 178 ? -8.453 -1.804 -3.707 1 98.5 178 PHE B C 1
ATOM 2898 O O . PHE B 1 178 ? -8.992 -0.741 -3.391 1 98.5 178 PHE B O 1
ATOM 2905 N N . TYR B 1 179 ? -7.582 -2.438 -2.928 1 98.31 179 TYR B N 1
ATOM 2906 C CA . TYR B 1 179 ? -7.086 -1.773 -1.727 1 98.31 179 TYR B CA 1
ATOM 2907 C C . TYR B 1 179 ? -6.344 -0.49 -2.08 1 98.31 179 TYR B C 1
ATOM 2909 O O . TYR B 1 179 ? -6.523 0.538 -1.423 1 98.31 179 TYR B O 1
ATOM 2917 N N . SER B 1 180 ? -5.566 -0.598 -3.131 1 97.81 180 SER B N 1
ATOM 2918 C CA . SER B 1 180 ? -4.824 0.579 -3.568 1 97.81 180 SER B CA 1
ATOM 2919 C C . SER B 1 180 ? -5.766 1.686 -4.035 1 97.81 180 SER B C 1
ATOM 2921 O O . SER B 1 180 ? -5.582 2.852 -3.68 1 97.81 180 SER B O 1
ATOM 2923 N N . LEU B 1 181 ? -6.73 1.3 -4.762 1 97.81 181 LEU B N 1
ATOM 2924 C CA . LEU B 1 181 ? -7.695 2.281 -5.246 1 97.81 181 LEU B CA 1
ATOM 2925 C C . LEU B 1 181 ? -8.445 2.926 -4.09 1 97.81 181 LEU B C 1
ATOM 2927 O O . LEU B 1 181 ? -8.625 4.145 -4.059 1 97.81 181 LEU B O 1
ATOM 2931 N N . ALA B 1 182 ? -8.859 2.113 -3.205 1 98.5 182 ALA B N 1
ATOM 2932 C CA . ALA B 1 182 ? -9.57 2.617 -2.035 1 98.5 182 ALA B CA 1
ATOM 2933 C C . ALA B 1 182 ? -8.672 3.521 -1.192 1 98.5 182 ALA B C 1
ATOM 2935 O O . ALA B 1 182 ? -9.109 4.582 -0.733 1 98.5 182 ALA B O 1
ATOM 2936 N N . GLY B 1 183 ? -7.441 3.037 -0.999 1 97.88 183 GLY B N 1
ATOM 2937 C CA . GLY B 1 183 ? -6.496 3.842 -0.244 1 97.88 183 GLY B CA 1
ATOM 2938 C C . GLY B 1 183 ? -6.199 5.18 -0.893 1 97.88 183 GLY B C 1
ATOM 2939 O O . GLY B 1 183 ? -6.246 6.223 -0.233 1 97.88 183 GLY B O 1
ATOM 2940 N N . VAL B 1 184 ? -5.973 5.199 -2.164 1 97.25 184 VAL B N 1
ATOM 2941 C CA . VAL B 1 184 ? -5.668 6.418 -2.906 1 97.25 184 VAL B CA 1
ATOM 2942 C C . VAL B 1 184 ? -6.879 7.352 -2.893 1 97.25 184 VAL B C 1
ATOM 2944 O O . VAL B 1 184 ? -6.734 8.562 -2.689 1 97.25 184 VAL B O 1
ATOM 2947 N N . TYR B 1 185 ? -8.023 6.758 -3.059 1 97.62 185 TYR B N 1
ATOM 2948 C CA . TYR B 1 185 ? -9.258 7.531 -3.02 1 97.62 185 TYR B CA 1
ATOM 2949 C C . TYR B 1 185 ? -9.398 8.273 -1.696 1 97.62 185 TYR B C 1
ATOM 2951 O O . TYR B 1 185 ? -9.672 9.477 -1.677 1 97.62 185 TYR B O 1
ATOM 2959 N N . ALA B 1 186 ? -9.18 7.594 -0.65 1 97.5 186 ALA B N 1
ATOM 2960 C CA . ALA B 1 186 ? -9.297 8.203 0.672 1 97.5 186 ALA B CA 1
ATOM 2961 C C . ALA B 1 186 ? -8.242 9.289 0.873 1 97.5 186 ALA B C 1
ATOM 2963 O O . ALA B 1 186 ? -8.531 10.352 1.43 1 97.5 186 ALA B O 1
ATOM 2964 N N . LEU B 1 187 ? -7.062 9.039 0.392 1 96.25 187 LEU B N 1
ATOM 2965 C CA . LEU B 1 187 ? -5.969 9.992 0.57 1 96.25 187 LEU B CA 1
ATOM 2966 C C . LEU B 1 187 ? -6.191 11.234 -0.279 1 96.25 187 LEU B C 1
ATOM 2968 O O . LEU B 1 187 ? -5.91 12.352 0.165 1 96.25 187 LEU B O 1
ATOM 2972 N N . VAL B 1 188 ? -6.707 11.039 -1.466 1 95.81 188 VAL B N 1
ATOM 2973 C CA . VAL B 1 188 ? -6.98 12.172 -2.344 1 95.81 188 VAL B CA 1
ATOM 2974 C C . VAL B 1 188 ? -8.094 13.031 -1.749 1 95.81 188 VAL B C 1
ATOM 2976 O O . VAL B 1 188 ? -8.008 14.258 -1.744 1 95.81 188 VAL B O 1
ATOM 2979 N N . ARG B 1 189 ? -9.102 12.367 -1.257 1 95.5 189 ARG B N 1
ATOM 2980 C CA . ARG B 1 189 ? -10.211 13.094 -0.634 1 95.5 189 ARG B CA 1
ATOM 2981 C C . ARG B 1 189 ? -9.734 13.836 0.613 1 95.5 189 ARG B C 1
ATOM 2983 O O . ARG B 1 189 ? -10.211 14.938 0.898 1 95.5 189 ARG B O 1
ATOM 2990 N N . ALA B 1 190 ? -8.836 13.227 1.362 1 93.94 190 ALA B N 1
ATOM 2991 C CA . ALA B 1 190 ? -8.266 13.898 2.529 1 93.94 190 ALA B CA 1
ATOM 2992 C C . ALA B 1 190 ? -7.465 15.133 2.121 1 93.94 190 ALA B C 1
ATOM 2994 O O . ALA B 1 190 ? -7.594 16.188 2.732 1 93.94 190 ALA B O 1
ATOM 2995 N N . ALA B 1 191 ? -6.672 14.992 1.102 1 91.69 191 ALA B N 1
ATOM 2996 C CA . ALA B 1 191 ? -5.82 16.078 0.64 1 91.69 191 ALA B CA 1
ATOM 2997 C C . ALA B 1 191 ? -6.656 17.25 0.14 1 91.69 191 ALA B C 1
ATOM 2999 O O . ALA B 1 191 ? -6.242 18.406 0.251 1 91.69 191 ALA B O 1
ATOM 3000 N N . LYS B 1 192 ? -7.781 17.031 -0.345 1 91.31 192 LYS B N 1
ATOM 3001 C CA . LYS B 1 192 ? -8.648 18.062 -0.903 1 91.31 192 LYS B CA 1
ATOM 3002 C C . LYS B 1 192 ? -9.227 18.953 0.196 1 91.31 192 LYS B C 1
ATOM 3004 O O . LYS B 1 192 ? -9.742 20.047 -0.081 1 91.31 192 LYS B O 1
ATOM 3009 N N . LEU B 1 193 ? -9.102 18.5 1.415 1 87.31 193 LEU B N 1
ATOM 3010 C CA . LEU B 1 193 ? -9.586 19.281 2.541 1 87.31 193 LEU B CA 1
ATOM 3011 C C . LEU B 1 193 ? -8.82 20.594 2.65 1 87.31 193 LEU B C 1
ATOM 3013 O O . LEU B 1 193 ? -9.336 21.578 3.191 1 87.31 193 LEU B O 1
ATOM 3017 N N . PHE B 1 194 ? -7.59 20.578 2.188 1 81.38 194 PHE B N 1
ATOM 3018 C CA . PHE B 1 194 ? -6.77 21.781 2.293 1 81.38 194 PHE B CA 1
ATOM 3019 C C . PHE B 1 194 ? -6.906 22.641 1.04 1 81.38 194 PHE B C 1
ATOM 3021 O O . PHE B 1 194 ? -6.398 23.766 0.99 1 81.38 194 PHE B O 1
ATOM 3028 N N . SER B 1 195 ? -7.473 22.172 0.047 1 75 195 SER B N 1
ATOM 3029 C CA . SER B 1 195 ? -7.738 22.969 -1.151 1 75 195 SER B CA 1
ATOM 3030 C C . SER B 1 195 ? -9.086 23.672 -1.062 1 75 195 SER B C 1
ATOM 3032 O O . SER B 1 195 ? -9.344 24.625 -1.808 1 75 195 SER B O 1
ATOM 3034 N N . GLU B 1 196 ? -9.992 23.25 -0.221 1 61.78 196 GLU B N 1
ATOM 3035 C CA . GLU B 1 196 ? -11.297 23.875 -0.02 1 61.78 196 GLU B CA 1
ATOM 3036 C C . GLU B 1 196 ? -11.234 24.953 1.061 1 61.78 196 GLU B C 1
ATOM 3038 O O . GLU B 1 196 ? -10.422 24.859 1.98 1 61.78 196 GLU B O 1
#

Sequence (392 aa):
MEDAATLGEFARKLRVYFRTASMGISFLIYGAIFGGYWLLIFSIGSLYNSPWIFIGGTLGVIPLVFLCALLVAKTVPGIRRERLPYEGARWMVSFIIPIAAAIIIGSLYSIPSLWYGTLGASFLLVHFLIERPLVLNGLIKAKPFLLASILMLLSFPALLSLPPYLDSMAALGLCLLFYSLAGVYALVRAAKLFSEMEDAATLGEFARKLRVYFRTASMGISFLIYGAIFGGYWLLIFSIGSLYNSPWIFIGGTLGVIPLVFLCALLVAKTVPGIRRERLPYEGARWMVSFIIPIAAAIIIGSLYSIPSLWYGTLGASFLLVHFLIERPLVLNGLIKAKPFLLASILMLLSFPALLSLPPYLDSMAALGLCLLFYSLAGVYALVRAAKLFSE

Foldseek 3Di:
DVVVVVVVLVVLLVQQLLVLLLLLVLLQLCLVQLLVLVVVLVVVCVVVVDVVSVVVSVVVVVVVNVVSVVVSVVVGDPDDADDDVVNVVLLVCLLVVLVVVCVVVVCCVVQVLVVLLSQLSSLVSCCVRPVVVCVVVVSYPANLSPQLSVQSNVCVVVLRPDDPPVSNVVSSVSSSVSSNVSSVRSNVRSVCSVVD/DVVVVVVVLVVLLVQQLLVLLLLLVLLQLCLVQLLVLVVVLVVVCVVVVDVVSVVVSVVVVVVVNVVSVVVSVVVGDPDDADDDVVNVVLLVCLLPVLVVVCVVVVCCVVQVLVVLLSQLSSLVSCCVRPVVVCVVVVSYPANLSPQLSVQSNVCVVVLRVDDPPVSNVVSSVSSSVSSNVSSVRSNVRSVCSVVD

Nearest PDB structures (foldseek):
  1rtw-assembly1_D  TM=2.312E-01  e=4.708E+00  Pyrococcus furiosus DSM 3638
  1rtw-assembly1_D  TM=2.312E-01  e=4.279E+00  Pyrococcus furiosus DSM 3638